Protein AF-A0A8S3Z8T8-F1 (afdb_monomer_lite)

Structure (mmCIF, N/CA/C/O backbone):
data_AF-A0A8S3Z8T8-F1
#
_entry.id   AF-A0A8S3Z8T8-F1
#
loop_
_atom_site.group_PDB
_atom_site.id
_atom_site.type_symbol
_atom_site.label_atom_id
_atom_site.label_alt_id
_atom_site.label_comp_id
_atom_site.label_asym_id
_atom_site.label_entity_id
_atom_site.label_seq_id
_atom_site.pdbx_PDB_ins_code
_atom_site.Cartn_x
_atom_site.Cartn_y
_atom_site.Cartn_z
_atom_site.occupancy
_atom_site.B_iso_or_equiv
_atom_site.auth_seq_id
_atom_site.auth_comp_id
_atom_site.auth_asym_id
_atom_site.auth_atom_id
_atom_site.pdbx_PDB_model_num
ATOM 1 N N . ASN A 1 1 ? 15.515 -17.900 -40.472 1.00 40.47 1 ASN A N 1
ATOM 2 C CA . ASN A 1 1 ? 16.265 -17.097 -39.489 1.00 40.47 1 ASN A CA 1
ATOM 3 C C . ASN A 1 1 ? 16.211 -15.652 -39.962 1.00 40.47 1 ASN A C 1
ATOM 5 O O . ASN A 1 1 ? 17.157 -15.161 -40.553 1.00 40.47 1 ASN A O 1
ATOM 9 N N . GLU A 1 2 ? 15.053 -15.016 -39.810 1.00 37.44 2 GLU A N 1
ATOM 10 C CA . GLU A 1 2 ? 14.874 -13.591 -40.089 1.00 37.44 2 GLU A CA 1
ATOM 11 C C . GLU A 1 2 ? 14.541 -12.959 -38.746 1.00 37.44 2 GLU A C 1
ATOM 13 O O . GLU A 1 2 ? 13.411 -13.037 -38.265 1.00 37.44 2 GLU A O 1
ATOM 18 N N . ALA A 1 3 ? 15.555 -12.401 -38.086 1.00 48.50 3 ALA A N 1
ATOM 19 C CA . ALA A 1 3 ? 15.300 -11.394 -37.076 1.00 48.50 3 ALA A CA 1
ATOM 20 C C . ALA A 1 3 ? 14.685 -10.217 -37.835 1.00 48.50 3 ALA A C 1
ATOM 22 O O . ALA A 1 3 ? 15.407 -9.455 -38.471 1.00 48.50 3 ALA A O 1
ATOM 23 N N . LEU A 1 4 ? 13.351 -10.145 -37.852 1.00 56.84 4 LEU A N 1
ATOM 24 C CA . LEU A 1 4 ? 12.610 -8.980 -38.319 1.00 56.84 4 LEU A CA 1
ATOM 25 C C . LEU A 1 4 ? 13.252 -7.755 -37.666 1.00 56.84 4 LEU A C 1
ATOM 27 O O . LEU A 1 4 ? 13.161 -7.574 -36.448 1.00 56.84 4 LEU A O 1
ATOM 31 N N . THR A 1 5 ? 13.962 -6.961 -38.463 1.00 69.50 5 THR A N 1
ATOM 32 C CA . THR A 1 5 ? 14.504 -5.674 -38.049 1.00 69.50 5 THR A CA 1
ATOM 33 C C . THR A 1 5 ? 13.307 -4.797 -37.739 1.00 69.50 5 THR A C 1
ATOM 35 O O . THR A 1 5 ? 12.630 -4.285 -38.624 1.00 69.50 5 THR A O 1
ATOM 38 N N . TYR A 1 6 ? 12.960 -4.723 -36.460 1.00 78.19 6 TYR A N 1
ATOM 39 C CA . TYR A 1 6 ? 11.878 -3.879 -35.995 1.00 78.19 6 TYR A CA 1
ATOM 40 C C . TYR A 1 6 ? 12.213 -2.425 -36.347 1.00 78.19 6 TYR A C 1
ATOM 42 O O . TYR A 1 6 ? 13.201 -1.883 -35.862 1.00 78.19 6 TYR A O 1
ATOM 50 N N . THR A 1 7 ? 11.401 -1.819 -37.213 1.00 82.38 7 THR A N 1
ATOM 51 C CA . THR A 1 7 ? 11.538 -0.428 -37.678 1.00 82.38 7 THR A CA 1
ATOM 52 C C . THR A 1 7 ? 10.599 0.531 -36.941 1.00 82.38 7 THR A C 1
ATOM 54 O O . THR A 1 7 ? 10.345 1.634 -37.420 1.00 82.38 7 THR A O 1
ATOM 57 N N . GLY A 1 8 ? 9.981 0.075 -35.850 1.00 85.12 8 GLY A N 1
ATOM 58 C CA . GLY A 1 8 ? 9.078 0.893 -35.048 1.00 85.12 8 GLY A CA 1
ATOM 59 C C . GLY A 1 8 ? 9.827 1.774 -34.041 1.00 85.12 8 GLY A C 1
ATOM 60 O O . GLY A 1 8 ? 11.057 1.753 -33.997 1.00 85.12 8 GLY A O 1
ATOM 61 N N . PRO A 1 9 ? 9.087 2.531 -33.216 1.00 88.62 9 PRO A N 1
ATOM 62 C CA . PRO A 1 9 ? 9.669 3.422 -32.216 1.00 88.62 9 PRO A CA 1
ATOM 63 C C . PRO A 1 9 ? 10.496 2.669 -31.172 1.00 88.62 9 PRO A C 1
ATOM 65 O O . PRO A 1 9 ? 10.160 1.537 -30.797 1.00 88.62 9 PRO A O 1
ATOM 68 N N . SER A 1 10 ? 11.546 3.316 -30.674 1.00 88.56 10 SER A N 1
ATOM 69 C CA . SER A 1 10 ? 12.369 2.807 -29.573 1.00 88.56 10 SER A CA 1
ATOM 70 C C . SER A 1 10 ? 11.569 2.683 -28.266 1.00 88.56 10 SER A C 1
ATOM 72 O O . SER A 1 10 ? 10.471 3.223 -28.115 1.00 88.56 10 SER A O 1
ATOM 74 N N . ALA A 1 11 ? 12.118 1.967 -27.282 1.00 87.81 11 ALA A N 1
ATOM 75 C CA . ALA A 1 11 ? 11.490 1.839 -25.965 1.00 87.81 11 ALA A CA 1
ATOM 76 C C . ALA A 1 11 ? 11.270 3.198 -25.275 1.00 87.81 11 ALA A C 1
ATOM 78 O O . ALA A 1 11 ? 10.215 3.417 -24.677 1.00 87.81 11 ALA A O 1
ATOM 79 N N . ASP A 1 12 ? 12.225 4.126 -25.405 1.00 86.00 12 ASP A N 1
ATOM 80 C CA . ASP A 1 12 ? 12.090 5.478 -24.858 1.00 86.00 12 ASP A CA 1
ATOM 81 C C . ASP A 1 12 ? 10.972 6.268 -25.556 1.00 86.00 12 ASP A C 1
ATOM 83 O O . ASP A 1 12 ? 10.213 6.973 -24.891 1.00 86.00 12 ASP A O 1
ATOM 87 N N . GLU A 1 13 ? 10.820 6.119 -26.877 1.00 88.00 13 GLU A N 1
ATOM 88 C CA . GLU A 1 13 ? 9.769 6.777 -27.654 1.00 88.00 13 GLU A CA 1
ATOM 89 C C . GLU A 1 13 ? 8.385 6.266 -27.269 1.00 88.00 13 GLU A C 1
ATOM 91 O O . GLU A 1 13 ? 7.450 7.059 -27.136 1.00 88.00 13 GLU A O 1
ATOM 96 N N . LEU A 1 14 ? 8.268 4.959 -27.032 1.00 90.19 14 LEU A N 1
ATOM 97 C CA . LEU A 1 14 ? 7.035 4.317 -26.588 1.00 90.19 14 LEU A CA 1
ATOM 98 C C . LEU A 1 14 ? 6.603 4.775 -25.192 1.00 90.19 14 LEU A C 1
ATOM 100 O O . LEU A 1 14 ? 5.413 4.972 -24.958 1.00 90.19 14 LEU A O 1
ATOM 104 N N . LEU A 1 15 ? 7.552 4.975 -24.275 1.00 88.19 15 LEU A N 1
ATOM 105 C CA . LEU A 1 15 ? 7.278 5.411 -22.900 1.00 88.19 15 LEU A CA 1
ATOM 106 C C . LEU A 1 15 ? 7.189 6.938 -22.744 1.00 88.19 15 LEU A C 1
ATOM 108 O O . LEU A 1 15 ? 6.720 7.439 -21.722 1.00 88.19 15 LEU A O 1
ATOM 112 N N . ARG A 1 16 ? 7.589 7.711 -23.757 1.00 86.00 16 ARG A N 1
ATOM 113 C CA . ARG A 1 16 ? 7.593 9.180 -23.710 1.00 86.00 16 ARG A CA 1
ATOM 114 C C . ARG A 1 16 ? 6.230 9.809 -23.380 1.00 86.00 16 ARG A C 1
ATOM 116 O O . ARG A 1 16 ? 6.229 10.744 -22.577 1.00 86.00 16 ARG A O 1
ATOM 123 N N . PRO A 1 17 ? 5.086 9.370 -23.949 1.00 82.69 17 PRO A N 1
ATOM 124 C CA . PRO A 1 17 ? 3.776 9.913 -23.575 1.00 82.69 17 PRO A CA 1
ATOM 125 C C . PRO A 1 17 ? 3.476 9.662 -22.097 1.00 82.69 17 PRO A C 1
ATOM 127 O O . PRO A 1 17 ? 3.118 10.577 -21.360 1.00 82.69 17 PRO A O 1
ATOM 130 N N . PHE A 1 18 ? 3.759 8.441 -21.649 1.00 80.12 18 PHE A N 1
ATOM 131 C CA . PHE A 1 18 ? 3.541 7.990 -20.285 1.00 80.12 18 PHE A CA 1
ATOM 132 C C . PHE A 1 18 ? 4.338 8.805 -19.247 1.00 80.12 18 PHE A C 1
ATOM 134 O O . PHE A 1 18 ? 3.805 9.148 -18.195 1.00 80.12 18 PHE A O 1
ATOM 141 N N . PHE A 1 19 ? 5.570 9.216 -19.570 1.00 85.69 19 PHE A N 1
ATOM 142 C CA . PHE A 1 19 ? 6.381 10.091 -18.708 1.00 85.69 19 PHE A CA 1
ATOM 143 C C . PHE A 1 19 ? 5.956 11.569 -18.719 1.00 85.69 19 PHE A C 1
ATOM 145 O O . PHE A 1 19 ? 6.254 12.302 -17.780 1.00 85.69 19 PHE A O 1
ATOM 152 N N . ARG A 1 20 ? 5.268 12.041 -19.768 1.00 79.88 20 ARG A N 1
ATOM 153 C CA . ARG A 1 20 ? 4.828 13.447 -19.887 1.00 79.88 20 ARG A CA 1
ATOM 154 C C . ARG A 1 20 ? 3.501 13.727 -19.199 1.00 79.88 20 ARG A C 1
ATOM 156 O O . ARG A 1 20 ? 3.276 14.846 -18.746 1.00 79.88 20 ARG A O 1
ATOM 163 N N . GLU A 1 21 ? 2.635 12.725 -19.119 1.00 77.25 21 GLU A N 1
ATOM 164 C CA . GLU A 1 21 ? 1.298 12.839 -18.531 1.00 77.25 21 GLU A CA 1
ATOM 165 C C . GLU A 1 21 ? 1.310 13.014 -17.002 1.00 77.25 21 GLU A C 1
ATOM 167 O O . GLU A 1 21 ? 0.248 13.145 -16.405 1.00 77.25 21 GLU A O 1
ATOM 172 N N . ASN A 1 22 ? 2.485 13.049 -16.356 1.00 74.38 22 ASN A N 1
ATOM 173 C CA . ASN A 1 22 ? 2.637 13.194 -14.901 1.00 74.38 22 ASN A CA 1
ATOM 174 C C . ASN A 1 22 ? 1.841 12.162 -14.100 1.00 74.38 22 ASN A C 1
ATOM 176 O O . ASN A 1 22 ? 1.340 12.456 -13.018 1.00 74.38 22 ASN A O 1
ATOM 180 N N . ARG A 1 23 ? 1.724 10.951 -14.638 1.00 85.00 23 ARG A N 1
ATOM 181 C CA . ARG A 1 23 ? 0.997 9.873 -13.980 1.00 85.00 23 ARG A CA 1
ATOM 182 C C . ARG A 1 23 ? 1.830 9.335 -12.827 1.00 85.00 23 ARG A C 1
ATOM 184 O O . ARG A 1 23 ? 3.034 9.121 -12.981 1.00 85.00 23 ARG A O 1
ATOM 191 N N . CYS A 1 24 ? 1.175 9.114 -11.695 1.00 88.50 24 CYS A N 1
ATOM 192 C CA . CYS A 1 24 ? 1.799 8.535 -10.519 1.00 88.50 24 CYS A CA 1
ATOM 193 C C . CYS A 1 24 ? 1.132 7.207 -10.168 1.00 88.50 24 CYS A C 1
ATOM 195 O O . CYS A 1 24 ? -0.095 7.087 -10.198 1.00 88.50 24 CYS A O 1
ATOM 197 N N . SER A 1 25 ? 1.966 6.228 -9.848 1.00 89.44 25 SER A N 1
ATOM 198 C CA . SER A 1 25 ? 1.575 4.956 -9.258 1.00 89.44 25 SER A CA 1
ATOM 199 C C . SER A 1 25 ? 1.893 4.967 -7.784 1.00 89.44 25 SER A C 1
ATOM 201 O O . SER A 1 25 ? 2.916 5.513 -7.369 1.00 89.44 25 SER A O 1
ATOM 203 N N . TYR A 1 26 ? 1.043 4.320 -7.001 1.00 88.31 26 TYR A N 1
ATOM 204 C CA . TYR A 1 26 ? 1.252 4.195 -5.569 1.00 88.31 26 TYR A CA 1
ATOM 205 C C . TYR A 1 26 ? 1.511 2.731 -5.207 1.00 88.31 26 TYR A C 1
ATOM 207 O O . TYR A 1 26 ? 1.255 1.823 -6.006 1.00 88.31 26 TYR A O 1
ATOM 215 N N . ARG A 1 27 ? 2.037 2.494 -4.010 1.00 87.31 27 ARG A N 1
ATOM 216 C CA . ARG A 1 27 ? 2.117 1.166 -3.402 1.00 87.31 27 ARG A CA 1
ATOM 217 C C . ARG A 1 27 ? 2.244 1.317 -1.896 1.00 87.31 27 ARG A C 1
ATOM 219 O O . ARG A 1 27 ? 3.112 2.049 -1.437 1.00 87.31 27 ARG A O 1
ATOM 226 N N . ILE A 1 28 ? 1.399 0.640 -1.130 1.00 85.81 28 ILE A N 1
ATOM 227 C CA . ILE A 1 28 ? 1.509 0.623 0.333 1.00 85.81 28 ILE A CA 1
ATOM 228 C C . ILE A 1 28 ? 2.181 -0.687 0.719 1.00 85.81 28 ILE A C 1
ATOM 230 O O . ILE A 1 28 ? 1.667 -1.745 0.372 1.00 85.81 28 ILE A O 1
ATOM 234 N N . GLU A 1 29 ? 3.300 -0.626 1.438 1.00 85.12 29 GLU A N 1
ATOM 235 C CA . GLU A 1 29 ? 3.973 -1.799 2.004 1.00 85.12 29 GLU A CA 1
ATOM 236 C C . GLU A 1 29 ? 4.264 -1.578 3.482 1.00 85.12 29 GLU A C 1
ATOM 238 O O . GLU A 1 29 ? 5.090 -0.742 3.859 1.00 85.12 29 GLU A O 1
ATOM 243 N N . ASN A 1 30 ? 3.609 -2.380 4.322 1.00 85.06 30 ASN A N 1
ATOM 244 C CA . ASN A 1 30 ? 3.766 -2.393 5.773 1.00 85.06 30 ASN A CA 1
ATOM 245 C C . ASN A 1 30 ? 3.616 -0.994 6.402 1.00 85.06 30 ASN A C 1
ATOM 247 O O . ASN A 1 30 ? 2.503 -0.568 6.704 1.00 85.06 30 ASN A O 1
ATOM 251 N N . TYR A 1 31 ? 4.740 -0.301 6.610 1.00 86.44 31 TYR A N 1
ATOM 252 C CA . TYR A 1 31 ? 4.825 1.032 7.201 1.00 86.44 31 TYR A CA 1
ATOM 253 C C . TYR A 1 31 ? 4.864 2.156 6.151 1.00 86.44 31 TYR A C 1
ATOM 255 O O . TYR A 1 31 ? 4.381 3.250 6.416 1.00 86.44 31 TYR A O 1
ATOM 263 N N . TRP A 1 32 ? 5.420 1.937 4.958 1.00 91.44 32 TRP A N 1
ATOM 264 C CA . TRP A 1 32 ? 5.645 3.005 3.978 1.00 91.44 32 TRP A CA 1
ATOM 265 C C . TRP A 1 32 ? 4.594 3.011 2.868 1.00 91.44 32 TRP A C 1
ATOM 267 O O . TRP A 1 32 ? 4.152 1.969 2.391 1.00 91.44 32 TRP A O 1
ATOM 277 N N . THR A 1 33 ? 4.231 4.210 2.415 1.00 91.19 33 THR A N 1
ATOM 278 C CA . THR A 1 33 ? 3.543 4.419 1.138 1.00 91.19 33 THR A CA 1
ATOM 279 C C . THR A 1 33 ? 4.538 4.963 0.125 1.00 91.19 33 THR A C 1
ATOM 281 O O . THR A 1 33 ? 5.194 5.973 0.369 1.00 91.19 33 THR A O 1
ATOM 284 N N . TYR A 1 34 ? 4.648 4.303 -1.017 1.00 93.19 34 TYR A N 1
ATOM 285 C CA . TYR A 1 34 ? 5.496 4.693 -2.131 1.00 93.19 34 TYR A CA 1
ATOM 286 C C . TYR A 1 34 ? 4.654 5.373 -3.208 1.00 93.19 34 TYR A C 1
ATOM 288 O O . TYR A 1 34 ? 3.551 4.932 -3.517 1.00 93.19 34 TYR A O 1
ATOM 296 N N . GLU A 1 35 ? 5.186 6.448 -3.774 1.00 93.06 35 GLU A N 1
ATOM 297 C CA . GLU A 1 35 ? 4.651 7.204 -4.901 1.00 93.06 35 GLU A CA 1
ATOM 298 C C . GLU A 1 35 ? 5.739 7.261 -5.975 1.00 93.06 35 GLU A C 1
ATOM 300 O O . GLU A 1 35 ? 6.795 7.867 -5.780 1.00 93.06 35 GLU A O 1
ATOM 305 N N . LEU A 1 36 ? 5.477 6.629 -7.114 1.00 93.62 36 LEU A N 1
ATOM 306 C CA . LEU A 1 36 ? 6.294 6.722 -8.312 1.00 93.62 36 LEU A CA 1
ATOM 307 C C . LEU A 1 36 ? 5.568 7.601 -9.322 1.00 93.62 36 LEU A C 1
ATOM 309 O O . LEU A 1 36 ? 4.656 7.135 -9.998 1.00 93.62 36 LEU A O 1
ATOM 313 N N . CYS A 1 37 ? 5.996 8.849 -9.469 1.00 92.19 37 CYS A N 1
ATOM 314 C CA . CYS A 1 37 ? 5.574 9.670 -10.595 1.00 92.19 37 CYS A CA 1
ATOM 315 C C . CYS A 1 37 ? 6.510 9.396 -11.770 1.00 92.19 37 CYS A C 1
ATOM 317 O O . CYS A 1 37 ? 7.704 9.715 -11.732 1.00 92.19 37 CYS A O 1
ATOM 319 N N . HIS A 1 38 ? 5.977 8.752 -12.806 1.00 90.38 38 HIS A N 1
ATOM 320 C CA . HIS A 1 38 ? 6.784 8.157 -13.865 1.00 90.38 38 HIS A CA 1
ATOM 321 C C . HIS A 1 38 ? 7.628 9.206 -14.594 1.00 90.38 38 HIS A C 1
ATOM 323 O O . HIS A 1 38 ? 7.117 10.195 -15.112 1.00 90.38 38 HIS A O 1
ATOM 329 N N . GLY A 1 39 ? 8.947 8.991 -14.603 1.00 86.62 39 GLY A N 1
ATOM 330 C CA . GLY A 1 39 ? 9.925 9.912 -15.189 1.00 86.62 39 GLY A CA 1
ATOM 331 C C . GLY A 1 39 ? 10.262 11.148 -14.343 1.00 86.62 39 GLY A C 1
ATOM 332 O O . GLY A 1 39 ? 11.104 11.934 -14.773 1.00 86.62 39 GLY A O 1
ATOM 333 N N . LYS A 1 40 ? 9.656 11.318 -13.157 1.00 90.38 40 LYS A N 1
ATOM 334 C CA . LYS A 1 40 ? 9.808 12.511 -12.306 1.00 90.38 40 LYS A CA 1
ATOM 335 C C . LYS A 1 40 ? 10.452 12.255 -10.960 1.00 90.38 40 LYS A C 1
ATOM 337 O O . LYS A 1 40 ? 11.371 12.979 -10.602 1.00 90.38 40 LYS A O 1
ATOM 342 N N . HIS A 1 41 ? 9.957 11.289 -10.200 1.00 93.75 41 HIS A N 1
ATOM 343 C CA . HIS A 1 41 ? 10.513 10.958 -8.893 1.00 93.75 41 HIS A CA 1
ATOM 344 C C . HIS A 1 41 ? 9.922 9.659 -8.366 1.00 93.75 41 HIS A C 1
ATOM 346 O O . HIS A 1 41 ? 8.789 9.294 -8.682 1.00 93.75 41 HIS A O 1
ATOM 352 N N . LEU A 1 42 ? 10.694 9.015 -7.500 1.00 96.12 42 LEU A N 1
ATOM 353 C CA . LEU A 1 42 ? 10.202 8.024 -6.558 1.00 96.12 42 LEU A CA 1
ATOM 354 C C . LEU A 1 42 ? 10.286 8.637 -5.161 1.00 96.12 42 LEU A C 1
ATOM 356 O O . LEU A 1 42 ? 11.348 9.107 -4.750 1.00 96.12 42 LEU A O 1
ATOM 360 N N . LYS A 1 43 ? 9.178 8.636 -4.427 1.00 95.25 43 LYS A N 1
ATOM 361 C CA . LYS A 1 43 ? 9.080 9.139 -3.054 1.00 95.25 43 LYS A CA 1
ATOM 362 C C . LYS A 1 43 ? 8.452 8.067 -2.178 1.00 95.25 43 LYS A C 1
ATOM 364 O O . LYS A 1 43 ? 7.519 7.397 -2.601 1.00 95.25 43 LYS A O 1
ATOM 369 N N . GLN A 1 44 ? 8.929 7.939 -0.948 1.00 94.88 44 GLN A N 1
ATOM 370 C CA . GLN A 1 44 ? 8.205 7.240 0.107 1.00 94.88 44 GLN A CA 1
ATOM 371 C C . GLN A 1 44 ? 7.721 8.243 1.145 1.00 94.88 44 GLN A C 1
ATOM 373 O O . GLN A 1 44 ? 8.396 9.239 1.420 1.00 94.88 44 GLN A O 1
ATOM 378 N N . TYR A 1 45 ? 6.578 7.964 1.748 1.00 93.75 45 TYR A N 1
ATOM 379 C CA . TYR A 1 45 ? 6.057 8.737 2.856 1.00 93.75 45 TYR A CA 1
ATOM 380 C C . TYR A 1 45 ? 5.242 7.870 3.812 1.00 93.75 45 TYR A C 1
ATOM 382 O O . TYR A 1 45 ? 4.739 6.806 3.455 1.00 93.75 45 TYR A O 1
ATOM 390 N N . HIS A 1 46 ? 5.141 8.323 5.052 1.00 91.44 46 HIS A N 1
ATOM 391 C CA . HIS A 1 46 ? 4.285 7.738 6.070 1.00 91.44 46 HIS A CA 1
ATOM 392 C C . HIS A 1 46 ? 3.640 8.858 6.881 1.00 91.44 46 HIS A C 1
ATOM 394 O O . HIS A 1 46 ? 4.297 9.846 7.224 1.00 91.44 46 HIS A O 1
ATOM 400 N N . GLU A 1 47 ? 2.355 8.705 7.188 1.00 90.88 47 GLU A N 1
ATOM 401 C CA . GLU A 1 47 ? 1.586 9.674 7.956 1.00 90.88 47 GLU A CA 1
ATOM 402 C C . GLU A 1 47 ? 1.213 9.073 9.314 1.00 90.88 47 GLU A C 1
ATOM 404 O O . GLU A 1 47 ? 0.521 8.063 9.410 1.00 90.88 47 GLU A O 1
ATOM 409 N N . THR A 1 48 ? 1.688 9.713 10.381 1.00 88.38 48 THR A N 1
ATOM 410 C CA . THR A 1 48 ? 1.342 9.355 11.760 1.00 88.38 48 THR A CA 1
ATOM 411 C C . THR A 1 48 ? 0.395 10.382 12.346 1.00 88.38 48 THR A C 1
ATOM 413 O O . THR A 1 48 ? 0.503 11.579 12.074 1.00 88.38 48 THR A O 1
ATOM 416 N N . LYS A 1 49 ? -0.505 9.924 13.212 1.00 86.19 49 LYS A N 1
ATOM 417 C CA . LYS A 1 49 ? -1.427 10.789 13.938 1.00 86.19 49 LYS A CA 1
ATOM 418 C C . LYS A 1 49 ? -1.519 10.326 15.381 1.00 86.19 49 LYS A C 1
ATOM 420 O O . LYS A 1 49 ? -1.817 9.168 15.654 1.00 86.19 49 LYS A O 1
ATOM 425 N N . GLU A 1 50 ? -1.239 11.244 16.295 1.00 82.12 50 GLU A N 1
ATOM 426 C CA . GLU A 1 50 ? -1.468 11.052 17.725 1.00 82.12 50 GLU A CA 1
ATOM 427 C C . GLU A 1 50 ? -2.805 11.691 18.110 1.00 82.12 50 GLU A C 1
ATOM 429 O O . GLU A 1 50 ? -3.244 12.665 17.490 1.00 82.12 50 GLU A O 1
ATOM 434 N N . GLN A 1 51 ? -3.456 11.158 19.144 1.00 73.94 51 GLN A N 1
ATOM 435 C CA . GLN A 1 51 ? -4.744 11.667 19.603 1.00 73.94 51 GLN A CA 1
ATOM 436 C C . GLN A 1 51 ? -4.644 13.159 19.968 1.00 73.94 51 GLN A C 1
ATOM 438 O O . GLN A 1 51 ? -3.772 13.576 20.732 1.00 73.94 51 GLN A O 1
ATOM 443 N N . GLY A 1 52 ? -5.530 13.976 19.390 1.00 75.62 52 GLY A N 1
ATOM 444 C CA . GLY A 1 52 ? -5.574 15.423 19.626 1.00 75.62 52 GLY A CA 1
ATOM 445 C C . GLY A 1 52 ? -4.428 16.230 19.002 1.00 75.62 52 GLY A C 1
ATOM 446 O O . GLY A 1 52 ? -4.313 17.418 19.299 1.00 75.62 52 GLY A O 1
ATOM 447 N N . LYS A 1 53 ? -3.585 15.626 18.152 1.00 81.69 53 LYS A N 1
ATOM 448 C CA . LYS A 1 53 ? -2.500 16.319 17.443 1.00 81.69 53 LYS A CA 1
ATOM 449 C C . LYS A 1 53 ? -2.707 16.302 15.933 1.00 81.69 53 LYS A C 1
ATOM 451 O O . LYS A 1 53 ? -3.336 15.401 15.381 1.00 81.69 53 LYS A O 1
ATOM 456 N N . GLU A 1 54 ? -2.125 17.301 15.279 1.00 83.94 54 GLU A N 1
ATOM 457 C CA . GLU A 1 54 ? -2.068 17.367 13.822 1.00 83.94 54 GLU A CA 1
ATOM 458 C C . GLU A 1 54 ? -1.252 16.196 13.244 1.00 83.94 54 GLU A C 1
ATOM 460 O O . GLU A 1 54 ? -0.249 15.793 13.854 1.00 83.94 54 GLU A O 1
ATOM 465 N N . PRO A 1 55 ? -1.642 15.658 12.074 1.00 85.56 55 PRO A N 1
ATOM 466 C CA . PRO A 1 55 ? -0.894 14.603 11.404 1.00 85.56 55 PRO A CA 1
ATOM 467 C C . PRO A 1 55 ? 0.543 15.028 11.086 1.00 85.56 55 PRO A C 1
ATOM 469 O O . PRO A 1 55 ? 0.807 16.142 10.625 1.00 85.56 55 PRO A O 1
ATOM 472 N N . LYS A 1 56 ? 1.489 14.113 11.300 1.00 89.50 56 LYS A N 1
ATOM 473 C CA . LYS A 1 56 ? 2.898 14.282 10.944 1.00 89.50 56 LYS A CA 1
ATOM 474 C C . LYS A 1 56 ? 3.237 13.381 9.771 1.00 89.50 56 LYS A C 1
ATOM 476 O O . LYS A 1 56 ? 3.119 12.160 9.869 1.00 89.50 56 LYS A O 1
ATOM 481 N N . VAL A 1 57 ? 3.715 13.996 8.695 1.00 91.25 57 VAL A N 1
ATOM 482 C CA . VAL A 1 57 ? 4.183 13.297 7.498 1.00 91.25 57 VAL A CA 1
ATOM 483 C C . VAL A 1 57 ? 5.704 13.199 7.546 1.00 91.25 57 VAL A C 1
ATOM 485 O O . VAL A 1 57 ? 6.393 14.210 7.683 1.00 91.25 57 VAL A O 1
ATOM 488 N N . GLN A 1 58 ? 6.218 11.979 7.439 1.00 92.31 58 GLN A N 1
ATOM 489 C CA . GLN A 1 58 ? 7.627 11.699 7.193 1.00 92.31 58 GLN A CA 1
ATOM 490 C C . GLN A 1 58 ? 7.776 11.313 5.725 1.00 92.31 58 GLN A C 1
ATOM 492 O O . GLN A 1 58 ? 7.110 10.380 5.290 1.00 92.31 58 GLN A O 1
ATOM 497 N N . GLU A 1 59 ? 8.639 11.995 4.974 1.00 94.81 59 GLU A N 1
ATOM 498 C CA . GLU A 1 59 ? 8.833 11.737 3.543 1.00 94.81 59 GLU A CA 1
ATOM 499 C C . GLU A 1 59 ? 10.310 11.733 3.141 1.00 94.81 59 GLU A C 1
ATOM 501 O O . GLU A 1 59 ? 11.128 12.462 3.705 1.00 94.81 59 GLU A O 1
ATOM 506 N N . TYR A 1 60 ? 10.638 10.909 2.144 1.00 95.62 60 TYR A N 1
ATOM 507 C CA . TYR A 1 60 ? 11.957 10.839 1.522 1.00 95.62 60 TYR A CA 1
ATOM 508 C C . TYR A 1 60 ? 11.818 10.629 0.018 1.00 95.62 60 TYR A C 1
ATOM 510 O O . TYR A 1 60 ? 11.058 9.774 -0.434 1.00 95.62 60 TYR A O 1
ATOM 518 N N . TYR A 1 61 ? 12.614 11.357 -0.756 1.00 97.19 61 TYR A N 1
ATOM 519 C CA . TYR A 1 61 ? 12.779 11.101 -2.181 1.00 97.19 61 TYR A CA 1
ATOM 520 C C . TYR A 1 61 ? 13.841 10.019 -2.360 1.00 97.19 61 TYR A C 1
ATOM 522 O O . TYR A 1 61 ? 14.967 10.150 -1.882 1.00 97.19 61 TYR A O 1
ATOM 530 N N . LEU A 1 62 ? 13.469 8.934 -3.025 1.00 96.69 62 LEU A N 1
ATOM 531 C CA . LEU A 1 62 ? 14.319 7.773 -3.284 1.00 96.69 62 LEU A CA 1
ATOM 532 C C . LEU A 1 62 ? 15.089 7.908 -4.599 1.00 96.69 62 LEU A C 1
ATOM 534 O O . LEU A 1 62 ? 16.068 7.209 -4.817 1.00 96.69 62 LEU A O 1
ATOM 538 N N . GLY A 1 63 ? 14.662 8.841 -5.444 1.00 94.81 63 GLY A N 1
ATOM 539 C CA . GLY A 1 63 ? 15.347 9.255 -6.655 1.00 94.81 63 GLY A CA 1
ATOM 540 C C . GLY A 1 63 ? 14.558 10.369 -7.331 1.00 94.81 63 GLY A C 1
ATOM 541 O O . GLY A 1 63 ? 13.325 10.390 -7.264 1.00 94.81 63 GLY A O 1
ATOM 542 N N . MET A 1 64 ? 15.264 11.290 -7.978 1.00 93.12 64 MET A N 1
ATOM 543 C CA . MET A 1 64 ? 14.684 12.315 -8.838 1.00 93.12 64 MET A CA 1
ATOM 544 C C . MET A 1 64 ? 14.889 11.904 -10.298 1.00 93.12 64 MET A C 1
ATOM 546 O O . MET A 1 64 ? 15.921 11.369 -10.704 1.00 93.12 64 MET A O 1
ATOM 550 N N . GLY A 1 65 ? 13.850 12.094 -11.091 1.00 81.00 65 GLY A N 1
ATOM 551 C CA . GLY A 1 65 ? 13.822 11.786 -12.505 1.00 81.00 65 GLY A CA 1
ATOM 552 C C . GLY A 1 65 ? 14.397 12.944 -13.302 1.00 81.00 65 GLY A C 1
ATOM 553 O O . GLY A 1 65 ? 13.784 14.003 -13.399 1.00 81.00 65 GLY A O 1
ATOM 554 N N . ASN A 1 66 ? 15.533 12.697 -13.950 1.00 63.53 66 ASN A N 1
ATOM 555 C CA . ASN A 1 66 ? 16.113 13.608 -14.939 1.00 63.53 66 ASN A CA 1
ATOM 556 C C . ASN A 1 66 ? 15.803 13.140 -16.367 1.00 63.53 66 ASN A C 1
ATOM 558 O O . ASN A 1 66 ? 16.508 13.512 -17.302 1.00 63.53 66 ASN A O 1
ATOM 562 N N . HIS A 1 67 ? 14.773 12.306 -16.568 1.00 61.12 67 HIS A N 1
ATOM 563 C CA . HIS A 1 67 ? 14.549 11.638 -17.854 1.00 61.12 67 HIS A CA 1
ATOM 564 C C . HIS A 1 67 ? 14.350 12.642 -19.003 1.00 61.12 67 HIS A C 1
ATOM 566 O O . HIS A 1 67 ? 14.764 12.380 -20.123 1.00 61.12 67 HIS A O 1
ATOM 572 N N . HIS A 1 68 ? 13.796 13.831 -18.736 1.00 53.66 68 HIS A N 1
ATOM 573 C CA . HIS A 1 68 ? 13.684 14.899 -19.738 1.00 53.66 68 HIS A CA 1
ATOM 574 C C . HIS A 1 68 ? 15.028 15.579 -20.087 1.00 53.66 68 HIS A C 1
ATOM 576 O O . HIS A 1 68 ? 15.174 16.119 -21.182 1.00 53.66 68 HIS A O 1
ATOM 582 N N . GLU A 1 69 ? 16.014 15.572 -19.186 1.00 51.91 69 GLU A N 1
ATOM 583 C CA . GLU A 1 69 ? 17.347 16.156 -19.415 1.00 51.91 69 GLU A CA 1
ATOM 584 C C . GLU A 1 69 ? 18.320 15.135 -20.013 1.00 51.91 69 GLU A C 1
ATOM 586 O O . GLU A 1 69 ? 19.006 15.453 -20.980 1.00 51.91 69 GLU A O 1
ATOM 591 N N . GLN A 1 70 ? 18.266 13.877 -19.563 1.0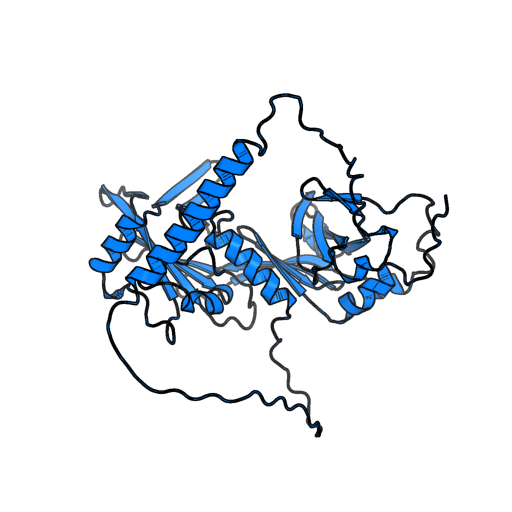0 49.66 70 GLN A N 1
ATOM 592 C CA . GLN A 1 70 ? 18.975 12.745 -20.181 1.00 49.66 70 GLN A CA 1
ATOM 593 C C . GLN A 1 70 ? 18.528 12.492 -21.638 1.00 49.66 70 GLN A C 1
ATOM 595 O O . GLN A 1 70 ? 19.262 11.902 -22.422 1.00 49.66 70 GLN A O 1
ATOM 600 N N . MET A 1 71 ? 17.350 12.994 -22.029 1.00 51.12 71 MET A N 1
ATOM 601 C CA . MET A 1 71 ? 16.845 12.995 -23.409 1.00 51.12 71 MET A CA 1
ATOM 602 C C . MET A 1 71 ? 17.575 13.960 -24.359 1.00 51.12 71 MET A C 1
ATOM 604 O O . MET A 1 71 ? 17.452 13.798 -25.573 1.00 51.12 71 MET A O 1
ATOM 608 N N . LYS A 1 72 ? 18.296 14.977 -23.858 1.00 42.31 72 LYS A N 1
ATOM 609 C CA . LYS A 1 72 ? 19.077 15.897 -24.711 1.00 42.31 72 LYS A CA 1
ATOM 610 C C . LYS A 1 72 ? 20.442 15.330 -25.093 1.00 42.31 72 LYS A C 1
ATOM 612 O O . LYS A 1 72 ? 20.930 15.643 -26.175 1.00 42.31 72 LYS A O 1
ATOM 617 N N . ASP A 1 73 ? 20.978 14.438 -24.267 1.00 41.31 73 ASP A N 1
ATOM 618 C CA . ASP A 1 73 ? 22.271 13.782 -24.472 1.00 41.31 73 ASP A CA 1
ATOM 619 C C . ASP A 1 73 ? 22.127 12.398 -25.131 1.00 41.31 73 ASP A C 1
ATOM 621 O O . ASP A 1 73 ? 23.019 11.557 -25.056 1.00 41.31 73 ASP A O 1
ATOM 625 N N . ALA A 1 74 ? 21.035 12.167 -25.874 1.00 43.78 74 ALA A N 1
ATOM 626 C CA . ALA A 1 74 ? 20.841 10.979 -26.718 1.00 43.78 74 ALA A CA 1
ATOM 627 C C . ALA A 1 74 ? 21.867 10.851 -27.874 1.00 43.78 74 ALA A C 1
ATOM 629 O O . ALA A 1 74 ? 21.722 9.992 -28.741 1.00 43.78 74 ALA A O 1
ATOM 630 N N . ALA A 1 75 ? 22.899 11.700 -27.896 1.00 39.25 75 ALA A N 1
ATOM 631 C CA . ALA A 1 75 ? 24.090 11.549 -28.722 1.00 39.25 75 ALA A CA 1
ATOM 632 C C . ALA A 1 75 ? 25.148 10.610 -28.098 1.00 39.25 75 ALA A C 1
ATOM 634 O O . ALA A 1 75 ? 26.033 10.171 -28.825 1.00 39.25 75 ALA A O 1
ATOM 635 N N . ASP A 1 76 ? 25.038 10.270 -26.804 1.00 36.34 76 ASP A N 1
ATOM 636 C CA . ASP A 1 76 ? 26.021 9.457 -26.063 1.00 36.34 76 ASP A CA 1
ATOM 637 C C . ASP A 1 76 ? 25.422 8.199 -25.397 1.00 36.34 76 ASP A C 1
ATOM 639 O O . ASP A 1 76 ? 26.034 7.596 -24.515 1.00 36.34 76 ASP A O 1
ATOM 643 N N . ILE A 1 77 ? 24.246 7.732 -25.836 1.00 45.94 77 ILE A N 1
ATOM 644 C CA . ILE A 1 77 ? 23.853 6.340 -25.562 1.00 45.94 77 ILE A CA 1
ATOM 645 C C . ILE A 1 77 ? 24.736 5.476 -26.469 1.00 45.94 77 ILE A C 1
ATOM 647 O O . ILE A 1 77 ? 24.633 5.627 -27.690 1.00 45.94 77 ILE A O 1
ATOM 651 N N . PRO A 1 78 ? 25.607 4.593 -25.936 1.00 36.94 78 PRO A N 1
ATOM 652 C CA . PRO A 1 78 ? 26.450 3.756 -26.771 1.00 36.94 78 PRO A CA 1
ATOM 653 C C . PRO A 1 78 ? 25.583 3.027 -27.790 1.00 36.94 78 PRO A C 1
ATOM 655 O O . PRO A 1 78 ? 24.656 2.297 -27.428 1.00 36.94 78 PRO A O 1
ATOM 658 N N . ALA A 1 79 ? 25.887 3.288 -29.061 1.00 38.12 79 ALA A N 1
ATOM 659 C CA . ALA A 1 79 ? 25.345 2.590 -30.207 1.00 38.12 79 ALA A CA 1
ATOM 660 C C . ALA A 1 79 ? 25.255 1.092 -29.903 1.00 38.12 79 ALA A C 1
ATOM 662 O O . ALA A 1 79 ? 26.242 0.505 -29.461 1.00 38.12 79 ALA A O 1
ATOM 663 N N . GLU A 1 80 ? 24.061 0.532 -30.111 1.00 43.56 80 GLU A N 1
ATOM 664 C CA . GLU A 1 80 ? 23.751 -0.898 -30.154 1.00 43.56 80 GLU A CA 1
ATOM 665 C C . GLU A 1 80 ? 24.861 -1.804 -29.611 1.00 43.56 80 GLU A C 1
ATOM 667 O O . GLU A 1 80 ? 25.686 -2.336 -30.358 1.00 43.56 80 GLU A O 1
ATOM 672 N N . VAL A 1 81 ? 24.839 -2.068 -28.302 1.00 40.66 81 VAL A N 1
ATOM 673 C CA . VAL A 1 81 ? 25.431 -3.322 -27.850 1.00 40.66 81 VAL A CA 1
ATOM 674 C C . VAL A 1 81 ? 24.605 -4.409 -28.526 1.00 40.66 81 VAL A C 1
ATOM 676 O O . VAL A 1 81 ? 23.405 -4.544 -28.300 1.00 40.66 81 VAL A O 1
ATOM 679 N N . THR A 1 82 ? 25.259 -5.194 -29.367 1.00 44.38 82 THR A N 1
ATOM 680 C CA . THR A 1 82 ? 24.791 -6.430 -30.006 1.00 44.38 82 THR A CA 1
ATOM 681 C C . THR A 1 82 ? 24.424 -7.537 -28.995 1.00 44.38 82 THR A C 1
ATOM 683 O O . THR A 1 82 ? 24.413 -8.720 -29.329 1.00 44.38 82 THR A O 1
ATOM 686 N N . ALA A 1 83 ? 24.093 -7.167 -27.756 1.00 55.22 83 ALA A N 1
ATOM 687 C CA . ALA A 1 83 ? 23.606 -8.012 -26.682 1.00 55.22 83 ALA A CA 1
ATOM 688 C C . ALA A 1 83 ? 22.093 -7.800 -26.511 1.00 55.22 83 ALA A C 1
ATOM 690 O O . ALA A 1 83 ? 21.569 -6.706 -26.712 1.00 55.22 83 ALA A O 1
ATOM 691 N N . GLY A 1 84 ? 21.366 -8.871 -26.191 1.00 68.25 84 GLY A N 1
ATOM 692 C CA . GLY A 1 84 ? 19.916 -8.821 -25.994 1.00 68.25 84 GLY A CA 1
ATOM 693 C C . GLY A 1 84 ? 19.484 -7.817 -24.917 1.00 68.25 84 GLY A C 1
ATOM 694 O O . GLY A 1 84 ? 20.273 -7.430 -24.061 1.00 68.25 84 GLY A O 1
ATOM 695 N N . VAL A 1 85 ? 18.207 -7.419 -24.957 1.00 82.38 85 VAL A N 1
ATOM 696 C CA . VAL A 1 85 ? 17.581 -6.618 -23.890 1.00 82.38 85 VAL A CA 1
ATOM 697 C C . VAL A 1 85 ? 17.750 -7.355 -22.554 1.00 82.38 85 VAL A C 1
ATOM 699 O O . VAL A 1 85 ? 17.522 -8.572 -22.529 1.00 82.38 85 VAL A O 1
ATOM 702 N N . PRO A 1 86 ? 18.154 -6.666 -21.470 1.00 88.12 86 PRO A N 1
ATOM 703 C CA . PRO A 1 86 ? 18.323 -7.300 -20.171 1.00 88.12 86 PRO A CA 1
ATOM 704 C C . PRO A 1 86 ? 16.992 -7.874 -19.675 1.00 88.12 86 PRO A C 1
ATOM 706 O O . PRO A 1 86 ? 15.922 -7.321 -19.937 1.00 88.12 86 PRO A O 1
ATOM 709 N N . VAL A 1 87 ? 17.065 -9.010 -18.984 1.00 88.44 87 VAL A N 1
ATOM 710 C CA . VAL A 1 87 ? 15.902 -9.741 -18.465 1.00 88.44 87 VAL A CA 1
ATOM 711 C C . VAL A 1 87 ? 15.940 -9.795 -16.948 1.00 88.44 87 VAL A C 1
ATOM 713 O O . VAL A 1 87 ? 17.010 -9.865 -16.344 1.00 88.44 87 VAL A O 1
ATOM 716 N N . ARG A 1 88 ? 14.759 -9.783 -16.335 1.00 84.31 88 ARG A N 1
ATOM 717 C CA . ARG A 1 88 ? 14.574 -9.930 -14.895 1.00 84.31 88 ARG A CA 1
ATOM 718 C C . ARG A 1 88 ? 13.562 -11.034 -14.628 1.00 84.31 88 ARG A C 1
ATOM 720 O O . ARG A 1 88 ? 12.528 -11.091 -15.285 1.00 84.31 88 ARG A O 1
ATOM 727 N N . SER A 1 89 ? 13.859 -11.897 -13.662 1.00 84.88 89 SER A N 1
ATOM 728 C CA . SER A 1 89 ? 12.904 -12.896 -13.182 1.00 84.88 89 SER A CA 1
ATOM 729 C C . SER A 1 89 ? 11.898 -12.226 -12.253 1.00 84.88 89 SER A C 1
ATOM 731 O O . SER A 1 89 ? 12.282 -11.745 -11.188 1.00 84.88 89 SER A O 1
ATOM 733 N N . VAL A 1 90 ? 10.627 -12.223 -12.643 1.00 79.69 90 VAL A N 1
ATOM 734 C CA . VAL A 1 90 ? 9.504 -11.734 -11.838 1.00 79.69 90 VAL A CA 1
ATOM 735 C C . VAL A 1 90 ? 8.480 -12.863 -11.752 1.00 79.69 90 VAL A C 1
ATOM 737 O O . VAL A 1 90 ? 8.053 -13.375 -12.784 1.00 79.69 90 VAL A O 1
ATOM 740 N N . ASP A 1 91 ? 8.170 -13.327 -10.540 1.00 74.94 91 ASP A N 1
ATOM 741 C CA . ASP A 1 91 ? 7.284 -14.479 -10.281 1.00 74.94 91 ASP A CA 1
ATOM 742 C C . ASP A 1 91 ? 7.623 -15.748 -11.095 1.00 74.94 91 ASP A C 1
ATOM 744 O O . ASP A 1 91 ? 6.754 -16.497 -11.536 1.00 74.94 91 ASP A O 1
ATOM 748 N N . GLY A 1 92 ? 8.919 -15.997 -11.318 1.00 76.06 92 GLY A N 1
ATOM 749 C CA . GLY A 1 92 ? 9.410 -17.151 -12.083 1.00 76.06 92 GLY A CA 1
ATOM 750 C C . GLY A 1 92 ? 9.327 -16.997 -13.607 1.00 76.06 92 GLY A C 1
ATOM 751 O O . GLY A 1 92 ? 9.645 -17.941 -14.333 1.00 76.06 92 GLY A O 1
ATOM 752 N N . VAL A 1 93 ? 8.938 -15.818 -14.103 1.00 82.00 93 VAL A N 1
ATOM 753 C CA . VAL A 1 93 ? 8.908 -15.474 -15.528 1.00 82.00 93 VAL A CA 1
ATOM 754 C C . VAL A 1 93 ? 10.041 -14.502 -15.850 1.00 82.00 93 VAL A C 1
ATOM 756 O O . VAL A 1 93 ? 10.187 -13.461 -15.213 1.00 82.00 93 VAL A O 1
ATOM 759 N N . GLU A 1 94 ? 10.845 -14.817 -16.865 1.00 86.31 94 GLU A N 1
ATOM 760 C CA . GLU A 1 94 ? 11.879 -13.906 -17.361 1.00 86.31 94 GLU A CA 1
ATOM 761 C C . GLU A 1 94 ? 11.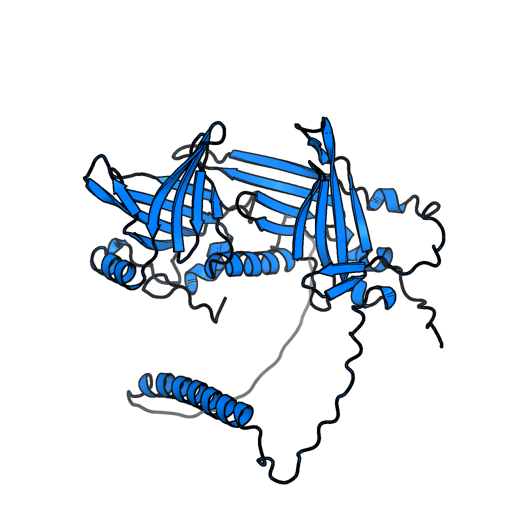266 -12.833 -18.268 1.00 86.31 94 GLU A C 1
ATOM 763 O O . GLU A 1 94 ? 10.845 -13.102 -19.399 1.00 86.31 94 GLU A O 1
ATOM 768 N N . LEU A 1 95 ? 11.235 -11.599 -17.772 1.00 88.69 95 LEU A N 1
ATOM 769 C CA . LEU A 1 95 ? 10.680 -10.444 -18.464 1.00 88.69 95 LEU A CA 1
ATOM 770 C C . LEU A 1 95 ? 11.805 -9.505 -18.915 1.00 88.69 95 LEU A C 1
ATOM 772 O O . LEU A 1 95 ? 12.582 -9.040 -18.075 1.00 88.69 95 LEU A O 1
ATOM 776 N N . PRO A 1 96 ? 11.918 -9.194 -20.219 1.00 92.75 96 PRO A N 1
ATOM 777 C CA . PRO A 1 96 ? 12.813 -8.141 -20.670 1.00 92.75 96 PRO A CA 1
ATOM 778 C C . PRO A 1 96 ? 12.305 -6.771 -20.206 1.00 92.75 96 PRO A C 1
ATOM 780 O O . PRO A 1 96 ? 11.101 -6.506 -20.259 1.00 92.75 96 PRO A O 1
ATOM 783 N N . TYR A 1 97 ? 13.212 -5.891 -19.784 1.00 93.38 97 TYR A N 1
ATOM 784 C CA . TYR A 1 97 ? 12.845 -4.605 -19.188 1.00 93.38 97 TYR A CA 1
ATOM 785 C C . TYR A 1 97 ? 13.588 -3.418 -19.796 1.00 93.38 97 TYR A C 1
ATOM 787 O O . TYR A 1 97 ? 14.719 -3.536 -20.270 1.00 93.38 97 TYR A O 1
ATOM 795 N N . TYR A 1 98 ? 12.941 -2.252 -19.761 1.00 92.56 98 TYR A N 1
ATOM 796 C CA . TYR A 1 98 ? 13.565 -0.955 -20.015 1.00 92.56 98 TYR A CA 1
ATOM 797 C C . TYR A 1 98 ? 13.855 -0.264 -18.683 1.00 92.56 98 TYR A C 1
ATOM 799 O O . TYR A 1 98 ? 12.960 -0.116 -17.853 1.00 92.56 98 TYR A O 1
ATOM 807 N N . GLU A 1 99 ? 15.103 0.138 -18.469 1.00 92.44 99 GLU A N 1
ATOM 808 C CA . GLU A 1 99 ? 15.557 0.708 -17.204 1.00 92.44 99 GLU A CA 1
ATOM 809 C C . GLU A 1 99 ? 15.578 2.234 -17.242 1.00 92.44 99 GLU A C 1
ATOM 811 O O . GLU A 1 99 ? 16.112 2.844 -18.166 1.00 92.44 99 GLU A O 1
ATOM 816 N N . VAL A 1 100 ? 15.039 2.844 -16.190 1.00 91.31 100 VAL A N 1
ATOM 817 C CA . VAL A 1 100 ? 15.169 4.271 -15.907 1.00 91.31 100 VAL A CA 1
ATOM 818 C C . VAL A 1 100 ? 15.842 4.440 -14.556 1.00 91.31 100 VAL A C 1
ATOM 820 O O . VAL A 1 100 ? 15.329 3.989 -13.533 1.00 91.31 100 VAL A O 1
ATOM 823 N N . ILE A 1 101 ? 16.975 5.136 -14.553 1.00 92.56 101 ILE A N 1
ATOM 824 C CA . ILE A 1 101 ? 17.718 5.458 -13.338 1.00 92.56 101 ILE A CA 1
ATOM 825 C C . ILE A 1 101 ? 17.260 6.826 -12.822 1.00 92.56 101 ILE A C 1
ATOM 827 O O . ILE A 1 101 ? 17.387 7.837 -13.515 1.00 92.56 101 ILE A O 1
ATOM 831 N N . MET A 1 102 ? 16.747 6.858 -11.593 1.00 93.56 102 MET A N 1
ATOM 832 C CA . MET A 1 102 ? 16.388 8.073 -10.862 1.00 93.56 102 MET A CA 1
ATOM 833 C C . MET A 1 102 ? 17.400 8.290 -9.733 1.00 93.56 102 MET A C 1
ATOM 835 O O . MET A 1 102 ? 17.466 7.494 -8.802 1.00 93.56 102 MET A O 1
ATOM 839 N N . ASP A 1 103 ? 18.191 9.356 -9.798 1.00 92.19 103 ASP A N 1
ATOM 840 C CA . ASP A 1 103 ? 19.256 9.661 -8.828 1.00 92.19 103 ASP A CA 1
ATOM 841 C C . ASP A 1 103 ? 19.004 11.028 -8.169 1.00 92.19 103 ASP A C 1
ATOM 843 O O . ASP A 1 103 ? 18.022 11.702 -8.473 1.00 92.19 103 ASP A O 1
ATOM 847 N N . GLY A 1 104 ? 19.848 11.451 -7.231 1.00 93.50 104 GLY A N 1
ATOM 848 C CA . GLY A 1 104 ? 19.713 12.749 -6.570 1.00 93.50 104 GLY A CA 1
ATOM 849 C C . GLY A 1 104 ? 18.551 12.804 -5.576 1.00 93.50 104 GLY A C 1
ATOM 850 O O . GLY A 1 104 ? 18.015 13.881 -5.319 1.00 93.50 104 GLY A O 1
ATOM 851 N N . GLY A 1 105 ? 18.151 11.658 -5.018 1.00 95.75 105 GLY A N 1
ATOM 852 C CA . GLY A 1 105 ? 17.166 11.596 -3.944 1.00 95.75 105 GLY A CA 1
ATOM 853 C C . GLY A 1 105 ? 17.655 12.238 -2.638 1.00 95.75 105 GLY A C 1
ATOM 854 O O . GLY A 1 105 ? 18.784 12.721 -2.507 1.00 95.75 105 GLY A O 1
ATOM 855 N N . SER A 1 106 ? 16.803 12.208 -1.615 1.00 96.56 106 SER A N 1
ATOM 856 C CA . SER A 1 106 ? 17.126 12.689 -0.272 1.00 96.56 106 SER A CA 1
ATOM 857 C C . SER A 1 106 ? 18.382 12.010 0.273 1.00 96.56 106 SER A C 1
ATOM 859 O O . SER A 1 106 ? 18.571 10.802 0.112 1.00 96.56 106 SER A O 1
ATOM 861 N N . ARG A 1 107 ? 19.222 12.773 0.983 1.00 96.25 107 ARG A N 1
ATOM 862 C CA . ARG A 1 107 ? 20.481 12.274 1.550 1.00 96.25 107 ARG A CA 1
ATOM 863 C C . ARG A 1 107 ? 20.237 11.092 2.489 1.00 96.25 107 ARG A C 1
ATOM 865 O O . ARG A 1 107 ? 19.450 11.194 3.431 1.00 96.25 107 ARG A O 1
ATOM 872 N N . CYS A 1 108 ? 20.910 9.981 2.226 1.00 95.06 108 CYS A N 1
ATOM 873 C CA . CYS A 1 108 ? 20.910 8.809 3.084 1.00 95.06 108 CYS A CA 1
ATOM 874 C C . CYS A 1 108 ? 21.674 9.113 4.376 1.00 95.06 108 CYS A C 1
ATOM 876 O O . CYS A 1 108 ? 22.801 9.604 4.348 1.00 95.06 108 CYS A O 1
ATOM 878 N N . ASP A 1 109 ? 21.059 8.820 5.508 1.00 93.75 109 ASP A N 1
ATOM 879 C CA . ASP A 1 109 ? 21.622 8.938 6.849 1.00 93.75 109 ASP A CA 1
ATOM 880 C C . ASP A 1 109 ? 22.703 7.881 7.113 1.00 93.75 109 ASP A C 1
ATOM 882 O O . ASP A 1 109 ? 23.712 8.188 7.744 1.00 93.75 109 ASP A O 1
ATOM 886 N N . LEU A 1 110 ? 22.544 6.680 6.549 1.00 93.19 110 LEU A N 1
ATOM 887 C CA . LEU A 1 110 ? 23.485 5.569 6.720 1.00 93.19 110 LEU A CA 1
ATOM 888 C C . LEU A 1 110 ? 24.732 5.689 5.831 1.00 93.19 110 LEU A C 1
ATOM 890 O O . LEU A 1 110 ? 25.849 5.472 6.293 1.00 93.19 110 LEU A O 1
ATOM 894 N N . THR A 1 111 ? 24.563 6.038 4.552 1.00 94.25 111 THR A N 1
ATOM 895 C CA . THR A 1 111 ? 25.676 6.087 3.580 1.00 94.25 111 THR A CA 1
ATOM 896 C C . THR A 1 111 ? 26.198 7.500 3.326 1.00 94.25 111 THR A C 1
ATOM 898 O O . THR A 1 111 ? 27.280 7.674 2.766 1.00 94.25 111 THR A O 1
ATOM 901 N N . GLY A 1 112 ? 25.425 8.531 3.678 1.00 94.12 112 GLY A N 1
ATOM 902 C CA . GLY A 1 112 ? 25.719 9.929 3.365 1.00 94.12 112 GLY A CA 1
ATOM 903 C C . GLY A 1 112 ? 25.536 10.323 1.894 1.00 94.12 112 GLY A C 1
ATOM 904 O O . GLY A 1 112 ? 25.670 11.505 1.569 1.00 94.12 112 GLY A O 1
ATOM 905 N N . LYS A 1 113 ? 25.238 9.377 0.998 1.00 95.25 113 LYS A N 1
ATOM 906 C CA . LYS A 1 113 ? 25.016 9.634 -0.433 1.00 95.25 113 LYS A CA 1
ATOM 907 C C . LYS A 1 113 ? 23.532 9.919 -0.718 1.00 95.25 113 LYS A C 1
ATOM 909 O O . LYS A 1 113 ? 22.685 9.525 0.086 1.00 95.25 113 LYS A O 1
ATOM 914 N N . PRO A 1 114 ? 23.188 10.620 -1.812 1.00 96.44 114 PRO A N 1
ATOM 915 C CA . PRO A 1 114 ? 21.807 10.690 -2.290 1.00 96.44 114 PRO A CA 1
ATOM 916 C C . PRO A 1 114 ? 21.237 9.286 -2.520 1.00 96.44 114 PRO A C 1
ATOM 918 O O . PRO A 1 114 ? 21.961 8.395 -2.965 1.00 96.44 114 PRO A O 1
ATOM 921 N N . ARG A 1 115 ? 19.960 9.089 -2.183 1.00 97.00 115 ARG A N 1
ATOM 922 C CA . ARG A 1 115 ? 19.229 7.863 -2.532 1.00 97.00 115 ARG A CA 1
ATOM 923 C C . ARG A 1 115 ? 19.062 7.761 -4.049 1.00 97.00 115 ARG A C 1
ATOM 925 O O . ARG A 1 115 ? 18.913 8.790 -4.716 1.00 97.00 115 ARG A O 1
ATOM 932 N N . LYS A 1 116 ? 19.068 6.529 -4.554 1.00 95.81 116 LYS A N 1
ATOM 933 C CA . LYS A 1 116 ? 18.962 6.216 -5.981 1.00 95.81 116 LYS A CA 1
ATOM 934 C C . LYS A 1 116 ? 17.963 5.084 -6.216 1.00 95.81 116 LYS A C 1
ATOM 936 O O . LYS A 1 116 ? 17.919 4.128 -5.448 1.00 95.81 116 LYS A O 1
ATOM 941 N N . ALA A 1 117 ? 17.194 5.163 -7.295 1.00 96.94 117 ALA A N 1
ATOM 942 C CA . ALA A 1 117 ? 16.223 4.151 -7.681 1.00 96.94 117 ALA A CA 1
ATOM 943 C C . ALA A 1 117 ? 16.420 3.691 -9.132 1.00 96.94 117 ALA A C 1
ATOM 945 O O . ALA A 1 117 ? 16.612 4.496 -10.045 1.00 96.94 117 ALA A O 1
ATOM 946 N N . HIS A 1 118 ? 16.325 2.384 -9.331 1.00 95.19 118 HIS A N 1
ATOM 947 C CA . HIS A 1 118 ? 16.332 1.689 -10.608 1.00 95.19 118 HIS A CA 1
ATOM 948 C C . HIS A 1 118 ? 14.901 1.250 -10.924 1.00 95.19 118 HIS A C 1
ATOM 950 O O . HIS A 1 118 ? 14.334 0.393 -10.244 1.00 95.19 118 HIS A O 1
ATOM 956 N N . VAL A 1 119 ? 14.286 1.872 -11.930 1.00 95.06 119 VAL A N 1
ATOM 957 C CA . VAL A 1 119 ? 12.896 1.607 -12.318 1.00 95.06 119 VAL A CA 1
ATOM 958 C C . VAL A 1 119 ? 12.878 0.781 -13.599 1.00 95.06 119 VAL A C 1
ATOM 960 O O . VAL A 1 119 ? 13.264 1.258 -14.665 1.00 95.06 119 VAL A O 1
ATOM 963 N N . PHE A 1 120 ? 12.413 -0.459 -13.495 1.00 94.50 120 PHE A N 1
ATOM 964 C CA . PHE A 1 120 ? 12.337 -1.435 -14.573 1.00 94.50 120 PHE A CA 1
ATOM 965 C C . PHE A 1 120 ? 10.917 -1.500 -15.134 1.00 94.50 120 PHE A C 1
ATOM 967 O O . PHE A 1 120 ? 10.006 -2.038 -14.507 1.00 94.50 120 PHE A O 1
ATOM 974 N N . TYR A 1 121 ? 10.727 -0.981 -16.341 1.00 93.81 121 TYR A N 1
ATOM 975 C CA . TYR A 1 121 ? 9.470 -1.097 -17.071 1.00 93.81 121 TYR A CA 1
ATOM 976 C C . TYR A 1 121 ? 9.440 -2.416 -17.842 1.00 93.81 121 TYR A C 1
ATOM 978 O O . TYR A 1 121 ? 10.281 -2.641 -18.715 1.00 93.81 121 TYR A O 1
ATOM 986 N N . VAL A 1 122 ? 8.466 -3.274 -17.543 1.00 93.38 122 VAL A N 1
ATOM 987 C CA . VAL A 1 122 ? 8.248 -4.562 -18.218 1.00 93.38 122 VAL A CA 1
ATOM 988 C C . VAL A 1 122 ? 6.968 -4.521 -19.049 1.00 93.38 122 VAL A C 1
ATOM 990 O O . VAL A 1 122 ? 5.995 -3.857 -18.686 1.00 93.38 122 VAL A O 1
ATOM 993 N N . CYS A 1 123 ? 6.949 -5.230 -20.180 1.00 92.19 123 CYS A N 1
ATOM 994 C CA . CYS A 1 123 ? 5.734 -5.342 -20.984 1.00 92.19 123 CYS A CA 1
ATOM 995 C C . CYS A 1 123 ? 4.680 -6.178 -20.252 1.00 92.19 123 CYS A C 1
ATOM 997 O O . CYS A 1 123 ? 4.894 -7.360 -19.986 1.00 92.19 123 CYS A O 1
ATOM 999 N N . GLN A 1 124 ? 3.514 -5.570 -20.039 1.00 90.38 124 GLN A N 1
ATOM 1000 C CA . GLN A 1 124 ? 2.282 -6.264 -19.690 1.00 90.38 124 GLN A CA 1
ATOM 1001 C C . GLN A 1 124 ? 1.113 -5.641 -20.466 1.00 90.38 124 GLN A C 1
ATOM 1003 O O . GLN A 1 124 ? 0.918 -4.430 -20.348 1.00 90.38 124 GLN A O 1
ATOM 1008 N N . PRO A 1 125 ? 0.332 -6.405 -21.257 1.00 88.06 125 PRO A N 1
ATOM 1009 C CA . PRO A 1 125 ? -0.719 -5.847 -22.114 1.00 88.06 125 PRO A CA 1
ATOM 1010 C C . PRO A 1 125 ? -1.784 -5.028 -21.376 1.00 88.06 125 PRO A C 1
ATOM 1012 O O . PRO A 1 125 ? -2.229 -4.009 -21.897 1.00 88.06 125 PRO A O 1
ATOM 1015 N N . GLU A 1 126 ? -2.155 -5.436 -20.161 1.00 84.75 126 GLU A N 1
ATOM 1016 C CA . GLU A 1 126 ? -3.105 -4.708 -19.303 1.00 84.75 126 GLU A CA 1
ATOM 1017 C C . GLU A 1 126 ? -2.427 -3.698 -18.362 1.00 84.75 126 GLU A C 1
ATOM 1019 O O . GLU A 1 126 ? -3.111 -2.974 -17.642 1.00 84.75 126 GLU A O 1
ATOM 1024 N N . GLY A 1 127 ? -1.091 -3.628 -18.379 1.00 84.69 127 GLY A N 1
ATOM 1025 C CA . GLY A 1 127 ? -0.308 -2.780 -17.488 1.00 84.69 127 GLY A CA 1
ATOM 1026 C C . GLY A 1 127 ? -0.495 -1.303 -17.809 1.00 84.69 127 GLY A C 1
ATOM 1027 O O . GLY A 1 127 ? -0.180 -0.841 -18.914 1.00 84.69 127 GLY A O 1
ATOM 1028 N N . MET A 1 128 ? -0.984 -0.540 -16.839 1.00 84.19 128 MET A N 1
ATOM 1029 C CA . MET A 1 128 ? -1.229 0.894 -16.975 1.00 84.19 128 MET A CA 1
ATOM 1030 C C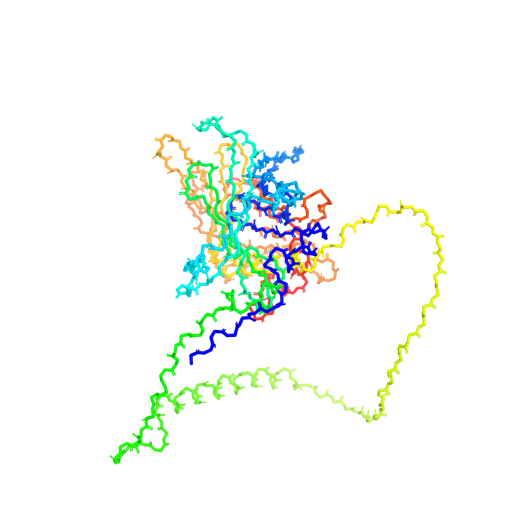 . MET A 1 128 ? -0.134 1.753 -16.344 1.00 84.19 128 MET A C 1
ATOM 1032 O O . MET A 1 128 ? -0.212 2.977 -16.475 1.00 84.19 128 MET A O 1
ATOM 1036 N N . GLY A 1 129 ? 0.859 1.141 -15.699 1.00 88.06 129 GLY A N 1
ATOM 1037 C CA . GLY A 1 129 ? 1.966 1.804 -15.011 1.00 88.06 129 GLY A CA 1
ATOM 1038 C C . GLY A 1 129 ? 2.135 1.390 -13.550 1.00 88.06 129 GLY A C 1
ATOM 1039 O O . GLY A 1 129 ? 2.926 2.003 -12.840 1.00 88.06 129 GLY A O 1
ATOM 1040 N N . GLU A 1 130 ? 1.357 0.431 -13.057 1.00 89.12 130 GLU A N 1
ATOM 1041 C CA . GLU A 1 130 ? 1.314 0.060 -11.646 1.00 89.12 130 GLU A CA 1
ATOM 1042 C C . GLU A 1 130 ? 2.631 -0.577 -11.177 1.00 89.12 130 GLU A C 1
ATOM 1044 O O . GLU A 1 130 ? 3.358 -1.206 -11.956 1.00 89.12 130 GLU A O 1
ATOM 1049 N N . ILE A 1 131 ? 2.946 -0.397 -9.891 1.00 91.31 131 ILE A N 1
ATOM 1050 C CA . ILE A 1 131 ? 4.145 -0.965 -9.269 1.00 91.31 131 ILE A CA 1
ATOM 1051 C C . ILE A 1 131 ? 3.875 -2.429 -8.909 1.00 91.31 131 ILE A C 1
ATOM 1053 O O . ILE A 1 131 ? 3.114 -2.719 -7.983 1.00 91.31 131 ILE A O 1
ATOM 1057 N N . LEU A 1 132 ? 4.552 -3.343 -9.599 1.00 88.25 132 LEU A N 1
ATOM 1058 C CA . LEU A 1 132 ? 4.466 -4.780 -9.353 1.00 88.25 132 LEU A CA 1
ATOM 1059 C C . LEU A 1 132 ? 5.304 -5.213 -8.143 1.00 88.25 132 LEU A C 1
ATOM 1061 O O . LEU A 1 132 ? 4.797 -5.885 -7.248 1.00 88.25 132 LEU A O 1
ATOM 1065 N N . GLU A 1 133 ? 6.567 -4.792 -8.101 1.00 89.75 133 GLU A N 1
ATOM 1066 C CA . GLU A 1 133 ? 7.530 -5.105 -7.037 1.00 89.75 133 GLU A CA 1
ATOM 1067 C C . GLU A 1 133 ? 8.283 -3.824 -6.672 1.00 89.75 133 GLU A C 1
ATOM 1069 O O . GLU A 1 133 ? 8.643 -3.038 -7.552 1.00 89.75 133 GLU A O 1
ATOM 1074 N N . LEU A 1 134 ? 8.543 -3.625 -5.383 1.00 92.75 134 LEU A N 1
ATOM 1075 C CA . LEU A 1 134 ? 9.458 -2.608 -4.887 1.00 92.75 134 LEU A CA 1
ATOM 1076 C C . LEU A 1 134 ? 10.330 -3.239 -3.807 1.00 92.75 134 LEU A C 1
ATOM 1078 O O . LEU A 1 134 ? 9.821 -3.909 -2.915 1.00 92.75 134 LEU A O 1
ATOM 1082 N N . LYS A 1 135 ? 11.644 -3.031 -3.880 1.00 92.88 135 LYS A N 1
ATOM 1083 C CA . LYS A 1 135 ? 12.559 -3.448 -2.815 1.00 92.88 135 LYS A CA 1
ATOM 1084 C C . LYS A 1 135 ? 13.762 -2.533 -2.696 1.00 92.88 135 LYS A C 1
ATOM 1086 O O . LYS A 1 135 ? 14.204 -1.931 -3.669 1.00 92.88 135 LYS A O 1
ATOM 1091 N N . GLU A 1 136 ? 14.322 -2.481 -1.498 1.00 94.31 136 GLU A N 1
ATOM 1092 C CA . GLU A 1 136 ? 15.643 -1.910 -1.252 1.00 94.31 136 GLU A CA 1
ATOM 1093 C C . GLU A 1 136 ? 16.691 -3.007 -1.499 1.00 94.31 136 GLU A C 1
ATOM 1095 O O . GLU A 1 136 ? 16.845 -3.925 -0.694 1.00 94.31 136 GLU A O 1
ATOM 1100 N N . SER A 1 137 ? 17.356 -2.972 -2.657 1.00 92.31 137 SER A N 1
ATOM 1101 C CA . SER A 1 137 ? 18.349 -3.986 -3.053 1.00 92.31 137 SER A CA 1
ATOM 1102 C C . SER A 1 137 ? 19.660 -3.856 -2.276 1.00 92.31 137 SER A C 1
ATOM 1104 O O . SER A 1 137 ? 20.364 -4.839 -2.042 1.00 92.31 137 SER A O 1
ATOM 1106 N N . SER A 1 138 ? 19.983 -2.629 -1.885 1.00 94.00 138 SER A N 1
ATOM 1107 C CA . SER A 1 138 ? 21.175 -2.217 -1.147 1.00 94.00 138 SER A CA 1
ATOM 1108 C C . SER A 1 138 ? 20.813 -0.978 -0.335 1.00 94.00 138 SER A C 1
ATOM 1110 O O . SER A 1 138 ? 19.862 -0.277 -0.661 1.00 94.00 138 SER A O 1
ATOM 1112 N N . THR A 1 139 ? 21.563 -0.679 0.727 1.00 93.88 139 THR A N 1
ATOM 1113 C CA . THR A 1 139 ? 21.257 0.471 1.590 1.00 93.88 139 THR A CA 1
ATOM 1114 C C . THR A 1 139 ? 21.105 1.764 0.781 1.00 93.88 139 THR A C 1
ATOM 1116 O O . THR A 1 139 ? 22.079 2.246 0.196 1.00 93.88 139 THR A O 1
ATOM 1119 N N . CYS A 1 140 ? 19.906 2.353 0.817 1.00 94.75 140 CYS A N 1
ATOM 1120 C CA . CYS A 1 140 ? 19.513 3.564 0.093 1.00 94.75 140 CYS A CA 1
ATOM 1121 C C . CYS A 1 140 ? 19.509 3.453 -1.446 1.00 94.75 140 CYS A C 1
ATOM 1123 O O . CYS A 1 140 ? 19.542 4.481 -2.132 1.00 94.75 140 CYS A O 1
ATOM 1125 N N . GLU A 1 141 ? 19.429 2.234 -1.979 1.00 96.75 141 GLU A N 1
ATOM 1126 C CA . GLU A 1 141 ? 19.285 1.940 -3.403 1.00 96.75 141 GLU A CA 1
ATOM 1127 C C . GLU A 1 141 ? 18.101 0.995 -3.632 1.00 96.75 141 GLU A C 1
ATOM 1129 O O . GLU A 1 141 ? 17.970 -0.058 -3.003 1.00 96.75 141 GLU A O 1
ATOM 1134 N N . TYR A 1 142 ? 17.201 1.417 -4.513 1.00 96.81 142 TYR A N 1
ATOM 1135 C CA . TYR A 1 142 ? 15.879 0.818 -4.658 1.00 96.81 142 TYR A CA 1
ATOM 1136 C C . TYR A 1 142 ? 15.693 0.252 -6.058 1.00 96.81 142 TYR A C 1
ATOM 1138 O O . TYR A 1 142 ? 16.092 0.869 -7.041 1.00 96.81 142 TYR A O 1
ATOM 1146 N N . GLU A 1 143 ? 15.021 -0.885 -6.154 1.00 95.75 143 GLU A N 1
ATOM 1147 C CA . GLU A 1 143 ? 14.593 -1.493 -7.405 1.00 95.75 143 GLU A CA 1
ATOM 1148 C C . GLU A 1 143 ? 13.068 -1.517 -7.458 1.00 95.75 143 GLU A C 1
ATOM 1150 O O . GLU A 1 143 ? 12.413 -1.974 -6.519 1.00 95.75 143 GLU A O 1
ATOM 1155 N N . VAL A 1 144 ? 12.500 -1.041 -8.565 1.00 95.56 144 VAL A N 1
ATOM 1156 C CA . VAL A 1 144 ? 11.049 -0.966 -8.765 1.00 95.56 144 VAL A CA 1
ATOM 1157 C C . VAL A 1 144 ? 10.690 -1.595 -10.101 1.00 95.56 144 VAL A C 1
ATOM 1159 O O . VAL A 1 144 ? 11.230 -1.197 -11.128 1.00 95.56 144 VAL A O 1
ATOM 1162 N N . VAL A 1 145 ? 9.765 -2.550 -10.109 1.00 94.12 145 VAL A N 1
ATOM 1163 C CA . VAL A 1 145 ? 9.239 -3.169 -11.333 1.00 94.12 145 VAL A CA 1
ATOM 1164 C C . VAL A 1 145 ? 7.874 -2.572 -11.648 1.00 94.12 145 VAL A C 1
ATOM 1166 O O . VAL A 1 145 ? 6.990 -2.546 -10.792 1.00 94.12 145 VAL A O 1
ATOM 1169 N N . VAL A 1 146 ? 7.695 -2.104 -12.881 1.00 93.69 146 VAL A N 1
ATOM 1170 C CA . VAL A 1 146 ? 6.491 -1.406 -13.340 1.00 93.69 146 VAL A CA 1
ATOM 1171 C C . VAL A 1 146 ? 5.900 -2.083 -14.570 1.00 93.69 146 VAL A C 1
ATOM 1173 O O . VAL A 1 146 ? 6.603 -2.332 -15.551 1.00 93.69 146 VAL A O 1
ATOM 1176 N N . LEU A 1 147 ? 4.589 -2.311 -14.547 1.00 91.94 147 LEU A N 1
ATOM 1177 C CA . LEU A 1 147 ? 3.846 -2.887 -15.666 1.00 91.94 147 LEU A CA 1
ATOM 1178 C C . LEU A 1 147 ? 3.502 -1.812 -16.705 1.00 91.94 147 LEU A C 1
ATOM 1180 O O . LEU A 1 147 ? 2.779 -0.867 -16.403 1.00 91.94 147 LEU A O 1
ATOM 1184 N N . ALA A 1 148 ? 3.995 -1.949 -17.939 1.00 91.56 148 ALA A N 1
ATOM 1185 C CA . ALA A 1 148 ? 3.818 -0.947 -18.992 1.00 91.56 148 ALA A CA 1
ATOM 1186 C C . ALA A 1 148 ? 3.372 -1.556 -20.331 1.00 91.56 148 ALA A C 1
ATOM 1188 O O . ALA A 1 148 ? 4.169 -2.117 -21.087 1.00 91.56 148 ALA A O 1
ATOM 1189 N N . SER A 1 149 ? 2.102 -1.352 -20.680 1.00 91.44 149 SER A N 1
ATOM 1190 C CA . SER A 1 149 ? 1.518 -1.778 -21.963 1.00 91.44 149 SER A CA 1
ATOM 1191 C C . SER A 1 149 ? 2.175 -1.134 -23.186 1.00 91.44 149 SER A C 1
ATOM 1193 O O . SER A 1 149 ? 2.314 -1.786 -24.222 1.00 91.44 149 SER A O 1
ATOM 1195 N N . TYR A 1 150 ? 2.661 0.106 -23.074 1.00 89.75 150 TYR A N 1
ATOM 1196 C CA . TYR A 1 150 ? 3.331 0.819 -24.170 1.00 89.75 150 TYR A CA 1
ATOM 1197 C C . TYR A 1 150 ? 4.547 0.061 -24.735 1.00 89.75 150 TYR A C 1
ATOM 1199 O O . TYR A 1 150 ? 4.752 0.034 -25.953 1.00 89.75 150 TYR A O 1
ATOM 1207 N N . LEU A 1 151 ? 5.309 -0.629 -23.875 1.00 91.56 151 LEU A N 1
ATOM 1208 C CA . LEU A 1 151 ? 6.472 -1.425 -24.285 1.00 91.56 151 LEU A CA 1
ATOM 1209 C C . LEU A 1 151 ? 6.098 -2.683 -25.075 1.00 91.56 151 LEU A C 1
ATOM 1211 O O . LEU A 1 151 ? 6.923 -3.203 -25.825 1.00 91.56 151 LEU A O 1
ATOM 1215 N N . CYS A 1 152 ? 4.860 -3.167 -24.963 1.00 91.25 152 CYS A N 1
ATOM 1216 C CA . CYS A 1 152 ? 4.428 -4.405 -25.609 1.00 91.25 152 CYS A CA 1
ATOM 1217 C C . CYS A 1 152 ? 4.332 -4.316 -27.133 1.00 91.25 152 CYS A C 1
ATOM 1219 O O . CYS A 1 152 ? 4.248 -5.341 -27.814 1.00 91.25 152 CYS A O 1
ATOM 1221 N N . SER A 1 153 ? 4.361 -3.114 -27.702 1.00 90.19 153 SER A N 1
ATOM 1222 C CA . SER A 1 153 ? 4.484 -2.938 -29.150 1.00 90.19 153 SER A CA 1
ATOM 1223 C C . SER A 1 153 ? 5.876 -3.337 -29.665 1.00 90.19 153 SER A C 1
ATOM 1225 O O . SER A 1 153 ? 5.987 -3.819 -30.793 1.00 90.19 153 SER A O 1
ATOM 1227 N N . HIS A 1 154 ? 6.909 -3.243 -28.821 1.00 90.38 154 HIS A N 1
ATOM 1228 C CA . HIS A 1 154 ? 8.288 -3.537 -29.181 1.00 90.38 154 HIS A CA 1
ATOM 1229 C C . HIS A 1 154 ? 8.613 -5.041 -29.019 1.00 90.38 154 HIS A C 1
ATOM 1231 O O . HIS A 1 154 ? 8.610 -5.562 -27.899 1.00 90.38 154 HIS A O 1
ATOM 1237 N N . PRO A 1 155 ? 8.990 -5.766 -30.093 1.00 89.12 155 PRO A N 1
ATOM 1238 C CA . PRO A 1 155 ? 9.189 -7.218 -30.058 1.00 89.12 155 PRO A CA 1
ATOM 1239 C C . PRO A 1 155 ? 10.228 -7.700 -29.042 1.00 89.12 155 PRO A C 1
ATOM 1241 O O . PRO A 1 155 ? 10.034 -8.746 -28.433 1.00 89.12 155 PRO A O 1
ATOM 1244 N N . LYS A 1 156 ? 11.312 -6.937 -28.825 1.00 88.75 156 LYS A N 1
ATOM 1245 C CA . LYS A 1 156 ? 12.363 -7.307 -27.856 1.00 88.75 156 LYS A CA 1
ATOM 1246 C C . LYS A 1 156 ? 11.918 -7.251 -26.383 1.00 88.75 156 LYS A C 1
ATOM 1248 O O . LYS A 1 156 ? 12.587 -7.868 -25.563 1.00 88.75 156 LYS A O 1
ATOM 1253 N N . TYR A 1 157 ? 10.837 -6.534 -26.059 1.00 90.06 157 TYR A N 1
ATOM 1254 C CA . TYR A 1 157 ? 10.335 -6.395 -24.684 1.00 90.06 157 TYR A CA 1
ATOM 1255 C C . TYR A 1 157 ? 9.154 -7.310 -24.377 1.00 90.06 157 TYR A C 1
ATOM 1257 O O . TYR A 1 157 ? 8.761 -7.431 -23.222 1.00 90.06 157 TYR A O 1
ATOM 1265 N N . ARG A 1 158 ? 8.583 -7.975 -25.388 1.00 87.69 158 ARG A N 1
ATOM 1266 C CA . ARG A 1 158 ? 7.516 -8.949 -25.156 1.00 87.69 158 ARG A CA 1
ATOM 1267 C C . ARG A 1 158 ? 8.055 -10.127 -24.341 1.00 87.69 158 ARG A C 1
ATOM 1269 O O . ARG A 1 158 ? 9.155 -10.598 -24.649 1.00 87.69 158 ARG A O 1
ATOM 1276 N N . PRO A 1 159 ? 7.278 -10.645 -23.372 1.00 82.50 159 PRO A N 1
ATOM 1277 C CA . PRO A 1 159 ? 7.607 -11.901 -22.721 1.00 82.50 159 PRO A CA 1
ATOM 1278 C C . PRO A 1 159 ? 7.860 -12.960 -23.792 1.00 82.50 159 PRO A C 1
ATOM 1280 O O . PRO A 1 159 ? 7.031 -13.169 -24.685 1.00 82.50 159 PRO A O 1
ATOM 1283 N N . LYS A 1 160 ? 9.021 -13.614 -23.739 1.00 74.88 160 LYS A N 1
ATOM 1284 C CA . LYS A 1 160 ? 9.255 -14.775 -24.592 1.00 74.88 160 LYS A CA 1
ATOM 1285 C C . LYS A 1 160 ? 8.338 -15.864 -24.061 1.00 74.88 160 LYS A C 1
ATOM 1287 O O . LYS A 1 160 ? 8.540 -16.338 -22.948 1.00 74.88 160 LYS A O 1
ATOM 1292 N N . SER A 1 161 ? 7.315 -16.237 -24.828 1.00 66.12 161 SER A N 1
ATOM 1293 C CA . SER A 1 161 ? 6.531 -17.424 -24.500 1.00 66.12 161 SER A CA 1
ATOM 1294 C C . SER A 1 161 ? 7.512 -18.577 -24.327 1.00 66.12 161 SER A C 1
ATOM 1296 O O . SER A 1 161 ? 8.299 -18.842 -25.244 1.00 66.12 161 SER A O 1
ATOM 1298 N N . GLN A 1 162 ? 7.487 -19.243 -23.172 1.00 59.44 162 GLN A N 1
ATOM 1299 C CA . GLN A 1 162 ? 8.201 -20.506 -23.053 1.00 59.44 162 GLN A CA 1
ATOM 1300 C C . GLN A 1 162 ? 7.721 -21.401 -24.201 1.00 59.44 162 GLN A C 1
ATOM 1302 O O . GLN A 1 162 ? 6.521 -21.401 -24.498 1.00 59.44 162 GLN A O 1
ATOM 1307 N N . PRO A 1 163 ? 8.620 -22.107 -24.903 1.00 60.41 163 PRO A N 1
ATOM 1308 C CA . PRO A 1 163 ? 8.190 -23.029 -25.936 1.00 60.41 163 PRO A CA 1
ATOM 1309 C C . PRO A 1 163 ? 7.282 -24.071 -25.278 1.00 60.41 163 PRO A C 1
ATOM 1311 O O . PRO A 1 163 ? 7.745 -24.932 -24.530 1.00 60.41 163 PRO A O 1
ATOM 1314 N N . VAL A 1 164 ? 5.973 -23.969 -25.520 1.00 65.44 164 VAL A N 1
ATOM 1315 C CA . VAL A 1 164 ? 5.031 -25.011 -25.126 1.00 65.44 164 VAL A CA 1
ATOM 1316 C C . VAL A 1 164 ? 5.293 -26.168 -26.070 1.00 65.44 164 VAL A C 1
ATOM 1318 O O . VAL A 1 164 ? 4.876 -26.156 -27.227 1.00 65.44 164 VAL A O 1
ATOM 1321 N N . ASN A 1 165 ? 6.041 -27.154 -25.590 1.00 75.94 165 ASN A N 1
ATOM 1322 C CA . ASN A 1 165 ? 6.176 -28.407 -26.306 1.00 75.94 165 ASN A CA 1
ATOM 1323 C C . ASN A 1 165 ? 4.818 -29.106 -26.250 1.00 75.94 165 ASN A C 1
ATOM 1325 O O . ASN A 1 165 ? 4.380 -29.541 -25.186 1.00 75.94 165 ASN A O 1
ATOM 1329 N N . GLU A 1 166 ? 4.133 -29.178 -27.388 1.00 75.25 166 GLU A N 1
ATOM 1330 C CA . GLU A 1 166 ? 2.873 -29.904 -27.495 1.00 75.25 166 GLU A CA 1
ATOM 1331 C C . GLU A 1 166 ? 3.134 -31.398 -27.238 1.00 75.25 166 GLU A C 1
ATOM 1333 O O . GLU A 1 166 ? 3.665 -32.112 -28.091 1.00 75.25 166 GLU A O 1
ATOM 1338 N N . ILE A 1 167 ? 2.772 -31.886 -26.049 1.00 82.00 167 ILE A N 1
ATOM 1339 C CA . ILE A 1 167 ? 2.806 -33.318 -25.745 1.00 82.00 167 ILE A CA 1
ATOM 1340 C C . ILE A 1 167 ? 1.496 -33.928 -26.236 1.00 82.00 167 ILE A C 1
ATOM 1342 O O . ILE A 1 167 ? 0.461 -33.862 -25.567 1.00 82.00 167 ILE A O 1
ATOM 1346 N N . LYS A 1 168 ? 1.546 -34.556 -27.412 1.00 84.62 168 LYS A N 1
ATOM 1347 C CA . LYS A 1 168 ? 0.420 -35.327 -27.948 1.00 84.62 168 LYS A CA 1
ATOM 1348 C C . LYS A 1 168 ? 0.252 -36.609 -27.141 1.00 84.62 168 LYS A C 1
ATOM 1350 O O . LYS A 1 168 ? 0.945 -37.600 -27.354 1.00 84.62 168 LYS A O 1
ATOM 1355 N N . CYS A 1 169 ? -0.660 -36.562 -26.181 1.00 80.69 169 CYS A N 1
ATOM 1356 C CA . CYS A 1 169 ? -1.029 -37.713 -25.373 1.00 80.69 169 CYS A CA 1
ATOM 1357 C C . CYS A 1 169 ? -2.067 -38.557 -26.122 1.00 80.69 169 CYS A C 1
ATOM 1359 O O . CYS A 1 169 ? -3.038 -38.025 -26.660 1.00 80.69 169 CYS A O 1
ATOM 1361 N N . HIS A 1 170 ? -1.893 -39.876 -26.117 1.00 84.19 170 HIS A N 1
ATOM 1362 C CA . HIS A 1 170 ? -2.865 -40.818 -26.669 1.00 84.19 170 HIS A CA 1
ATOM 1363 C C . HIS A 1 170 ? -3.374 -41.735 -25.559 1.00 84.19 170 HIS A C 1
ATOM 1365 O O . HIS A 1 170 ? -2.595 -42.219 -24.739 1.00 84.19 170 HIS A O 1
ATOM 1371 N N . ALA A 1 171 ? -4.685 -41.976 -25.533 1.00 83.06 171 ALA A N 1
ATOM 1372 C CA . ALA A 1 171 ? -5.279 -42.927 -24.605 1.00 83.06 171 ALA A CA 1
ATOM 1373 C C . ALA A 1 171 ? -4.747 -44.342 -24.888 1.00 83.06 171 ALA A C 1
ATOM 1375 O O . ALA A 1 171 ? -4.736 -44.793 -26.034 1.00 83.06 171 ALA A O 1
ATOM 1376 N N . MET A 1 172 ? -4.317 -45.049 -23.843 1.00 85.81 172 MET A N 1
ATOM 1377 C CA . MET A 1 172 ? -3.895 -46.444 -23.962 1.00 85.81 172 MET A CA 1
ATOM 1378 C C . MET A 1 172 ? -5.108 -47.373 -24.017 1.00 85.81 172 MET A C 1
ATOM 1380 O O . MET A 1 172 ? -6.201 -47.027 -23.563 1.00 85.81 172 MET A O 1
ATOM 1384 N N . HIS A 1 173 ? -4.921 -48.588 -24.526 1.00 86.75 173 HIS A N 1
ATOM 1385 C CA . HIS A 1 173 ? -5.984 -49.588 -24.534 1.00 86.75 173 HIS A CA 1
ATOM 1386 C C . HIS A 1 173 ? -6.481 -49.876 -23.103 1.00 86.75 173 HIS A C 1
ATOM 1388 O O . HIS A 1 173 ? -5.677 -50.106 -22.202 1.00 86.75 173 HIS A O 1
ATOM 1394 N N . GLY A 1 174 ? -7.799 -49.809 -22.885 1.00 85.06 174 GLY A N 1
ATOM 1395 C CA . GLY A 1 174 ? -8.417 -49.928 -21.556 1.00 85.06 174 GLY A CA 1
ATOM 1396 C C . GLY A 1 174 ? -8.419 -48.640 -20.720 1.00 85.06 174 GLY A C 1
ATOM 1397 O O . GLY A 1 174 ? -8.920 -48.649 -19.597 1.00 85.06 174 GLY A O 1
ATOM 1398 N N . SER A 1 175 ? -7.903 -47.527 -21.254 1.00 82.38 175 SER A N 1
ATOM 1399 C CA . SER A 1 175 ? -8.042 -46.217 -20.611 1.00 82.38 175 SER A CA 1
ATOM 1400 C C . SER A 1 175 ? -9.513 -45.787 -20.595 1.00 82.38 175 SER A C 1
ATOM 1402 O O . SER A 1 175 ? -10.228 -46.011 -21.577 1.00 82.38 175 SER A O 1
ATOM 1404 N N . PRO A 1 176 ? -9.987 -45.164 -19.504 1.00 80.19 176 PRO A N 1
ATOM 1405 C CA . PRO A 1 176 ? -11.349 -44.655 -19.447 1.00 80.19 176 PRO A CA 1
ATOM 1406 C C . PRO A 1 176 ? -11.552 -43.571 -20.515 1.00 80.19 176 PRO A C 1
ATOM 1408 O O . PRO A 1 176 ? -10.633 -42.811 -20.815 1.00 80.19 176 PRO A O 1
ATOM 1411 N N . LEU A 1 177 ? -12.773 -43.467 -21.057 1.00 80.94 177 LEU A N 1
ATOM 1412 C CA . LEU A 1 177 ? -13.141 -42.450 -22.061 1.00 80.94 177 LEU A CA 1
ATOM 1413 C C . LEU A 1 177 ? -12.875 -41.013 -21.586 1.00 80.94 177 LEU A C 1
ATOM 1415 O O . LEU A 1 177 ? -12.755 -40.098 -22.396 1.00 80.94 177 LEU A O 1
ATOM 1419 N N . LYS A 1 178 ? -12.787 -40.825 -20.268 1.00 81.44 178 LYS A N 1
ATOM 1420 C CA . LYS A 1 178 ? -12.493 -39.560 -19.616 1.00 81.44 178 LYS A CA 1
ATOM 1421 C C . LYS A 1 178 ? -11.533 -39.784 -18.447 1.00 81.44 178 LYS A C 1
ATOM 1423 O O . LYS A 1 178 ? -11.723 -40.756 -17.709 1.00 81.44 178 LYS A O 1
ATOM 1428 N N . PRO A 1 179 ? -10.526 -38.917 -18.241 1.00 83.44 179 PRO A N 1
ATOM 1429 C CA . PRO A 1 179 ? -9.683 -38.983 -17.053 1.00 83.44 179 PRO A CA 1
ATOM 1430 C C . PRO A 1 179 ? -10.538 -38.953 -15.782 1.00 83.44 179 PRO A C 1
ATOM 1432 O O . PRO A 1 179 ? -11.480 -38.164 -15.676 1.00 83.44 179 PRO A O 1
ATOM 1435 N N . ARG A 1 180 ? -10.220 -39.818 -14.814 1.00 80.06 180 ARG A N 1
ATOM 1436 C CA . ARG A 1 180 ? -10.969 -39.905 -13.551 1.00 80.06 180 ARG A CA 1
ATOM 1437 C C . ARG A 1 180 ? -10.959 -38.580 -12.794 1.00 80.06 180 ARG A C 1
ATOM 1439 O O . ARG A 1 180 ? -12.025 -38.123 -12.409 1.00 80.06 180 ARG A O 1
ATOM 1446 N N . GLU A 1 181 ? -9.801 -37.928 -12.715 1.00 81.62 181 GLU A N 1
ATOM 1447 C CA . GLU A 1 181 ? -9.661 -36.609 -12.082 1.00 81.62 181 GLU A CA 1
ATOM 1448 C C . GLU A 1 181 ? -10.495 -35.536 -12.779 1.00 81.62 181 GLU A C 1
ATOM 1450 O O . GLU A 1 181 ? -11.133 -34.731 -12.117 1.00 81.62 181 GLU A O 1
ATOM 1455 N N . LEU A 1 182 ? -10.580 -35.564 -14.114 1.00 81.69 182 LEU A N 1
ATOM 1456 C CA . LEU A 1 182 ? -11.454 -34.645 -14.848 1.00 81.69 182 LEU A CA 1
ATOM 1457 C C . LEU A 1 182 ? -12.931 -34.932 -14.551 1.00 81.69 182 LEU A C 1
ATOM 1459 O O . LEU A 1 182 ? -13.737 -34.018 -14.454 1.00 81.69 182 LEU A O 1
ATOM 1463 N N . THR A 1 183 ? -13.287 -36.204 -14.387 1.00 84.06 183 THR A N 1
ATOM 1464 C CA . THR A 1 183 ? -14.652 -36.603 -14.024 1.00 84.06 183 THR A CA 1
ATOM 1465 C C . THR A 1 183 ? -14.991 -36.151 -12.602 1.00 84.06 183 THR A C 1
ATOM 1467 O O . THR A 1 183 ? -16.077 -35.633 -12.377 1.00 84.06 183 THR A O 1
ATOM 1470 N N . HIS A 1 184 ? -14.060 -36.294 -11.656 1.00 82.19 184 HIS A N 1
ATOM 1471 C CA . HIS A 1 184 ? -14.210 -35.796 -10.287 1.00 82.19 184 HIS A CA 1
ATOM 1472 C C . HIS A 1 184 ? -14.301 -34.269 -10.247 1.00 82.19 184 HIS A C 1
ATOM 1474 O O . HIS A 1 184 ? -15.242 -33.749 -9.660 1.00 82.19 184 HIS A O 1
ATOM 1480 N N . ALA A 1 185 ? -13.404 -33.564 -10.938 1.00 84.19 185 ALA A N 1
ATOM 1481 C CA . ALA A 1 185 ? -13.407 -32.106 -11.013 1.00 84.19 185 ALA A CA 1
ATOM 1482 C C . ALA A 1 185 ? -14.687 -31.557 -11.660 1.00 84.19 185 ALA A C 1
ATOM 1484 O O . ALA A 1 185 ? -15.194 -30.520 -11.252 1.00 84.19 185 ALA A O 1
ATOM 1485 N N . GLU A 1 186 ? -15.255 -32.249 -12.648 1.00 86.19 186 GLU A N 1
ATOM 1486 C CA . GLU A 1 186 ? -16.542 -31.862 -13.229 1.00 86.19 186 GLU A CA 1
ATOM 1487 C C . GLU A 1 186 ? -17.726 -32.147 -12.313 1.00 86.19 186 GLU A C 1
ATOM 1489 O O . GLU A 1 186 ? -18.683 -31.378 -12.314 1.00 86.19 186 GLU A O 1
ATOM 1494 N N . VAL A 1 187 ? -17.689 -33.236 -11.544 1.00 84.38 187 VAL A N 1
ATOM 1495 C CA . VAL A 1 187 ? -18.705 -33.513 -10.521 1.00 84.38 187 VAL A CA 1
ATOM 1496 C C . VAL A 1 187 ? -18.630 -32.466 -9.414 1.00 84.38 187 VAL A C 1
ATOM 1498 O O . VAL A 1 187 ? -19.663 -31.940 -9.021 1.00 84.38 187 VAL A O 1
ATOM 1501 N N . GLU A 1 188 ? -17.428 -32.106 -8.971 1.00 82.56 188 GLU A N 1
ATOM 1502 C CA . GLU A 1 188 ? -17.190 -31.045 -7.991 1.00 82.56 188 GLU A CA 1
ATOM 1503 C C . GLU A 1 188 ? -17.613 -29.675 -8.536 1.00 82.56 188 GLU A C 1
ATOM 1505 O O . GLU A 1 188 ? -18.345 -28.946 -7.876 1.00 82.56 188 GLU A O 1
ATOM 1510 N N . SER A 1 189 ? -17.256 -29.351 -9.780 1.00 79.94 189 SER A N 1
ATOM 1511 C CA . SER A 1 189 ? -17.675 -28.114 -10.444 1.00 79.94 189 SER A CA 1
ATOM 1512 C C . SER A 1 189 ? -19.191 -28.042 -10.626 1.00 79.94 189 SER A C 1
ATOM 1514 O O . SER A 1 189 ? -19.776 -26.983 -10.402 1.00 79.94 189 SER A O 1
ATOM 1516 N N . ARG A 1 190 ? -19.847 -29.159 -10.971 1.00 80.62 190 ARG A N 1
ATOM 1517 C CA . ARG A 1 190 ? -21.313 -29.238 -11.018 1.00 80.62 190 ARG A CA 1
ATOM 1518 C C . ARG A 1 190 ? -21.924 -29.091 -9.638 1.00 80.62 190 ARG A C 1
ATOM 1520 O O . ARG A 1 190 ? -22.878 -28.347 -9.514 1.00 80.62 190 ARG A O 1
ATOM 1527 N N . TYR A 1 191 ? -21.370 -29.735 -8.616 1.00 76.50 191 TYR A N 1
ATOM 1528 C CA . TYR A 1 191 ? -21.837 -29.582 -7.240 1.00 76.50 191 TYR A CA 1
ATOM 1529 C C . TYR A 1 191 ? -21.713 -28.129 -6.762 1.00 76.50 191 TYR A C 1
ATOM 1531 O O . TYR A 1 191 ? -22.622 -27.612 -6.124 1.00 76.50 191 TYR A O 1
ATOM 1539 N N . LEU A 1 192 ? -20.631 -27.433 -7.119 1.00 70.25 192 LEU A N 1
ATOM 1540 C CA . LEU A 1 192 ? -20.442 -26.008 -6.829 1.00 70.25 192 LEU A CA 1
ATOM 1541 C C . LEU A 1 192 ? -21.409 -25.107 -7.619 1.00 70.25 192 LEU A C 1
ATOM 1543 O O . LEU A 1 192 ? -21.879 -24.104 -7.090 1.00 70.25 192 LEU A O 1
ATOM 1547 N N . GLN A 1 193 ? -21.746 -25.461 -8.862 1.00 72.12 193 GLN A N 1
ATOM 1548 C CA . GLN A 1 193 ? -22.772 -24.754 -9.641 1.00 72.12 193 GLN A CA 1
ATOM 1549 C C . GLN A 1 193 ? -24.188 -24.992 -9.097 1.00 72.12 193 GLN A C 1
ATOM 1551 O O . GLN A 1 193 ? -24.966 -24.045 -9.023 1.00 72.12 193 GLN A O 1
ATOM 1556 N N . ASP A 1 194 ? -24.500 -26.224 -8.695 1.00 66.19 194 ASP A N 1
ATOM 1557 C CA . ASP A 1 194 ? -25.813 -26.639 -8.187 1.00 66.19 194 ASP A CA 1
ATOM 1558 C C . ASP A 1 194 ? -26.048 -26.090 -6.771 1.00 66.19 194 ASP A C 1
ATOM 1560 O O . ASP A 1 194 ? -27.068 -25.465 -6.510 1.00 66.19 194 ASP A O 1
ATOM 1564 N N . SER A 1 195 ? -25.041 -26.146 -5.890 1.00 60.44 195 SER A N 1
ATOM 1565 C CA . SER A 1 195 ? -25.091 -25.478 -4.575 1.00 60.44 195 SER A CA 1
ATOM 1566 C C . SER A 1 195 ? -25.143 -23.947 -4.677 1.00 60.44 195 SER A C 1
ATOM 1568 O O . SER A 1 195 ? -25.727 -23.290 -3.814 1.00 60.44 195 SER A O 1
ATOM 1570 N N . GLY A 1 196 ? -24.603 -23.366 -5.755 1.00 54.09 196 GLY A N 1
ATOM 1571 C CA . GLY A 1 196 ? -24.801 -21.956 -6.099 1.00 54.09 196 GLY A CA 1
ATOM 1572 C C . GLY A 1 196 ? -26.219 -21.633 -6.596 1.00 54.09 196 GLY A C 1
ATOM 1573 O O . GLY A 1 196 ? -26.702 -20.524 -6.372 1.00 54.09 196 GLY A O 1
ATOM 1574 N N . GLN A 1 197 ? -26.912 -22.584 -7.231 1.00 51.50 197 GLN A N 1
ATOM 1575 C CA . GLN A 1 197 ? -28.302 -22.433 -7.683 1.00 51.50 197 GLN A CA 1
ATOM 1576 C C . GLN A 1 197 ? -29.325 -22.719 -6.574 1.00 51.50 197 GLN A C 1
ATOM 1578 O O . GLN A 1 197 ? -30.328 -22.006 -6.487 1.00 51.50 197 GLN A O 1
ATOM 1583 N N . ASP A 1 198 ? -29.051 -23.660 -5.671 1.00 41.81 198 ASP A N 1
ATOM 1584 C CA . ASP A 1 198 ? -29.906 -23.965 -4.516 1.00 41.81 198 ASP A CA 1
ATOM 1585 C C . ASP A 1 198 ? -30.018 -22.775 -3.544 1.00 41.81 198 ASP A C 1
ATOM 1587 O O . ASP A 1 198 ? -31.087 -22.530 -2.976 1.00 41.81 198 ASP A O 1
ATOM 1591 N N . TYR A 1 199 ? -28.969 -21.949 -3.428 1.00 42.72 199 TYR A N 1
ATOM 1592 C CA . TYR A 1 199 ? -29.011 -20.699 -2.653 1.00 42.72 199 TYR A CA 1
ATOM 1593 C C . TYR A 1 199 ? -29.887 -19.609 -3.315 1.00 42.72 199 TYR A C 1
ATOM 1595 O O . TYR A 1 199 ? -30.498 -18.775 -2.639 1.00 42.72 199 TYR A O 1
ATOM 1603 N N . ILE A 1 200 ? -30.008 -19.632 -4.647 1.00 42.69 200 ILE A N 1
ATOM 1604 C CA . ILE A 1 200 ? -30.857 -18.705 -5.418 1.00 42.69 200 ILE A CA 1
ATOM 1605 C C . ILE A 1 200 ? -32.329 -19.159 -5.398 1.00 42.69 200 ILE A C 1
ATOM 1607 O O . ILE A 1 200 ? -33.241 -18.327 -5.406 1.00 42.69 200 ILE A O 1
ATOM 1611 N N . MET A 1 201 ? -32.593 -20.466 -5.304 1.00 36.34 201 MET A N 1
ATOM 1612 C CA . MET A 1 201 ? -33.962 -20.993 -5.258 1.00 36.34 201 MET A CA 1
ATOM 1613 C C . MET A 1 201 ? -34.612 -20.890 -3.868 1.00 36.34 201 MET A C 1
ATOM 1615 O O . MET A 1 201 ? -35.825 -20.703 -3.785 1.00 36.34 201 MET A O 1
ATOM 1619 N N . GLN A 1 202 ? -33.836 -20.921 -2.775 1.00 36.81 202 GLN A N 1
ATOM 1620 C CA . GLN A 1 202 ? -34.367 -20.696 -1.417 1.00 36.81 202 GLN A CA 1
ATOM 1621 C C . GLN A 1 202 ? -34.719 -19.231 -1.109 1.00 36.81 202 GLN A C 1
ATOM 1623 O O . GLN A 1 202 ? -35.496 -18.976 -0.191 1.00 36.81 202 GLN A O 1
ATOM 1628 N N . SER A 1 203 ? -34.200 -18.267 -1.876 1.00 40.56 203 SER A N 1
ATOM 1629 C CA . SER A 1 203 ? -34.451 -16.833 -1.662 1.00 40.56 203 SER A CA 1
ATOM 1630 C C . SER A 1 203 ? -35.617 -16.261 -2.481 1.00 40.56 203 SER A C 1
ATOM 1632 O O . SER A 1 203 ? -35.950 -15.089 -2.319 1.00 40.56 203 SER A O 1
ATOM 1634 N N . THR A 1 204 ? -36.279 -17.058 -3.332 1.00 37.06 204 THR A N 1
ATOM 1635 C CA . THR A 1 204 ? -37.310 -16.550 -4.265 1.00 37.06 204 THR A CA 1
ATOM 1636 C C . THR A 1 204 ? -38.703 -17.176 -4.137 1.00 37.06 204 THR A C 1
ATOM 1638 O O . THR A 1 204 ? -39.587 -16.867 -4.935 1.00 37.06 204 THR A O 1
ATOM 1641 N N . SER A 1 205 ? -38.986 -17.963 -3.094 1.00 37.12 205 SER A N 1
ATOM 1642 C CA . SER A 1 205 ? -40.352 -18.430 -2.815 1.00 37.12 205 SER A CA 1
ATOM 1643 C C . SER A 1 205 ? -41.107 -17.500 -1.854 1.00 37.12 205 SER A C 1
ATOM 1645 O O . SER A 1 205 ? -41.273 -17.798 -0.674 1.00 37.12 205 SER A O 1
ATOM 1647 N N . THR A 1 206 ? -41.595 -16.372 -2.374 1.00 33.56 206 THR A N 1
ATOM 1648 C CA . THR A 1 206 ? -42.858 -15.750 -1.932 1.00 33.56 206 THR A CA 1
ATOM 1649 C C . THR A 1 206 ? -43.551 -15.097 -3.139 1.00 33.56 206 THR A C 1
ATOM 1651 O O . THR A 1 206 ? -43.032 -14.181 -3.767 1.00 33.56 206 THR A O 1
ATOM 1654 N N . GLU A 1 207 ? -44.703 -15.667 -3.492 1.00 32.84 207 GLU A N 1
ATOM 1655 C CA . GLU A 1 207 ? -45.685 -15.319 -4.541 1.00 32.84 207 GLU A CA 1
ATOM 1656 C C . GLU A 1 207 ? -46.128 -13.832 -4.520 1.00 32.84 207 GLU A C 1
ATOM 1658 O O . GLU A 1 207 ? -46.095 -13.214 -3.462 1.00 32.84 207 GLU A O 1
ATOM 1663 N N . ALA A 1 208 ? -46.651 -13.151 -5.556 1.00 29.48 208 ALA A N 1
ATOM 1664 C CA . ALA A 1 208 ? -46.998 -13.393 -6.971 1.00 29.48 208 ALA A CA 1
ATOM 1665 C C . ALA A 1 208 ? -47.379 -12.003 -7.608 1.00 29.48 208 ALA A C 1
ATOM 1667 O O . ALA A 1 208 ? -46.921 -10.976 -7.116 1.00 29.48 208 ALA A O 1
ATOM 1668 N N . PRO A 1 209 ? -48.264 -11.877 -8.623 1.00 35.78 209 PRO A N 1
ATOM 1669 C CA . PRO A 1 209 ? -48.007 -11.959 -10.064 1.00 35.78 209 PRO A CA 1
ATOM 1670 C C . PRO A 1 209 ? -48.334 -10.652 -10.837 1.00 35.78 209 PRO A C 1
ATOM 1672 O O . PRO A 1 209 ? -49.212 -9.888 -10.443 1.00 35.78 209 PRO A O 1
ATOM 1675 N N . GLY A 1 210 ? -47.762 -10.465 -12.037 1.00 26.52 210 GLY A N 1
ATOM 1676 C CA . GLY A 1 210 ? -48.473 -9.738 -13.103 1.00 26.52 210 GLY A CA 1
ATOM 1677 C C . GLY A 1 210 ? -47.676 -8.829 -14.049 1.00 26.52 210 GLY A C 1
ATOM 1678 O O . GLY A 1 210 ? -46.971 -7.918 -13.644 1.00 26.52 210 GLY A O 1
ATOM 1679 N N . SER A 1 211 ? -47.982 -9.017 -15.337 1.00 28.81 211 SER A N 1
ATOM 1680 C CA . SER A 1 211 ? -47.914 -8.065 -16.458 1.00 28.81 211 SER A CA 1
ATOM 1681 C C . SER A 1 211 ? -46.582 -7.809 -17.181 1.00 28.81 211 SER A C 1
ATOM 1683 O O . SER A 1 211 ? -45.793 -6.929 -16.857 1.00 28.81 211 SER A O 1
ATOM 1685 N N . SER A 1 212 ? -46.480 -8.491 -18.324 1.00 29.56 212 SER A N 1
ATOM 1686 C CA . SER A 1 212 ? -45.870 -8.078 -19.593 1.00 29.56 212 SER A CA 1
ATOM 1687 C C . SER A 1 212 ? -45.684 -6.570 -19.819 1.00 29.56 212 SER A C 1
ATOM 1689 O O . SER A 1 212 ? -46.646 -5.810 -19.706 1.00 29.56 212 SER A O 1
ATOM 1691 N N . ARG A 1 213 ? -44.523 -6.179 -20.373 1.00 30.98 213 ARG A N 1
ATOM 1692 C CA . ARG A 1 213 ? -44.410 -5.583 -21.726 1.00 30.98 213 ARG A CA 1
ATOM 1693 C C . ARG A 1 213 ? -42.957 -5.289 -22.126 1.00 30.98 213 ARG A C 1
ATOM 1695 O O . ARG A 1 213 ? -42.190 -4.680 -21.394 1.00 30.98 213 ARG A O 1
ATOM 1702 N N . GLN A 1 214 ? -42.634 -5.695 -23.352 1.00 30.25 214 GLN A N 1
ATOM 1703 C CA . GLN A 1 214 ? -41.461 -5.311 -24.137 1.00 30.25 214 GLN A CA 1
ATOM 1704 C C . GLN A 1 214 ? -41.369 -3.782 -24.319 1.00 30.25 214 GLN A C 1
ATOM 1706 O O . GLN A 1 214 ? -42.390 -3.160 -24.611 1.00 30.25 214 GLN A O 1
ATOM 1711 N N . ASN A 1 215 ? -40.160 -3.200 -24.302 1.00 28.72 215 ASN A N 1
ATOM 1712 C CA . ASN A 1 215 ? -39.571 -2.561 -25.495 1.00 28.72 215 ASN A CA 1
ATOM 1713 C C . ASN A 1 215 ? -38.220 -1.849 -25.256 1.00 28.72 215 ASN A C 1
ATOM 1715 O O . ASN A 1 215 ? -38.119 -0.902 -24.491 1.00 28.72 215 ASN A O 1
ATOM 1719 N N . LYS A 1 216 ? -37.257 -2.272 -26.085 1.00 28.28 216 LYS A N 1
ATOM 1720 C CA . LYS A 1 216 ? -36.359 -1.490 -26.959 1.00 28.28 216 LYS A CA 1
ATOM 1721 C C . LYS A 1 216 ? -35.425 -0.420 -26.368 1.00 28.28 216 LYS A C 1
ATOM 1723 O O . LYS A 1 216 ? -35.816 0.688 -26.025 1.00 28.28 216 LYS A O 1
ATOM 1728 N N . LEU A 1 217 ? -34.140 -0.753 -26.520 1.00 31.34 217 LEU A N 1
ATOM 1729 C CA . LEU A 1 217 ? -32.993 0.119 -26.775 1.00 31.34 217 LEU A CA 1
ATOM 1730 C C . LEU A 1 217 ? -33.323 1.422 -27.524 1.00 31.34 217 LEU A C 1
ATOM 1732 O O . LEU A 1 217 ? -33.960 1.384 -28.581 1.00 31.34 217 LEU A O 1
ATOM 1736 N N . HIS A 1 218 ? -32.697 2.524 -27.093 1.00 27.91 218 HIS A N 1
ATOM 1737 C CA . HIS A 1 218 ? -32.207 3.554 -28.010 1.00 27.91 218 HIS A CA 1
ATOM 1738 C C . HIS A 1 218 ? -30.892 4.188 -27.535 1.00 27.91 218 HIS A C 1
ATOM 1740 O O . HIS A 1 218 ? -30.795 4.800 -26.477 1.00 27.91 218 HIS A O 1
ATOM 1746 N N . ARG A 1 219 ? -29.890 4.031 -28.399 1.00 32.28 219 ARG A N 1
ATOM 1747 C CA . ARG A 1 219 ? -28.564 4.648 -28.413 1.00 32.28 219 ARG A CA 1
ATOM 1748 C C . ARG A 1 219 ? -28.682 6.088 -28.918 1.00 32.28 219 ARG A C 1
ATOM 1750 O O . ARG A 1 219 ? -29.200 6.274 -30.016 1.00 32.28 219 ARG A O 1
ATOM 1757 N N . LYS A 1 220 ? -28.138 7.073 -28.193 1.00 27.52 220 LYS A N 1
ATOM 1758 C CA . LYS A 1 220 ? -27.756 8.383 -28.755 1.00 27.52 220 LYS A CA 1
ATOM 1759 C C . LYS A 1 220 ? -26.493 8.934 -28.078 1.00 27.52 220 LYS A C 1
ATOM 1761 O O . LYS A 1 220 ? -26.446 9.111 -26.871 1.00 27.52 220 LYS A O 1
ATOM 1766 N N . GLN A 1 221 ? -25.504 9.223 -28.912 1.00 24.94 221 GLN A N 1
ATOM 1767 C CA . GLN A 1 221 ? -24.400 10.176 -28.745 1.00 24.94 221 GLN A CA 1
ATOM 1768 C C . GLN A 1 221 ? -24.398 11.030 -30.034 1.00 24.94 221 GLN A C 1
ATOM 1770 O O . GLN A 1 221 ? -24.991 10.584 -31.023 1.00 24.94 221 GLN A O 1
ATOM 1775 N N . PRO A 1 222 ? -23.620 12.119 -30.145 1.00 37.56 222 PRO A N 1
ATOM 1776 C CA . PRO A 1 222 ? -23.236 13.135 -29.155 1.00 37.56 222 PRO A CA 1
ATOM 1777 C C . PRO A 1 222 ? -23.473 14.562 -29.720 1.00 37.56 222 PRO A C 1
ATOM 1779 O O . PRO A 1 222 ? -23.718 14.719 -30.914 1.00 37.56 222 PRO A O 1
ATOM 1782 N N . VAL A 1 223 ? -23.336 15.621 -28.910 1.00 24.19 223 VAL A N 1
ATOM 1783 C CA . VAL A 1 223 ? -23.105 16.988 -29.430 1.00 24.19 223 VAL A CA 1
ATOM 1784 C C . VAL A 1 223 ? -22.119 17.724 -28.521 1.00 24.19 223 VAL A C 1
ATOM 1786 O O . VAL A 1 223 ? -22.326 17.811 -27.314 1.00 24.19 223 VAL A O 1
ATOM 1789 N N . ILE A 1 224 ? -21.048 18.237 -29.130 1.00 29.58 224 ILE A N 1
ATOM 1790 C CA . ILE A 1 224 ? -20.038 19.129 -28.550 1.00 29.58 224 ILE A CA 1
ATOM 1791 C C . ILE A 1 224 ? -20.435 20.571 -28.876 1.00 29.58 224 ILE A C 1
ATOM 1793 O O . ILE A 1 224 ? -20.774 20.873 -30.020 1.00 29.58 224 ILE A O 1
ATOM 1797 N N . SER A 1 225 ? -20.333 21.480 -27.911 1.00 27.91 225 SER A N 1
ATOM 1798 C CA . SER A 1 225 ? -20.180 22.922 -28.148 1.00 27.91 225 SER A CA 1
ATOM 1799 C C . SER A 1 225 ? -19.436 23.518 -26.956 1.00 27.91 225 SER A C 1
ATOM 1801 O O . SER A 1 225 ? -19.878 23.370 -25.820 1.00 27.91 225 SER A O 1
ATOM 1803 N N . GLY A 1 226 ? -18.268 24.106 -27.213 1.00 26.69 226 GLY A N 1
ATOM 1804 C CA . GLY A 1 226 ? -17.380 24.654 -26.191 1.00 26.69 226 GLY A CA 1
ATOM 1805 C C . GLY A 1 226 ? -17.660 26.116 -25.852 1.00 26.69 226 GLY A C 1
ATOM 1806 O O . GLY A 1 226 ? -18.235 26.839 -26.660 1.00 26.69 226 GLY A O 1
ATOM 1807 N N . GLN A 1 227 ? -17.173 26.543 -24.687 1.00 28.45 227 GLN A N 1
ATOM 1808 C CA . GLN A 1 227 ? -16.860 27.932 -24.350 1.00 28.45 227 GLN A CA 1
ATOM 1809 C C . GLN A 1 227 ? -15.671 27.969 -23.376 1.00 28.45 227 GLN A C 1
ATOM 1811 O O . GLN A 1 227 ? -15.517 27.100 -22.522 1.00 28.45 227 GLN A O 1
ATOM 1816 N N . VAL A 1 228 ? -14.814 28.966 -23.590 1.00 32.88 228 VAL A N 1
ATOM 1817 C CA . VAL A 1 228 ? -13.537 29.240 -22.918 1.00 32.88 228 VAL A CA 1
ATOM 1818 C C . VAL A 1 228 ? -13.785 29.979 -21.597 1.00 32.88 228 VAL A C 1
ATOM 1820 O O . VAL A 1 228 ? -14.547 30.942 -21.582 1.00 32.88 228 VAL A O 1
ATOM 1823 N N . GLY A 1 229 ? -13.108 29.564 -20.521 1.00 27.81 229 GLY A N 1
ATOM 1824 C CA . GLY A 1 229 ? -13.057 30.251 -19.226 1.00 27.81 229 GLY A CA 1
ATOM 1825 C C . GLY A 1 229 ? -11.862 29.773 -18.383 1.00 27.81 229 GLY A C 1
ATOM 1826 O O . GLY A 1 229 ? -11.547 28.589 -18.395 1.00 27.81 229 GLY A O 1
ATOM 1827 N N . GLU A 1 230 ? -11.202 30.740 -17.742 1.00 25.27 230 GLU A N 1
ATOM 1828 C CA . GLU A 1 230 ? -10.007 30.778 -16.866 1.00 25.27 230 GLU A CA 1
ATOM 1829 C C . GLU A 1 230 ? -9.605 29.543 -16.022 1.00 25.27 230 GLU A C 1
ATOM 1831 O O . GLU A 1 230 ? -10.435 28.686 -15.721 1.00 25.27 230 GLU A O 1
ATOM 1836 N N . PRO A 1 231 ? -8.317 29.440 -15.608 1.00 29.44 231 PRO A N 1
ATOM 1837 C CA . PRO A 1 231 ? -7.727 28.202 -15.104 1.00 29.44 231 PRO A CA 1
ATOM 1838 C C . PRO A 1 231 ? -8.270 27.839 -13.718 1.00 29.44 231 PRO A C 1
ATOM 1840 O O . PRO A 1 231 ? -7.748 28.250 -12.683 1.00 29.44 231 PRO A O 1
ATOM 1843 N N . SER A 1 232 ? -9.311 27.010 -13.700 1.00 26.31 232 SER A N 1
ATOM 1844 C CA . SER A 1 232 ? -9.701 26.263 -12.514 1.00 26.31 232 SER A CA 1
ATOM 1845 C C . SER A 1 232 ? -8.622 25.220 -12.226 1.00 26.31 232 SER A C 1
ATOM 1847 O O . SER A 1 232 ? -8.406 24.313 -13.034 1.00 26.31 232 SER A O 1
ATOM 1849 N N . VAL A 1 233 ? -7.963 25.333 -11.077 1.00 33.59 233 VAL A N 1
ATOM 1850 C CA . VAL A 1 233 ? -7.201 24.236 -10.473 1.00 33.59 233 VAL A CA 1
ATOM 1851 C C . VAL A 1 233 ? -8.188 23.088 -10.260 1.00 33.59 233 VAL A C 1
ATOM 1853 O O . VAL A 1 233 ? -9.032 23.151 -9.367 1.00 33.59 233 VAL A O 1
ATOM 1856 N N . GLN A 1 234 ? -8.162 22.094 -11.148 1.00 28.45 234 GLN A N 1
ATOM 1857 C CA . GLN A 1 234 ? -9.005 20.915 -11.008 1.00 28.45 234 GLN A CA 1
ATOM 1858 C C . GLN A 1 234 ? -8.436 20.033 -9.888 1.00 28.45 234 GLN A C 1
ATOM 1860 O O . GLN A 1 234 ? -7.222 19.824 -9.854 1.00 28.45 234 GLN A O 1
ATOM 1865 N N . PRO A 1 235 ? -9.283 19.523 -8.977 1.00 33.66 235 PRO A N 1
ATOM 1866 C CA . PRO A 1 235 ? -8.882 18.460 -8.078 1.00 33.66 235 PRO A CA 1
ATOM 1867 C C . PRO A 1 235 ? -8.553 17.246 -8.939 1.00 33.66 235 PRO A C 1
ATOM 1869 O O . PRO A 1 235 ? -9.359 16.839 -9.778 1.00 33.66 235 PRO A O 1
ATOM 1872 N N . ASP A 1 236 ? -7.336 16.751 -8.755 1.00 35.09 236 ASP A N 1
ATOM 1873 C CA . ASP A 1 236 ? -6.751 15.618 -9.451 1.00 35.09 236 ASP A CA 1
ATOM 1874 C C . ASP A 1 236 ? -7.785 14.490 -9.561 1.00 35.09 236 ASP A C 1
ATOM 1876 O O . ASP A 1 236 ? -8.244 13.931 -8.560 1.00 35.09 236 ASP A O 1
ATOM 1880 N N . GLN A 1 237 ? -8.218 14.200 -10.790 1.00 38.78 237 GLN A N 1
ATOM 1881 C CA . GLN A 1 237 ? -8.900 12.948 -11.063 1.00 38.78 237 GLN A CA 1
ATOM 1882 C C . GLN A 1 237 ? -7.906 11.876 -10.647 1.00 38.78 237 GLN A C 1
ATOM 1884 O O . GLN A 1 237 ? -6.874 11.757 -11.302 1.00 38.78 237 GLN A O 1
ATOM 1889 N N . GLN A 1 238 ? -8.198 11.125 -9.578 1.00 50.69 238 GLN A N 1
ATOM 1890 C CA . GLN A 1 238 ? -7.506 9.875 -9.271 1.00 50.69 238 GLN A CA 1
ATOM 1891 C C . GLN A 1 238 ? -7.306 9.149 -10.594 1.00 50.69 238 GLN A C 1
ATOM 1893 O O . GLN A 1 238 ? -8.269 8.680 -11.209 1.00 50.69 238 GLN A O 1
ATOM 1898 N N . SER A 1 239 ? -6.071 9.185 -11.098 1.00 60.78 239 SER A N 1
ATOM 1899 C CA . SER A 1 239 ? -5.790 8.647 -12.417 1.00 60.78 239 SER A CA 1
ATOM 1900 C C . SER A 1 239 ? -6.233 7.184 -12.404 1.00 60.78 239 SER A C 1
ATOM 1902 O O . SER A 1 239 ? -6.194 6.537 -11.354 1.00 60.78 239 SER A O 1
ATOM 1904 N N . ALA A 1 240 ? -6.656 6.628 -13.542 1.00 63.38 240 ALA A N 1
ATOM 1905 C CA . ALA A 1 240 ? -7.024 5.207 -13.622 1.00 63.38 240 ALA A CA 1
ATOM 1906 C C . ALA A 1 240 ? -5.961 4.278 -12.986 1.00 63.38 240 ALA A C 1
ATOM 1908 O O . ALA A 1 240 ? -6.275 3.180 -12.541 1.00 63.38 240 ALA A O 1
ATOM 1909 N N . LEU A 1 241 ? -4.719 4.762 -12.902 1.00 67.44 241 LEU A N 1
ATOM 1910 C CA . LEU A 1 241 ? -3.585 4.143 -12.238 1.00 67.44 241 LEU A CA 1
ATOM 1911 C C . LEU A 1 241 ? -3.694 4.099 -10.708 1.00 67.44 241 LEU A C 1
ATOM 1913 O O . LEU A 1 241 ? -3.524 3.032 -10.126 1.00 67.44 241 LEU A O 1
ATOM 1917 N N . GLY A 1 242 ? -4.047 5.220 -10.068 1.00 66.75 242 GLY A N 1
ATOM 1918 C CA . GLY A 1 242 ? -4.297 5.274 -8.626 1.00 66.75 242 GLY A CA 1
ATOM 1919 C C . GLY A 1 242 ? -5.405 4.303 -8.221 1.00 66.75 242 GLY A C 1
ATOM 1920 O O . GLY A 1 242 ? -5.210 3.488 -7.330 1.00 66.75 242 GLY A O 1
ATOM 1921 N N . ALA A 1 243 ? -6.510 4.270 -8.972 1.00 68.88 243 ALA A N 1
ATOM 1922 C CA . ALA A 1 243 ? -7.612 3.342 -8.707 1.00 68.88 243 ALA A CA 1
ATOM 1923 C C . ALA A 1 243 ? -7.223 1.853 -8.850 1.00 68.88 243 ALA A C 1
ATOM 1925 O O . ALA A 1 243 ? -7.767 1.005 -8.141 1.00 68.88 243 ALA A O 1
ATOM 1926 N N . VAL A 1 244 ? -6.303 1.509 -9.762 1.00 71.56 244 VAL A N 1
ATOM 1927 C CA . VAL A 1 244 ? -5.794 0.131 -9.898 1.00 71.56 244 VAL A CA 1
ATOM 1928 C C . VAL A 1 244 ? -4.888 -0.243 -8.735 1.00 71.56 244 VAL A C 1
ATOM 1930 O O . VAL A 1 244 ? -5.080 -1.305 -8.138 1.00 71.56 244 VAL A O 1
ATOM 1933 N N . THR A 1 245 ? -3.955 0.636 -8.373 1.00 69.94 245 THR A N 1
ATOM 1934 C CA . THR A 1 245 ? -3.128 0.453 -7.179 1.00 69.94 245 THR A CA 1
ATOM 1935 C C . THR A 1 245 ? -3.991 0.261 -5.931 1.00 69.94 245 THR A C 1
ATOM 1937 O O . THR A 1 245 ? -3.719 -0.628 -5.119 1.00 69.94 245 THR A O 1
ATOM 1940 N N . ASP A 1 246 ? -5.021 1.090 -5.770 1.00 72.81 246 ASP A N 1
ATOM 1941 C CA . ASP A 1 246 ? -5.896 1.080 -4.600 1.00 72.81 246 ASP A CA 1
ATOM 1942 C C . ASP A 1 246 ? -6.569 -0.279 -4.442 1.00 72.81 246 ASP A C 1
ATOM 1944 O O . ASP A 1 246 ? -6.555 -0.858 -3.357 1.00 72.81 246 ASP A O 1
ATOM 1948 N N . LYS A 1 247 ? -7.074 -0.844 -5.544 1.00 76.75 247 LYS A N 1
ATOM 1949 C CA . LYS A 1 247 ? -7.665 -2.187 -5.556 1.00 76.75 247 LYS A CA 1
ATOM 1950 C C . LYS A 1 247 ? -6.667 -3.276 -5.179 1.00 76.75 247 LYS A C 1
ATOM 1952 O O . LYS A 1 247 ? -6.994 -4.128 -4.358 1.00 76.75 247 LYS A O 1
ATOM 1957 N N . GLN A 1 248 ? -5.461 -3.261 -5.751 1.00 76.19 248 GLN A N 1
ATOM 1958 C CA . GLN A 1 248 ? -4.430 -4.260 -5.436 1.00 76.19 248 GLN A CA 1
ATOM 1959 C C . GLN A 1 248 ? -4.039 -4.210 -3.954 1.00 76.19 248 GLN A C 1
ATOM 1961 O O . GLN A 1 248 ? -3.994 -5.241 -3.284 1.00 76.19 248 GLN A O 1
ATOM 1966 N N . THR A 1 249 ? -3.833 -3.001 -3.435 1.00 77.12 249 THR A N 1
ATOM 1967 C CA . THR A 1 249 ? -3.474 -2.758 -2.035 1.00 77.12 249 THR A CA 1
ATOM 1968 C C . THR A 1 249 ? -4.584 -3.212 -1.086 1.00 77.12 249 THR A C 1
ATOM 1970 O O . THR A 1 249 ? -4.334 -3.956 -0.138 1.00 77.12 249 THR A O 1
ATOM 1973 N N . LEU A 1 250 ? -5.831 -2.818 -1.365 1.00 81.75 250 LEU A N 1
ATOM 1974 C CA . LEU A 1 250 ? -7.001 -3.237 -0.592 1.00 81.75 250 LEU A CA 1
ATOM 1975 C C . LEU A 1 250 ? -7.179 -4.751 -0.605 1.00 81.75 250 LEU A C 1
ATOM 1977 O O . LEU A 1 250 ? -7.478 -5.333 0.433 1.00 81.75 250 LEU A O 1
ATOM 1981 N N . ARG A 1 251 ? -6.969 -5.398 -1.753 1.00 82.69 251 ARG A N 1
ATOM 1982 C CA . ARG A 1 251 ? -7.050 -6.853 -1.869 1.00 82.69 251 ARG A CA 1
ATOM 1983 C C . ARG A 1 251 ? -6.000 -7.537 -0.997 1.00 82.69 251 ARG A C 1
ATOM 1985 O O . ARG A 1 251 ? -6.352 -8.453 -0.259 1.00 82.69 251 ARG A O 1
ATOM 1992 N N . GLY A 1 252 ? -4.742 -7.094 -1.042 1.00 81.88 252 GLY A N 1
ATOM 1993 C CA . GLY A 1 252 ? -3.678 -7.656 -0.200 1.00 81.88 252 GLY A CA 1
ATOM 1994 C C . GLY A 1 252 ? -3.975 -7.509 1.295 1.00 81.88 252 GLY A C 1
ATOM 1995 O O . GLY A 1 252 ? -3.837 -8.460 2.063 1.00 81.88 252 GLY A O 1
ATOM 1996 N N . PHE A 1 253 ? -4.486 -6.344 1.695 1.00 87.19 253 PHE A N 1
ATOM 1997 C CA . PHE A 1 253 ? -4.920 -6.104 3.068 1.00 87.19 253 PHE A CA 1
ATOM 1998 C C . PHE A 1 253 ? -6.106 -6.992 3.475 1.00 87.19 253 PHE A C 1
ATOM 2000 O O . PHE A 1 253 ? -6.005 -7.734 4.444 1.00 87.19 253 PHE A O 1
ATOM 2007 N N . LEU A 1 254 ? -7.218 -6.966 2.734 1.00 86.94 254 LEU A N 1
ATOM 2008 C CA . LEU A 1 254 ? -8.462 -7.659 3.105 1.00 86.94 254 LEU A CA 1
ATOM 2009 C C . LEU A 1 254 ? -8.374 -9.187 2.996 1.00 86.94 254 LEU A C 1
ATOM 2011 O O . LEU A 1 254 ? -9.163 -9.889 3.623 1.00 86.94 254 LEU A O 1
ATOM 2015 N N . THR A 1 255 ? -7.435 -9.715 2.210 1.00 84.62 255 THR A N 1
ATOM 2016 C CA . THR A 1 255 ? -7.132 -11.159 2.179 1.00 84.62 255 THR A CA 1
ATOM 2017 C C . THR A 1 255 ? -6.198 -11.595 3.308 1.00 84.62 255 THR A C 1
ATOM 2019 O O . THR A 1 255 ? -5.990 -12.792 3.489 1.00 84.62 255 THR A O 1
ATOM 2022 N N . GLY A 1 256 ? -5.633 -10.647 4.062 1.00 82.44 256 GLY A N 1
ATOM 2023 C CA . GLY A 1 256 ? -4.665 -10.919 5.120 1.00 82.44 256 GLY A CA 1
ATOM 2024 C C . GLY A 1 256 ? -3.271 -11.288 4.605 1.00 82.44 256 GLY A C 1
ATOM 2025 O O . GLY A 1 256 ? -2.432 -11.693 5.405 1.00 82.44 256 GLY A O 1
ATOM 2026 N N . SER A 1 257 ? -2.990 -11.149 3.300 1.00 82.44 257 SER A N 1
ATOM 2027 C CA . SER A 1 257 ? -1.648 -11.404 2.753 1.00 82.44 257 SER A CA 1
ATOM 2028 C C . SER A 1 257 ? -0.644 -10.317 3.136 1.00 82.44 257 SER A C 1
ATOM 2030 O O . SER A 1 257 ? 0.560 -10.549 3.084 1.00 82.44 257 SER A O 1
ATOM 2032 N N . GLN A 1 258 ? -1.135 -9.127 3.489 1.00 85.69 258 GLN A N 1
ATOM 2033 C CA . GLN A 1 258 ? -0.321 -8.002 3.920 1.00 85.69 258 GLN A CA 1
ATOM 2034 C C . GLN A 1 258 ? -0.913 -7.343 5.167 1.00 85.69 258 GLN A C 1
ATOM 2036 O O . GLN A 1 258 ? -2.090 -6.976 5.197 1.00 85.69 258 GLN A O 1
ATOM 2041 N N . CYS A 1 259 ? -0.070 -7.146 6.178 1.00 91.56 259 CYS A N 1
ATOM 2042 C CA . CYS A 1 259 ? -0.430 -6.438 7.399 1.00 91.56 259 CYS A CA 1
ATOM 2043 C C . CYS A 1 259 ? -0.095 -4.946 7.291 1.00 91.56 259 CYS A C 1
ATOM 2045 O O . CYS A 1 259 ? 0.798 -4.531 6.548 1.00 91.56 259 CYS A O 1
ATOM 2047 N N . LEU A 1 260 ? -0.831 -4.125 8.034 1.00 91.75 260 LEU A N 1
ATOM 2048 C CA . LEU A 1 260 ? -0.621 -2.682 8.093 1.00 91.75 260 LEU A CA 1
ATOM 2049 C C . LEU A 1 260 ? 0.097 -2.326 9.381 1.00 91.75 260 LEU A C 1
ATOM 2051 O O . LEU A 1 260 ? -0.356 -2.716 10.456 1.00 91.75 260 LEU A O 1
ATOM 2055 N N . ILE A 1 261 ? 1.171 -1.547 9.272 1.00 91.31 261 ILE A N 1
ATOM 2056 C CA . ILE A 1 261 ? 1.955 -1.105 10.422 1.00 91.31 261 ILE A CA 1
ATOM 2057 C C . ILE A 1 261 ? 1.848 0.410 10.547 1.00 91.31 261 ILE A C 1
ATOM 2059 O O . ILE A 1 261 ? 2.065 1.158 9.596 1.00 91.31 261 ILE A O 1
ATOM 2063 N N . GLY A 1 262 ? 1.560 0.877 11.753 1.00 89.88 262 GLY A N 1
ATOM 2064 C CA . GLY A 1 262 ? 1.577 2.292 12.085 1.00 89.88 262 GLY A CA 1
ATOM 2065 C C . GLY A 1 262 ? 1.979 2.525 13.532 1.00 89.88 262 GLY A C 1
ATOM 2066 O O . GLY A 1 262 ? 2.635 1.696 14.160 1.00 89.88 262 GLY A O 1
ATOM 2067 N N . GLY A 1 263 ? 1.586 3.675 14.068 1.00 82.19 263 GLY A N 1
ATOM 2068 C CA . GLY A 1 263 ? 1.965 4.114 15.409 1.00 82.19 263 GLY A CA 1
ATOM 2069 C C . GLY A 1 263 ? 3.034 5.201 15.393 1.00 82.19 263 GLY A C 1
ATOM 2070 O O . GLY A 1 263 ? 3.840 5.306 14.466 1.00 82.19 263 GLY A O 1
ATOM 2071 N N . ALA A 1 264 ? 3.007 6.030 16.431 1.00 73.56 264 ALA A N 1
ATOM 2072 C CA . ALA A 1 264 ? 3.882 7.176 16.618 1.00 73.56 264 ALA A CA 1
ATOM 2073 C C . ALA A 1 264 ? 4.672 7.027 17.924 1.00 73.56 264 ALA A C 1
ATOM 2075 O O . ALA A 1 264 ? 4.165 6.507 18.918 1.00 73.56 264 ALA A O 1
ATOM 2076 N N . GLY A 1 265 ? 5.913 7.517 17.934 1.00 77.00 265 GLY A N 1
ATOM 2077 C CA . GLY A 1 265 ? 6.765 7.472 19.120 1.00 77.00 265 GLY A CA 1
ATOM 2078 C C . GLY A 1 265 ? 7.316 6.072 19.408 1.00 77.00 265 GLY A C 1
ATOM 2079 O O . GLY A 1 265 ? 7.902 5.449 18.527 1.00 77.00 265 GLY A O 1
ATOM 2080 N N . TRP A 1 266 ? 7.186 5.623 20.662 1.00 79.38 266 TRP A N 1
ATOM 2081 C CA . TRP A 1 266 ? 7.780 4.375 21.165 1.00 79.38 266 TRP A CA 1
ATOM 2082 C C . TRP A 1 266 ? 7.067 3.117 20.665 1.00 79.38 266 TRP A C 1
ATOM 2084 O O . TRP A 1 266 ? 7.712 2.121 20.350 1.00 79.38 266 TRP A O 1
ATOM 2094 N N . TRP A 1 267 ? 5.737 3.162 20.595 1.00 85.19 267 TRP A N 1
ATOM 2095 C CA . TRP A 1 267 ? 4.921 2.007 20.247 1.00 85.19 267 TRP A CA 1
ATOM 2096 C C . TRP A 1 267 ? 4.581 1.983 18.761 1.00 85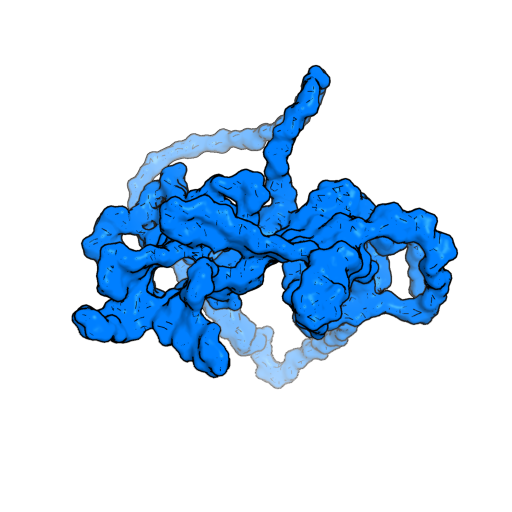.19 267 TRP A C 1
ATOM 2098 O O . TRP A 1 267 ? 4.203 2.995 18.161 1.00 85.19 267 TRP A O 1
ATOM 2108 N N . ARG A 1 268 ? 4.681 0.791 18.180 1.00 90.56 268 ARG A N 1
ATOM 2109 C CA . ARG A 1 268 ? 4.161 0.449 16.861 1.00 90.56 268 ARG A CA 1
ATOM 2110 C C . ARG A 1 268 ? 2.951 -0.453 17.012 1.00 90.56 268 ARG A C 1
ATOM 2112 O O . ARG A 1 268 ? 2.832 -1.191 17.986 1.00 90.56 268 ARG A O 1
ATOM 2119 N N . HIS A 1 269 ? 2.052 -0.377 16.047 1.00 92.81 269 HIS A N 1
ATOM 2120 C CA . HIS A 1 269 ? 0.837 -1.178 16.002 1.00 92.81 269 HIS A CA 1
ATOM 2121 C C . HIS A 1 269 ? 0.777 -1.865 14.654 1.00 92.81 269 HIS A C 1
ATOM 2123 O O . HIS A 1 269 ? 1.016 -1.222 13.631 1.00 92.81 269 HIS A O 1
ATOM 2129 N N . GLU A 1 270 ? 0.435 -3.141 14.660 1.00 94.69 270 GLU A N 1
ATOM 2130 C CA . GLU A 1 270 ? 0.231 -3.929 13.458 1.00 94.69 270 GLU A CA 1
ATOM 2131 C C . GLU A 1 270 ? -1.181 -4.511 13.457 1.00 94.69 270 GLU A C 1
ATOM 2133 O O . GLU A 1 270 ? -1.666 -5.042 14.460 1.00 94.69 270 GLU A O 1
ATOM 2138 N N . LEU A 1 271 ? -1.835 -4.389 12.305 1.00 95.75 271 LEU A N 1
ATOM 2139 C CA . LEU A 1 271 ? -3.118 -5.001 12.001 1.00 95.75 271 LEU A CA 1
ATOM 2140 C C . LEU A 1 271 ? -2.938 -5.967 10.832 1.00 95.75 271 LEU A C 1
ATOM 2142 O O . LEU A 1 271 ? -2.722 -5.539 9.696 1.00 95.75 271 LEU A O 1
ATOM 2146 N N . CYS A 1 272 ? -3.116 -7.255 11.102 1.00 94.62 272 CYS A N 1
ATOM 2147 C CA . CYS A 1 272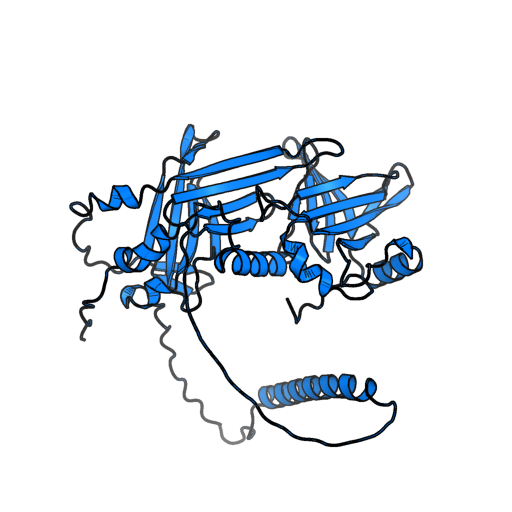 ? -3.269 -8.284 10.083 1.00 94.62 272 CYS A CA 1
ATOM 2148 C C . CYS A 1 272 ? -4.759 -8.617 9.958 1.00 94.62 272 CYS A C 1
ATOM 2150 O O . CYS A 1 272 ? -5.335 -9.257 10.844 1.00 94.62 272 CYS A O 1
ATOM 2152 N N . PHE A 1 273 ? -5.400 -8.150 8.884 1.00 92.25 273 PHE A N 1
ATOM 2153 C CA . PHE A 1 273 ? -6.846 -8.290 8.708 1.00 92.25 273 PHE A CA 1
ATOM 2154 C C . PHE A 1 273 ? -7.278 -9.759 8.727 1.00 92.25 273 PHE A C 1
ATOM 2156 O O . PHE A 1 273 ? -6.676 -10.601 8.065 1.00 92.25 273 PHE A O 1
ATOM 2163 N N . GLY A 1 274 ? -8.319 -10.070 9.501 1.00 92.31 274 GLY A N 1
ATOM 2164 C CA . GLY A 1 274 ? -8.815 -11.439 9.644 1.00 92.31 274 GLY A CA 1
ATOM 2165 C C . GLY A 1 274 ? -7.899 -12.357 10.463 1.00 92.31 274 GLY A C 1
ATOM 2166 O O . GLY A 1 274 ? -8.148 -13.559 10.511 1.00 92.31 274 GLY A O 1
ATOM 2167 N N . SER A 1 275 ? -6.862 -11.811 11.111 1.00 95.50 275 SER A N 1
ATOM 2168 C CA . SER A 1 275 ? -5.888 -12.574 11.894 1.00 95.50 275 SER A CA 1
ATOM 2169 C C . SER A 1 275 ? -5.702 -11.999 13.301 1.00 95.50 275 SER A C 1
ATOM 2171 O O . SER A 1 275 ? -6.271 -12.535 14.250 1.00 95.50 275 SER A O 1
ATOM 2173 N N . PHE A 1 276 ? -4.967 -10.895 13.469 1.00 96.75 276 PHE A N 1
ATOM 2174 C CA . PHE A 1 276 ? -4.676 -10.331 14.792 1.00 96.75 276 PHE A CA 1
ATOM 2175 C C . PHE A 1 276 ? -4.393 -8.827 14.766 1.00 96.75 276 PHE A C 1
ATOM 2177 O O . PHE A 1 276 ? -4.099 -8.235 13.724 1.00 96.75 276 PHE A O 1
ATOM 2184 N N . VAL A 1 277 ? -4.433 -8.236 15.960 1.00 97.62 277 VAL A N 1
ATOM 2185 C CA . VAL A 1 277 ? -3.908 -6.904 16.263 1.00 97.62 277 VAL A CA 1
ATOM 2186 C C . VAL A 1 277 ? -2.815 -7.042 17.311 1.00 97.62 277 VAL A C 1
ATOM 2188 O O . VAL A 1 277 ? -3.029 -7.661 18.355 1.00 97.62 277 VAL A O 1
ATOM 2191 N N . THR A 1 278 ? -1.661 -6.435 17.062 1.00 95.69 278 THR A N 1
ATOM 2192 C CA . THR A 1 278 ? -0.546 -6.416 18.012 1.00 95.69 278 THR A CA 1
ATOM 2193 C C . THR A 1 278 ? -0.002 -5.007 18.191 1.00 95.69 278 THR A C 1
ATOM 2195 O O . THR A 1 278 ? -0.053 -4.168 17.288 1.00 95.69 278 THR A O 1
ATOM 2198 N N . GLN A 1 279 ? 0.514 -4.739 19.382 1.00 93.62 279 GLN A N 1
ATOM 2199 C CA . GLN A 1 279 ? 1.346 -3.587 19.669 1.00 93.62 279 GLN A CA 1
ATOM 2200 C C . GLN A 1 279 ? 2.748 -4.081 20.006 1.00 93.62 279 GLN A C 1
ATOM 2202 O O . GLN A 1 279 ? 2.919 -5.001 20.805 1.00 93.62 279 GLN A O 1
ATOM 2207 N N . PHE A 1 280 ? 3.757 -3.448 19.420 1.00 92.00 280 PHE A N 1
ATOM 2208 C CA . PHE A 1 280 ? 5.137 -3.850 19.611 1.00 92.00 280 PHE A CA 1
ATOM 2209 C C . PHE A 1 280 ? 6.095 -2.668 19.682 1.00 92.00 280 PHE A C 1
ATOM 2211 O O . PHE A 1 280 ? 5.816 -1.570 19.198 1.00 92.00 280 PHE A O 1
ATOM 2218 N N . HIS A 1 281 ? 7.246 -2.894 20.299 1.00 89.62 281 HIS A N 1
ATOM 2219 C CA . HIS A 1 281 ? 8.401 -2.014 20.180 1.00 89.62 281 HIS A CA 1
ATOM 2220 C C . HIS A 1 281 ? 9.675 -2.854 20.191 1.00 89.62 281 HIS A C 1
ATOM 2222 O O . HIS A 1 281 ? 9.714 -3.934 20.783 1.00 89.62 281 HIS A O 1
ATOM 2228 N N . SER A 1 282 ? 10.719 -2.335 19.551 1.00 83.69 282 SER A N 1
ATOM 2229 C CA . SER A 1 282 ? 12.043 -2.946 19.572 1.00 83.69 282 SER A CA 1
ATOM 2230 C C . SER A 1 282 ? 13.023 -1.983 20.224 1.00 83.69 282 SER A C 1
ATOM 2232 O O . SER A 1 282 ? 13.214 -0.863 19.746 1.00 83.69 282 SER A O 1
ATOM 2234 N N . GLU A 1 283 ? 13.646 -2.410 21.322 1.00 80.44 283 GLU A N 1
ATOM 2235 C CA . GLU A 1 283 ? 14.741 -1.676 21.952 1.00 80.44 283 GLU A CA 1
ATOM 2236 C C . GLU A 1 283 ? 15.974 -2.579 22.065 1.00 80.44 283 GLU A C 1
ATOM 2238 O O . GLU A 1 283 ? 15.952 -3.626 22.713 1.00 80.44 283 GLU A O 1
ATOM 2243 N N . LYS A 1 284 ? 17.086 -2.162 21.438 1.00 74.62 284 LYS A N 1
ATOM 2244 C CA . LYS A 1 284 ? 18.400 -2.836 21.519 1.00 74.62 284 LYS A CA 1
ATOM 2245 C C . LYS A 1 284 ? 18.342 -4.349 21.224 1.00 74.62 284 LYS A C 1
ATOM 2247 O O . LYS A 1 284 ? 19.061 -5.128 21.846 1.00 74.62 284 LYS A O 1
ATOM 2252 N N . GLY A 1 285 ? 17.492 -4.756 20.279 1.00 72.44 285 GLY A N 1
ATOM 2253 C CA . GLY A 1 285 ? 17.341 -6.152 19.855 1.00 72.44 285 GLY A CA 1
ATOM 2254 C C . GLY A 1 285 ? 16.471 -7.021 20.770 1.00 72.44 285 GLY A C 1
ATOM 2255 O O . GLY A 1 285 ? 16.493 -8.241 20.631 1.00 72.44 285 GLY A O 1
ATOM 2256 N N . ARG A 1 286 ? 15.730 -6.428 21.717 1.00 75.31 286 ARG A N 1
ATOM 2257 C 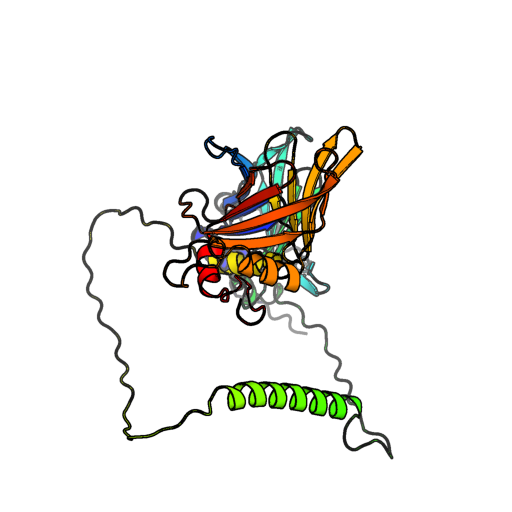CA . ARG A 1 286 ? 14.618 -7.099 22.401 1.00 75.31 286 ARG A CA 1
ATOM 2258 C C . ARG A 1 286 ? 13.308 -6.576 21.840 1.00 75.31 286 ARG A C 1
ATOM 2260 O O . ARG A 1 286 ? 13.021 -5.386 21.962 1.00 75.31 286 ARG A O 1
ATOM 2267 N N . ASP A 1 287 ? 12.529 -7.490 21.287 1.00 82.50 287 ASP A N 1
ATOM 2268 C CA . ASP A 1 287 ? 11.204 -7.193 20.767 1.00 82.50 287 ASP A CA 1
ATOM 2269 C C . ASP A 1 287 ? 10.172 -7.525 21.842 1.00 82.50 287 ASP A C 1
ATOM 2271 O O . ASP A 1 287 ? 10.097 -8.655 22.334 1.00 82.50 287 ASP A O 1
ATOM 2275 N N . VAL A 1 288 ? 9.391 -6.523 22.233 1.00 87.94 288 VAL A N 1
ATOM 2276 C CA . VAL A 1 288 ? 8.207 -6.719 23.067 1.00 87.94 288 VAL A CA 1
ATOM 2277 C C . VAL A 1 288 ? 7.013 -6.701 22.136 1.00 87.94 288 VAL A C 1
ATOM 2279 O O . VAL A 1 288 ? 6.782 -5.694 21.476 1.00 87.94 288 VAL A O 1
ATOM 2282 N N . ASN A 1 289 ? 6.264 -7.799 22.110 1.00 92.81 289 ASN A N 1
ATOM 2283 C CA . ASN A 1 289 ? 5.033 -7.942 21.343 1.00 92.81 289 ASN A CA 1
ATOM 2284 C C . ASN A 1 289 ? 3.885 -8.199 22.320 1.00 92.81 289 ASN A C 1
ATOM 2286 O O . ASN A 1 289 ? 4.011 -9.062 23.188 1.00 92.81 289 ASN A O 1
ATOM 2290 N N . ILE A 1 290 ? 2.799 -7.442 22.185 1.00 94.50 290 ILE A N 1
ATOM 2291 C CA . ILE A 1 290 ? 1.588 -7.564 22.996 1.00 94.50 290 ILE A CA 1
ATOM 2292 C C . ILE A 1 290 ? 0.408 -7.725 22.043 1.00 94.50 290 ILE A C 1
ATOM 2294 O O . ILE A 1 290 ? 0.038 -6.788 21.331 1.00 94.50 290 ILE A O 1
ATOM 2298 N N . PHE A 1 291 ? -0.218 -8.897 22.055 1.00 97.31 291 PHE A N 1
ATOM 2299 C CA . PHE A 1 291 ? -1.397 -9.161 21.239 1.00 97.31 291 PHE A CA 1
ATOM 2300 C C . PHE A 1 291 ? -2.629 -8.524 21.880 1.00 97.31 291 PHE A C 1
ATOM 2302 O O . PHE A 1 291 ? -3.023 -8.860 22.998 1.00 97.31 291 PHE A O 1
ATOM 2309 N N . LEU A 1 292 ? -3.249 -7.591 21.160 1.00 97.81 292 LEU A N 1
ATOM 2310 C CA . LEU A 1 292 ? -4.432 -6.862 21.619 1.00 97.81 292 LEU A CA 1
ATOM 2311 C C . LEU A 1 292 ? -5.726 -7.632 21.324 1.00 97.81 292 LEU A C 1
ATOM 2313 O O . LEU A 1 292 ? -6.746 -7.380 21.960 1.00 97.81 292 LEU A O 1
ATOM 2317 N N . GLY A 1 293 ? -5.679 -8.573 20.380 1.00 97.62 293 GLY A N 1
ATOM 2318 C CA . GLY A 1 293 ? -6.769 -9.489 20.072 1.00 97.62 293 GLY A CA 1
ATOM 2319 C C . GLY A 1 293 ? -6.532 -10.275 18.784 1.00 97.62 293 GLY A C 1
ATOM 2320 O O . GLY A 1 293 ? -5.735 -9.884 17.930 1.00 97.62 293 GLY A O 1
ATOM 2321 N N . TYR A 1 294 ? -7.279 -11.360 18.636 1.00 98.12 294 TYR A N 1
ATOM 2322 C CA . TYR A 1 294 ? -7.325 -12.248 17.485 1.00 98.12 294 TYR A CA 1
ATOM 2323 C C . TYR A 1 294 ? -8.713 -12.219 16.852 1.00 98.12 294 TYR A C 1
ATOM 2325 O O . TYR A 1 294 ? -9.729 -12.015 17.522 1.00 98.12 294 TYR A O 1
ATOM 2333 N N . TRP A 1 295 ? -8.751 -12.423 15.543 1.00 97.62 295 TRP A N 1
ATOM 2334 C CA . TRP A 1 295 ? -9.985 -12.467 14.786 1.00 97.62 295 TRP A CA 1
ATOM 2335 C C . TRP A 1 295 ? -10.740 -13.770 15.038 1.00 97.62 295 TRP A C 1
ATOM 2337 O O . TRP A 1 295 ? -10.189 -14.868 14.941 1.00 97.62 295 TRP A O 1
ATOM 2347 N N . ASN A 1 296 ? -12.037 -13.652 15.300 1.00 97.38 296 ASN A N 1
ATOM 2348 C CA . ASN A 1 296 ? -12.950 -14.782 15.299 1.00 97.38 296 ASN A CA 1
ATOM 2349 C C . ASN A 1 296 ? -14.345 -14.305 14.880 1.00 97.38 296 ASN A C 1
ATOM 2351 O O . ASN A 1 296 ? -14.955 -13.483 15.564 1.00 97.38 296 ASN A O 1
ATOM 2355 N N . LYS A 1 297 ? -14.855 -14.839 13.763 1.00 96.19 297 LYS A N 1
ATOM 2356 C CA . LYS A 1 297 ? -16.138 -14.416 13.185 1.00 96.19 297 LYS A CA 1
ATOM 2357 C C . LYS A 1 297 ? -17.302 -14.576 14.167 1.00 96.19 297 LYS A C 1
ATOM 2359 O O . LYS A 1 297 ? -18.087 -13.648 14.323 1.00 96.19 297 LYS A O 1
ATOM 2364 N N . ASP A 1 298 ? -17.397 -15.711 14.854 1.00 97.62 298 ASP A N 1
ATOM 2365 C CA . ASP A 1 298 ? -18.518 -15.990 15.759 1.00 97.62 298 ASP A CA 1
ATOM 2366 C C . ASP A 1 298 ? -18.508 -15.055 16.974 1.00 97.62 298 ASP A C 1
ATOM 2368 O O . ASP A 1 298 ? -19.551 -14.535 17.376 1.00 97.62 298 ASP A O 1
ATOM 2372 N N . LYS A 1 299 ? -17.318 -14.779 17.526 1.00 98.12 299 LYS A N 1
ATOM 2373 C CA . LYS A 1 299 ? -17.152 -13.821 18.629 1.00 98.12 299 LYS A CA 1
ATOM 2374 C C . LYS A 1 299 ? -17.454 -12.391 18.196 1.00 98.12 299 LYS A C 1
ATOM 2376 O O . LYS A 1 299 ? -18.052 -11.653 18.972 1.00 98.12 299 LYS A O 1
ATOM 2381 N N . HIS A 1 300 ? -17.098 -12.012 16.969 1.00 98.06 300 HIS A N 1
ATOM 2382 C CA . HIS A 1 300 ? -17.442 -10.709 16.396 1.00 98.06 300 HIS A CA 1
ATOM 2383 C C . HIS A 1 300 ? -18.957 -10.529 16.236 1.00 98.06 300 HIS A C 1
ATOM 2385 O O . HIS A 1 300 ? -19.519 -9.552 16.730 1.00 98.06 300 HIS A O 1
ATOM 2391 N N . VAL A 1 301 ? -19.642 -11.507 15.637 1.00 97.50 301 VAL A N 1
ATOM 2392 C CA . VAL A 1 301 ? -21.107 -11.480 15.483 1.00 97.50 301 VAL A CA 1
ATOM 2393 C C . VAL A 1 301 ? -21.802 -11.438 16.847 1.00 97.50 301 VAL A C 1
ATOM 2395 O O . VAL A 1 301 ? -22.767 -10.697 17.035 1.00 97.50 301 VAL A O 1
ATOM 2398 N N . GLN A 1 302 ? -21.312 -12.199 17.829 1.00 98.00 302 GLN A N 1
ATOM 2399 C CA . GLN A 1 302 ? -21.844 -12.140 19.191 1.00 98.00 302 GLN A CA 1
ATOM 2400 C C . GLN A 1 302 ? -21.613 -10.764 19.832 1.00 98.00 302 GLN A C 1
ATOM 2402 O O . GLN A 1 302 ? -22.544 -10.185 20.389 1.00 98.00 302 GLN A O 1
ATOM 2407 N N . TRP A 1 303 ? -20.416 -10.195 19.683 1.00 98.06 303 TRP A N 1
ATOM 2408 C CA . TRP A 1 303 ? -20.093 -8.861 20.183 1.00 98.06 303 TRP A CA 1
ATOM 2409 C C . TRP A 1 303 ? -21.003 -7.775 19.594 1.00 98.06 303 TRP A C 1
ATOM 2411 O O . TRP A 1 303 ? -21.429 -6.891 20.335 1.00 98.06 303 TRP A O 1
ATOM 2421 N N . LEU A 1 304 ? -21.371 -7.858 18.310 1.00 97.75 304 LEU A N 1
ATOM 2422 C CA . LEU A 1 304 ? -22.326 -6.934 17.681 1.00 97.75 304 LEU A CA 1
ATOM 2423 C C . LEU A 1 304 ? -23.750 -7.049 18.244 1.00 97.75 304 LEU A C 1
ATOM 2425 O O . LEU A 1 304 ? -24.451 -6.039 18.337 1.00 97.75 304 LEU A O 1
ATOM 2429 N N . LYS A 1 305 ? -24.188 -8.253 18.636 1.00 97.12 305 LYS A N 1
ATOM 2430 C CA . LYS A 1 305 ? -25.487 -8.451 19.308 1.00 97.12 305 LYS A CA 1
ATOM 2431 C C . LYS A 1 305 ? -25.496 -7.807 20.689 1.00 97.12 305 LYS A C 1
ATOM 2433 O O . LYS A 1 305 ? -26.472 -7.156 21.053 1.00 97.12 305 LYS A O 1
ATOM 2438 N N . ASP A 1 306 ? -24.393 -7.954 21.416 1.00 97.62 306 ASP A N 1
ATOM 2439 C CA . ASP A 1 306 ? -24.223 -7.380 22.751 1.00 97.62 306 ASP A CA 1
ATOM 2440 C C . ASP A 1 306 ? -23.968 -5.859 22.699 1.00 97.62 306 ASP A C 1
ATOM 2442 O O . ASP A 1 306 ? -24.161 -5.157 23.691 1.00 97.62 306 ASP A O 1
ATOM 2446 N N . ASN A 1 307 ? -23.584 -5.328 21.529 1.00 96.88 307 ASN A N 1
ATOM 2447 C CA . ASN A 1 307 ? -23.278 -3.916 21.298 1.00 96.88 307 ASN A CA 1
ATOM 2448 C C . ASN A 1 307 ? -23.997 -3.352 20.055 1.00 96.88 307 ASN A C 1
ATOM 2450 O O . ASN A 1 307 ? -23.334 -2.998 19.074 1.00 96.88 307 ASN A O 1
ATOM 2454 N N . PRO A 1 308 ? -25.333 -3.173 20.081 1.00 95.62 308 PRO A N 1
ATOM 2455 C CA . PRO A 1 308 ? -26.093 -2.711 18.914 1.00 95.62 308 PRO A CA 1
ATOM 2456 C C . PRO A 1 308 ? -25.614 -1.367 18.342 1.00 95.62 308 PRO A C 1
ATOM 2458 O O . PRO A 1 308 ? -25.685 -1.134 17.140 1.00 95.62 308 PRO A O 1
ATOM 2461 N N . GLN A 1 309 ? -25.054 -0.487 19.180 1.00 94.25 309 GLN A N 1
ATOM 2462 C CA . GLN A 1 309 ? -24.474 0.797 18.766 1.00 94.25 309 GLN A CA 1
ATOM 2463 C C . GLN A 1 309 ? -23.231 0.674 17.867 1.00 94.25 309 GLN A C 1
ATOM 2465 O O . GLN A 1 309 ? -22.783 1.679 17.314 1.00 94.25 309 GLN A O 1
ATOM 2470 N N . LYS A 1 310 ? -22.640 -0.523 17.767 1.00 95.06 310 LYS A N 1
ATOM 2471 C CA . LYS A 1 310 ? -21.452 -0.824 16.954 1.00 95.06 310 LYS A CA 1
ATOM 2472 C C . LYS A 1 310 ? -21.795 -1.430 15.598 1.00 95.06 310 LYS A C 1
ATOM 2474 O O . LYS A 1 310 ? -20.894 -1.597 14.779 1.00 95.06 310 LYS A O 1
ATOM 2479 N N . GLN A 1 311 ? -23.069 -1.735 15.352 1.00 94.50 311 GLN A N 1
ATOM 2480 C CA . GLN A 1 311 ? -23.502 -2.257 14.064 1.00 94.50 311 GLN A CA 1
ATOM 2481 C C . GLN A 1 311 ? -23.216 -1.251 12.938 1.00 94.50 311 GLN A C 1
ATOM 2483 O O . GLN A 1 311 ? -23.339 -0.033 13.141 1.00 94.50 311 GLN A O 1
ATOM 2488 N N . PRO A 1 312 ? -22.835 -1.735 11.744 1.00 94.56 312 PRO A N 1
ATOM 2489 C CA . PRO A 1 312 ? -22.662 -0.889 10.578 1.00 94.56 312 PRO A CA 1
ATOM 2490 C C . PRO A 1 312 ? -23.911 -0.049 10.307 1.00 94.56 312 PRO A C 1
ATOM 2492 O O . PRO A 1 312 ? -25.041 -0.531 10.318 1.00 94.56 312 PRO A O 1
ATOM 2495 N N . ARG A 1 313 ? -23.706 1.230 9.990 1.00 94.06 313 ARG A N 1
ATOM 2496 C CA . ARG A 1 313 ? -24.796 2.079 9.488 1.00 94.06 313 ARG A CA 1
ATOM 2497 C C . ARG A 1 313 ? -25.269 1.600 8.105 1.00 94.06 313 ARG A C 1
ATOM 2499 O O . ARG A 1 313 ? -24.506 0.900 7.437 1.00 94.06 313 ARG A O 1
ATOM 2506 N N . PRO A 1 314 ? -26.460 2.015 7.636 1.00 92.69 314 PRO A N 1
ATOM 2507 C CA . PRO A 1 314 ? -26.901 1.763 6.264 1.00 92.69 314 PRO A CA 1
ATOM 2508 C C . PRO A 1 314 ? -25.858 2.190 5.222 1.00 92.69 314 PRO A C 1
ATOM 2510 O O . PRO A 1 314 ? -25.140 3.174 5.423 1.00 92.69 314 PRO A O 1
ATOM 2513 N N . ALA A 1 315 ? -25.749 1.425 4.131 1.00 89.44 315 ALA A N 1
ATOM 2514 C CA . ALA A 1 315 ? -24.657 1.524 3.158 1.00 89.44 315 ALA A CA 1
ATOM 2515 C C . ALA A 1 315 ? -24.493 2.921 2.524 1.00 89.44 315 ALA A C 1
ATOM 2517 O O . ALA A 1 315 ? -23.377 3.315 2.194 1.00 89.44 315 ALA A O 1
ATOM 2518 N N . ASP A 1 316 ? -25.577 3.685 2.394 1.00 87.69 316 ASP A N 1
ATOM 2519 C CA . ASP A 1 316 ? -25.625 5.038 1.830 1.00 87.69 316 ASP A CA 1
ATOM 2520 C C . ASP A 1 316 ? -24.976 6.109 2.724 1.00 87.69 316 ASP A C 1
ATOM 2522 O O . ASP A 1 316 ? -24.445 7.100 2.224 1.00 87.69 316 ASP A O 1
ATOM 2526 N N . VAL A 1 317 ? -24.971 5.905 4.044 1.00 91.06 317 VAL A N 1
ATOM 2527 C CA . VAL A 1 317 ? -24.412 6.849 5.031 1.00 91.06 317 VAL A CA 1
ATOM 2528 C C . VAL A 1 317 ? -23.221 6.279 5.807 1.00 91.06 317 VAL A C 1
ATOM 2530 O O . VAL A 1 317 ? -22.693 6.925 6.723 1.00 91.06 317 VAL A O 1
ATOM 2533 N N . ARG A 1 318 ? -22.793 5.055 5.484 1.00 92.50 318 ARG A N 1
ATOM 2534 C CA . ARG A 1 318 ? -21.736 4.337 6.197 1.00 92.50 318 ARG A CA 1
ATOM 2535 C C . ARG A 1 318 ? -20.367 4.967 5.936 1.00 92.50 318 ARG A C 1
ATOM 2537 O O . ARG A 1 318 ? -19.848 4.933 4.828 1.00 92.50 318 ARG A O 1
ATOM 2544 N N . LYS A 1 319 ? -19.752 5.503 6.996 1.00 92.50 319 LYS A N 1
ATOM 2545 C CA . LYS A 1 319 ? -18.391 6.079 6.963 1.00 92.50 319 LYS A CA 1
ATOM 2546 C C . LYS A 1 319 ? -17.320 5.188 7.590 1.00 92.50 319 LYS A C 1
ATOM 2548 O O . LYS A 1 319 ? -16.134 5.454 7.422 1.00 92.50 319 LYS A O 1
ATOM 2553 N N . HIS A 1 320 ? -17.730 4.163 8.330 1.00 96.12 320 HIS A N 1
ATOM 2554 C CA . HIS A 1 320 ? -16.834 3.168 8.904 1.00 96.12 320 HIS A CA 1
ATOM 2555 C C . HIS A 1 320 ? -17.569 1.854 9.181 1.00 96.12 320 HIS A C 1
ATOM 2557 O O . HIS A 1 320 ? -18.802 1.837 9.239 1.00 96.12 320 HIS A O 1
ATOM 2563 N N . VAL A 1 321 ? -16.794 0.792 9.384 1.00 96.50 321 VAL A N 1
ATOM 2564 C CA . VAL A 1 321 ? -17.223 -0.478 9.988 1.00 96.50 321 VAL A CA 1
ATOM 2565 C C . VAL A 1 321 ? -16.371 -0.763 11.221 1.00 96.50 321 VAL A C 1
ATOM 2567 O O . VAL A 1 321 ? -15.223 -0.315 11.284 1.00 96.50 321 VAL A O 1
ATOM 2570 N N . SER A 1 322 ? -16.932 -1.495 12.181 1.00 97.56 322 SER A N 1
ATOM 2571 C CA . SER A 1 322 ? -16.242 -1.940 13.393 1.00 97.56 322 SER A CA 1
ATOM 2572 C C . SER A 1 322 ? -16.099 -3.457 13.377 1.00 97.56 322 SER A C 1
ATOM 2574 O O . SER A 1 322 ? -17.065 -4.160 13.102 1.00 97.56 322 SER A O 1
ATOM 2576 N N . LEU A 1 323 ? -14.903 -3.948 13.689 1.00 97.81 323 LEU A N 1
ATOM 2577 C CA . LEU A 1 323 ? -14.542 -5.363 13.718 1.00 97.81 323 LEU A CA 1
ATOM 2578 C C . LEU A 1 323 ? -13.932 -5.699 15.075 1.00 97.81 323 LEU A C 1
ATOM 2580 O O . LEU A 1 323 ? -13.020 -5.010 15.531 1.00 97.81 323 LEU A O 1
ATOM 2584 N N . PHE A 1 324 ? -14.419 -6.752 15.720 1.00 98.50 324 PHE A N 1
ATOM 2585 C CA . PHE A 1 324 ? -13.978 -7.121 17.058 1.00 98.50 324 PHE A CA 1
ATOM 2586 C C . PHE A 1 324 ? -12.908 -8.212 17.035 1.00 98.50 324 PHE A C 1
ATOM 2588 O O . PHE A 1 324 ? -13.082 -9.267 16.426 1.00 98.50 324 PHE A O 1
ATOM 2595 N N . TYR A 1 325 ? -11.809 -7.944 17.735 1.00 98.50 325 TYR A N 1
ATOM 2596 C CA . TYR A 1 325 ? -10.696 -8.856 17.956 1.00 98.50 325 TYR A CA 1
ATOM 2597 C C . TYR A 1 325 ? -10.608 -9.147 19.459 1.00 98.50 325 TYR A C 1
ATOM 2599 O O . TYR A 1 325 ? -10.531 -8.227 20.276 1.00 98.50 325 TYR A O 1
ATOM 2607 N N . SER A 1 326 ? -10.624 -10.423 19.836 1.00 98.12 326 SER A N 1
ATOM 2608 C CA . SER A 1 326 ? -10.719 -10.876 21.231 1.00 98.12 326 SER A CA 1
ATOM 2609 C C . SER A 1 326 ? -9.579 -11.807 21.625 1.00 98.12 326 SER A C 1
ATOM 2611 O O . SER A 1 326 ? -8.751 -12.164 20.799 1.00 98.12 326 SER A O 1
ATOM 2613 N N . ASP A 1 327 ? -9.538 -12.230 22.890 1.00 97.88 327 ASP A N 1
ATOM 2614 C CA . ASP A 1 327 ? -8.584 -13.243 23.372 1.00 97.88 327 ASP A CA 1
ATOM 2615 C C . ASP A 1 327 ? -7.109 -12.857 23.179 1.00 97.88 327 ASP A C 1
ATOM 2617 O O . ASP A 1 327 ? -6.261 -13.720 22.956 1.00 97.88 327 ASP A O 1
ATOM 2621 N N . GLY A 1 328 ? -6.798 -11.561 23.260 1.00 97.56 328 GLY A N 1
ATOM 2622 C CA . GLY A 1 328 ? -5.417 -11.094 23.299 1.00 97.56 328 GLY A CA 1
ATOM 2623 C C . GLY A 1 328 ? -4.696 -11.538 24.574 1.00 97.56 328 GLY A C 1
ATOM 2624 O O . GLY A 1 328 ? -5.256 -12.219 25.439 1.00 97.56 328 GLY A O 1
ATOM 2625 N N . ASP A 1 329 ? -3.451 -11.097 24.730 1.00 97.69 329 ASP A N 1
ATOM 2626 C CA . ASP A 1 329 ? -2.641 -11.440 25.896 1.00 97.69 329 ASP A CA 1
ATOM 2627 C C . ASP A 1 329 ? -3.339 -11.029 27.197 1.00 97.69 329 ASP A C 1
ATOM 2629 O O . ASP A 1 329 ? -4.015 -9.995 27.265 1.00 97.69 329 ASP A O 1
ATOM 2633 N N . VAL A 1 330 ? -3.150 -11.818 28.257 1.00 97.31 330 VAL A N 1
ATOM 2634 C CA . VAL A 1 330 ? -3.776 -11.559 29.560 1.00 97.31 330 VAL A CA 1
ATOM 2635 C C . VAL A 1 330 ? -3.265 -10.241 30.133 1.00 97.31 330 VAL A C 1
ATOM 2637 O O . VAL A 1 330 ? -2.061 -10.020 30.274 1.00 97.31 330 VAL A O 1
ATOM 2640 N N . CYS A 1 331 ? -4.196 -9.345 30.440 1.00 95.25 331 CYS A N 1
ATOM 2641 C CA . CYS A 1 331 ? -3.917 -8.069 31.068 1.00 95.25 331 CYS A CA 1
ATOM 2642 C C . CYS A 1 331 ? -3.444 -8.279 32.505 1.00 95.25 331 CYS A C 1
ATOM 2644 O O . CYS A 1 331 ? -4.143 -8.880 33.317 1.00 95.25 331 CYS A O 1
ATOM 2646 N N . ASP A 1 332 ? -2.285 -7.733 32.835 1.00 94.38 332 ASP A N 1
ATOM 2647 C CA . ASP A 1 332 ? -1.702 -7.727 34.174 1.00 94.38 332 ASP A CA 1
ATOM 2648 C C . ASP A 1 332 ? -2.528 -6.896 35.167 1.00 94.38 332 ASP A C 1
ATOM 2650 O O . ASP A 1 332 ? -2.618 -7.248 36.341 1.00 94.38 332 ASP A O 1
ATOM 2654 N N . LEU A 1 333 ? -3.195 -5.840 34.689 1.00 94.62 333 LEU A N 1
ATOM 2655 C CA . LEU A 1 333 ? -4.016 -4.959 35.526 1.00 94.62 333 LEU A CA 1
ATOM 2656 C C . LEU A 1 333 ? -5.397 -5.544 35.853 1.00 94.62 333 LEU A C 1
ATOM 2658 O O . LEU A 1 333 ? -5.896 -5.370 36.963 1.00 94.62 333 LEU A O 1
ATOM 2662 N N . THR A 1 334 ? -6.040 -6.205 34.887 1.00 95.56 334 THR A N 1
ATOM 2663 C CA . THR A 1 334 ? -7.437 -6.661 35.020 1.00 95.56 334 THR A CA 1
ATOM 2664 C C . THR A 1 334 ? -7.578 -8.176 35.150 1.00 95.56 334 THR A C 1
ATOM 2666 O O . THR A 1 334 ? -8.653 -8.659 35.507 1.00 95.56 334 THR A O 1
ATOM 2669 N N . GLY A 1 335 ? -6.529 -8.940 34.829 1.00 96.00 335 GLY A N 1
ATOM 2670 C CA . GLY A 1 335 ? -6.548 -10.403 34.754 1.00 96.00 335 GLY A CA 1
ATOM 2671 C C . GLY A 1 335 ? -7.364 -10.972 33.586 1.00 96.00 335 GLY A C 1
ATOM 2672 O O . GLY A 1 335 ? -7.479 -12.190 33.466 1.00 96.00 335 GLY A O 1
ATOM 2673 N N . LYS A 1 336 ? -7.952 -10.123 32.733 1.00 96.62 336 LYS A N 1
ATOM 2674 C CA . LYS A 1 336 ? -8.762 -10.531 31.575 1.00 96.62 336 LYS A CA 1
ATOM 2675 C C . LYS A 1 336 ? -7.937 -10.477 30.282 1.00 96.62 336 LYS A C 1
ATOM 2677 O O . LYS A 1 336 ? -7.006 -9.674 30.205 1.00 96.62 336 LYS A O 1
ATOM 2682 N N . PRO A 1 337 ? -8.266 -11.283 29.257 1.00 97.75 337 PRO A N 1
ATOM 2683 C CA . PRO A 1 337 ? -7.670 -11.137 27.930 1.00 97.75 337 PRO A CA 1
ATOM 2684 C C . PRO A 1 337 ? -7.900 -9.732 27.362 1.00 97.75 337 PRO A C 1
ATOM 2686 O O . PRO A 1 337 ? -8.989 -9.172 27.526 1.00 97.75 337 PRO A O 1
ATOM 2689 N N . ARG A 1 338 ? -6.888 -9.173 26.691 1.00 98.25 338 ARG A N 1
ATOM 2690 C CA . ARG A 1 338 ? -7.019 -7.914 25.943 1.00 98.25 338 ARG A CA 1
ATOM 2691 C C . ARG A 1 338 ? -8.030 -8.061 24.805 1.00 98.25 338 ARG A C 1
ATOM 2693 O O . ARG A 1 338 ? -8.231 -9.154 24.268 1.00 98.25 338 ARG A O 1
ATOM 2700 N N . THR A 1 339 ? -8.676 -6.953 24.458 1.00 98.31 339 THR A N 1
ATOM 2701 C CA . THR A 1 339 ? -9.616 -6.890 23.330 1.00 98.31 339 THR A CA 1
ATOM 2702 C C . THR A 1 339 ? -9.398 -5.623 22.516 1.00 98.31 339 THR A C 1
ATOM 2704 O O . THR A 1 339 ? -8.979 -4.598 23.058 1.00 98.31 339 THR A O 1
ATOM 2707 N N . CYS A 1 340 ? -9.697 -5.675 21.219 1.00 98.44 340 CYS A N 1
ATOM 2708 C CA . CYS A 1 340 ? -9.534 -4.550 20.312 1.00 98.44 340 CYS A CA 1
ATOM 2709 C C . CYS A 1 340 ? -10.733 -4.411 19.362 1.00 98.44 340 CYS A C 1
ATOM 2711 O O . CYS A 1 340 ? -11.114 -5.354 18.671 1.00 98.44 340 CYS A O 1
ATOM 2713 N N . GLU A 1 341 ? -11.313 -3.214 19.301 1.00 98.19 341 GLU A N 1
ATOM 2714 C CA . GLU A 1 341 ? -12.222 -2.796 18.234 1.00 98.19 341 GLU A CA 1
ATOM 2715 C C . GLU A 1 341 ? -11.404 -2.162 17.100 1.00 98.19 341 GLU A C 1
ATOM 2717 O O . GLU A 1 341 ? -10.860 -1.067 17.249 1.00 98.19 341 GLU A O 1
ATOM 2722 N N . VAL A 1 342 ? -11.356 -2.812 15.942 1.00 98.00 342 VAL A N 1
ATOM 2723 C CA . VAL A 1 342 ? -10.748 -2.265 14.726 1.00 98.00 342 VAL A CA 1
ATOM 2724 C C . VAL A 1 342 ? -11.806 -1.503 13.934 1.00 98.00 342 VAL A C 1
ATOM 2726 O O . VAL A 1 342 ? -12.825 -2.069 13.547 1.00 98.00 342 VAL A O 1
ATOM 2729 N N . ARG A 1 343 ? -11.565 -0.220 13.653 1.00 97.25 343 ARG A N 1
ATOM 2730 C CA . ARG A 1 343 ? -12.439 0.626 12.832 1.00 97.25 343 ARG A CA 1
ATOM 2731 C C . ARG A 1 343 ? -11.787 0.923 11.493 1.00 97.25 343 ARG A C 1
ATOM 2733 O O . ARG A 1 343 ? -10.804 1.658 11.448 1.00 97.25 343 ARG A O 1
ATOM 2740 N N . LEU A 1 344 ? -12.362 0.428 10.400 1.00 95.88 344 LEU A N 1
ATOM 2741 C CA . LEU A 1 344 ? -11.969 0.858 9.055 1.00 95.88 344 LEU A CA 1
ATOM 2742 C C . LEU A 1 344 ? -12.795 2.081 8.678 1.00 95.88 344 LEU A C 1
ATOM 2744 O O . LEU A 1 344 ? -14.018 1.980 8.569 1.00 95.88 344 LEU A O 1
ATOM 2748 N N . LYS A 1 345 ? -12.153 3.238 8.510 1.00 94.94 345 LYS A N 1
ATOM 2749 C CA . LYS A 1 345 ? -12.831 4.526 8.351 1.00 94.94 345 LYS A CA 1
ATOM 2750 C C . LYS A 1 345 ? -12.423 5.220 7.057 1.00 94.94 345 LYS A C 1
ATOM 2752 O O . LYS A 1 345 ? -11.253 5.525 6.837 1.00 94.94 345 LYS A O 1
ATOM 2757 N N . CYS A 1 346 ? -13.424 5.536 6.244 1.00 92.69 346 CYS A N 1
ATOM 2758 C CA . CYS A 1 346 ? -13.263 6.418 5.097 1.00 92.69 346 CYS A CA 1
ATOM 2759 C C . CYS A 1 346 ? -13.077 7.858 5.586 1.00 92.69 346 CYS A C 1
ATOM 2761 O O . CYS A 1 346 ? -13.888 8.378 6.362 1.00 92.69 346 CYS A O 1
ATOM 2763 N N . ILE A 1 347 ? -12.006 8.495 5.121 1.00 89.56 347 ILE A N 1
ATOM 2764 C CA . ILE A 1 347 ? -11.745 9.923 5.309 1.00 89.56 347 ILE A CA 1
ATOM 2765 C C . ILE A 1 347 ? -11.559 10.595 3.953 1.00 89.56 347 ILE A C 1
ATOM 2767 O O . ILE A 1 347 ? -11.230 9.937 2.972 1.00 89.56 347 ILE A O 1
ATOM 2771 N N . GLU A 1 348 ? -11.719 11.913 3.918 1.00 83.75 348 GLU A N 1
ATOM 2772 C CA . GLU A 1 348 ? -11.267 12.737 2.801 1.00 83.75 348 GLU A CA 1
ATOM 2773 C C . GLU A 1 348 ? -9.873 13.276 3.146 1.00 83.75 348 GLU A C 1
ATOM 2775 O O . GLU A 1 348 ? -9.720 14.025 4.112 1.00 83.75 348 GLU A O 1
ATOM 2780 N N . ASN A 1 349 ? -8.847 12.878 2.390 1.00 77.06 349 ASN A N 1
ATOM 2781 C CA . ASN A 1 349 ? -7.491 13.415 2.516 1.00 77.06 349 ASN A CA 1
ATOM 2782 C C . ASN A 1 349 ? -7.049 13.976 1.162 1.00 77.06 349 ASN A C 1
ATOM 2784 O O . ASN A 1 349 ? -6.595 13.243 0.290 1.00 77.06 349 ASN A O 1
ATOM 2788 N N . LEU A 1 350 ? -7.208 15.288 0.985 1.00 73.56 350 LEU A N 1
ATOM 2789 C CA . LEU A 1 350 ? -6.879 15.965 -0.274 1.00 73.56 350 LEU A CA 1
ATOM 2790 C C . LEU A 1 350 ? -5.370 16.124 -0.496 1.00 73.56 350 LEU A C 1
ATOM 2792 O O . LEU A 1 350 ? -4.945 16.372 -1.619 1.00 73.56 350 LEU A O 1
ATOM 2796 N N . ARG A 1 351 ? -4.559 16.021 0.565 1.00 77.44 351 ARG A N 1
ATOM 2797 C CA . ARG A 1 351 ? -3.106 16.201 0.480 1.00 77.44 351 ARG A CA 1
ATOM 2798 C C . ARG A 1 351 ? -2.409 14.900 0.100 1.00 77.44 351 ARG A C 1
ATOM 2800 O O . ARG A 1 351 ? -1.561 14.908 -0.782 1.00 77.44 351 ARG A O 1
ATOM 2807 N N . ASN A 1 352 ? -2.782 13.812 0.769 1.00 79.38 352 ASN A N 1
ATOM 2808 C CA . ASN A 1 352 ? -2.240 12.478 0.556 1.00 79.38 352 ASN A CA 1
ATOM 2809 C C . ASN A 1 352 ? -3.410 11.487 0.418 1.00 79.38 352 ASN A C 1
ATOM 2811 O O . ASN A 1 352 ? -3.770 10.824 1.393 1.00 79.38 352 ASN A O 1
ATOM 2815 N N . PRO A 1 353 ? -4.043 11.375 -0.762 1.00 81.38 353 PRO A N 1
ATOM 2816 C CA . PRO A 1 353 ? -5.225 10.528 -0.926 1.00 81.38 353 PRO A CA 1
ATOM 2817 C C . PRO A 1 353 ? -4.931 9.053 -0.629 1.00 81.38 353 PRO A C 1
ATOM 2819 O O . PRO A 1 353 ? -5.767 8.372 -0.042 1.00 81.38 353 PRO A O 1
ATOM 2822 N N . HIS A 1 354 ? -3.722 8.582 -0.934 1.00 81.38 354 HIS A N 1
ATOM 2823 C CA . HIS A 1 354 ? -3.294 7.202 -0.686 1.00 81.38 354 HIS A CA 1
ATOM 2824 C C . HIS A 1 354 ? -2.651 6.997 0.698 1.00 81.38 354 HIS A C 1
ATOM 2826 O O . HIS A 1 354 ? -2.128 5.920 0.970 1.00 81.38 354 HIS A O 1
ATOM 2832 N N . ALA A 1 355 ? -2.679 8.004 1.584 1.00 84.31 355 ALA A N 1
ATOM 2833 C CA . ALA A 1 355 ? -2.182 7.836 2.944 1.00 84.31 355 ALA A CA 1
ATOM 2834 C C . ALA A 1 355 ? -3.043 6.850 3.737 1.00 84.31 355 ALA A C 1
ATOM 2836 O O . ALA A 1 355 ? -4.274 6.788 3.612 1.00 84.31 355 ALA A O 1
ATOM 2837 N N . LEU A 1 356 ? -2.361 6.112 4.604 1.00 87.88 356 LEU A N 1
ATOM 2838 C CA . LEU A 1 356 ? -2.957 5.173 5.530 1.00 87.88 356 LEU A CA 1
ATOM 2839 C C . LEU A 1 356 ? -2.451 5.483 6.937 1.00 87.88 356 LEU A C 1
ATOM 2841 O O . LEU A 1 356 ? -1.245 5.519 7.173 1.00 87.88 356 LEU A O 1
ATOM 2845 N N . VAL A 1 357 ? -3.382 5.727 7.859 1.00 90.19 357 VAL A N 1
ATOM 2846 C CA . VAL A 1 357 ? -3.073 6.193 9.216 1.00 90.19 357 VAL A CA 1
ATOM 2847 C C . VAL A 1 357 ? -3.706 5.258 10.240 1.00 90.19 357 VAL A C 1
ATOM 2849 O O . VAL A 1 357 ? -4.917 5.047 10.215 1.00 90.19 357 VAL A O 1
ATOM 2852 N N . LEU A 1 358 ? -2.897 4.724 11.160 1.00 92.50 358 LEU A N 1
ATOM 2853 C CA . LEU A 1 358 ? -3.360 3.914 12.292 1.00 92.50 358 LEU A CA 1
ATOM 2854 C C . LEU A 1 358 ? -3.321 4.750 13.572 1.00 92.50 358 LEU A C 1
ATOM 2856 O O . LEU A 1 358 ? -2.255 5.219 13.977 1.00 92.50 358 LEU A O 1
ATOM 2860 N N . VAL A 1 359 ? -4.470 4.875 14.233 1.00 91.75 359 VAL A N 1
ATOM 2861 C CA . VAL A 1 359 ? -4.621 5.551 15.526 1.00 91.75 359 VAL A CA 1
ATOM 2862 C C . VAL A 1 359 ? -5.124 4.540 16.547 1.00 91.75 359 VAL A C 1
ATOM 2864 O O . VAL A 1 359 ? -6.236 4.034 16.412 1.00 91.75 359 VAL A O 1
ATOM 2867 N N . LEU A 1 360 ? -4.302 4.241 17.553 1.00 93.06 360 LEU A N 1
ATOM 2868 C CA . LEU A 1 360 ? -4.669 3.357 18.658 1.00 93.06 360 LEU A CA 1
ATOM 2869 C C . LEU A 1 360 ? -5.059 4.190 19.882 1.00 93.06 360 LEU A C 1
ATOM 2871 O O . LEU A 1 360 ? -4.304 5.064 20.306 1.00 93.06 360 LEU A O 1
ATOM 2875 N N . GLU A 1 361 ? -6.216 3.884 20.456 1.00 93.12 361 GLU A N 1
ATOM 2876 C CA . GLU A 1 361 ? -6.716 4.462 21.702 1.00 93.12 361 GLU A CA 1
ATOM 2877 C C . GLU A 1 361 ? -6.983 3.341 22.716 1.00 93.12 361 GLU A C 1
ATOM 2879 O O . GLU A 1 361 ? -7.458 2.270 22.343 1.00 93.12 361 GLU A O 1
ATOM 2884 N N . GLU A 1 362 ? -6.712 3.587 23.997 1.00 93.94 362 GLU A N 1
ATOM 2885 C CA . GLU A 1 362 ? -7.053 2.687 25.109 1.00 93.94 362 GLU A CA 1
ATOM 2886 C C . GLU A 1 362 ? -8.101 3.381 25.999 1.00 93.94 362 GLU A C 1
ATOM 2888 O O . GLU A 1 362 ? -7.744 4.026 26.987 1.00 93.94 362 GLU A O 1
ATOM 2893 N N . PRO A 1 363 ? -9.394 3.366 25.615 1.00 94.25 363 PRO A N 1
ATOM 2894 C CA . PRO A 1 363 ? -10.448 4.036 26.381 1.00 94.25 363 PRO A CA 1
ATOM 2895 C C . PRO A 1 363 ? -10.672 3.429 27.773 1.00 94.25 363 PRO A C 1
ATOM 2897 O O . PRO A 1 363 ? -11.049 4.146 28.698 1.00 94.25 363 PRO A O 1
ATOM 2900 N N . GLU A 1 364 ? -10.438 2.125 27.926 1.00 94.31 364 GLU A N 1
ATOM 2901 C CA . GLU A 1 364 ? -10.464 1.414 29.204 1.00 94.31 364 GLU A CA 1
ATOM 2902 C C . GLU A 1 364 ? -9.235 0.511 29.298 1.00 94.31 364 GLU A C 1
ATOM 2904 O O . GLU A 1 364 ? -8.730 0.042 28.281 1.00 94.31 364 GLU A O 1
ATOM 2909 N N . SER A 1 365 ? -8.770 0.224 30.516 1.00 94.81 365 SER A N 1
ATOM 2910 C CA . SER A 1 365 ? -7.576 -0.599 30.721 1.00 94.81 365 SER A CA 1
ATOM 2911 C C . SER A 1 365 ? -7.680 -1.945 29.994 1.00 94.81 365 SER A C 1
ATOM 2913 O O . SER A 1 365 ? -8.570 -2.750 30.287 1.00 94.81 365 SER A O 1
ATOM 2915 N N . CYS A 1 366 ? -6.740 -2.197 29.080 1.00 95.25 366 CYS A N 1
ATOM 2916 C CA . CYS A 1 366 ? -6.651 -3.389 28.236 1.00 95.25 366 CYS A CA 1
ATOM 2917 C C . CYS A 1 366 ? -7.814 -3.600 27.245 1.00 95.25 366 CYS A C 1
ATOM 2919 O O . CYS A 1 366 ? -7.987 -4.707 26.721 1.00 95.25 366 CYS A O 1
ATOM 2921 N N . GLN A 1 367 ? -8.589 -2.551 26.959 1.00 97.25 367 GLN A N 1
ATOM 2922 C CA . GLN A 1 367 ? -9.547 -2.504 25.856 1.00 97.25 367 GLN A CA 1
ATOM 2923 C C . GLN A 1 367 ? -9.142 -1.401 24.889 1.00 97.25 367 GLN A C 1
ATOM 2925 O O . GLN A 1 367 ? -9.027 -0.236 25.265 1.00 97.25 367 GLN A O 1
ATOM 2930 N N . TYR A 1 368 ? -8.955 -1.772 23.630 1.00 97.31 368 TYR A N 1
ATOM 2931 C CA . TYR A 1 368 ? -8.367 -0.895 22.632 1.00 97.31 368 TYR A CA 1
ATOM 2932 C C . TYR A 1 368 ? -9.345 -0.575 21.509 1.00 97.31 368 TYR A C 1
ATOM 2934 O O . TYR A 1 368 ? -10.197 -1.385 21.144 1.00 97.31 368 TYR A O 1
ATOM 2942 N N . VAL A 1 369 ? -9.171 0.592 20.901 1.00 97.31 369 VAL A N 1
ATOM 2943 C CA . VAL A 1 369 ? -9.817 0.975 19.648 1.00 97.31 369 VAL A CA 1
ATOM 2944 C C . VAL A 1 369 ? -8.721 1.344 18.657 1.00 97.31 369 VAL A C 1
ATOM 2946 O O . VAL A 1 369 ? -8.038 2.351 18.831 1.00 97.31 369 VAL A O 1
ATOM 2949 N N . LEU A 1 370 ? -8.554 0.538 17.610 1.00 96.69 370 LEU A N 1
ATOM 2950 C CA . LEU A 1 370 ? -7.624 0.811 16.518 1.00 96.69 370 LEU A CA 1
ATOM 2951 C C . LEU A 1 370 ? -8.398 1.359 15.320 1.00 96.69 370 LEU A C 1
ATOM 2953 O O . LEU A 1 370 ? -9.093 0.621 14.628 1.00 96.69 370 LEU A O 1
ATOM 2957 N N . THR A 1 371 ? -8.272 2.653 15.045 1.00 95.38 371 THR A N 1
ATOM 2958 C CA . THR A 1 371 ? -8.887 3.278 13.868 1.00 95.38 371 THR A CA 1
ATOM 2959 C C . THR A 1 371 ? -7.885 3.354 12.724 1.00 95.38 371 THR A C 1
ATOM 2961 O O . THR A 1 371 ? -6.827 3.963 12.868 1.00 95.38 371 THR A O 1
ATOM 2964 N N . VAL A 1 372 ? -8.239 2.768 11.581 1.00 94.12 372 VAL A N 1
ATOM 2965 C CA . VAL A 1 372 ? -7.497 2.870 10.322 1.00 94.12 372 VAL A CA 1
ATOM 2966 C C . VAL A 1 372 ? -8.220 3.869 9.424 1.00 94.12 372 VAL A C 1
ATOM 2968 O O . VAL A 1 372 ? -9.340 3.616 8.974 1.00 94.12 372 VAL A O 1
ATOM 2971 N N . GLU A 1 373 ? -7.600 5.021 9.186 1.00 92.75 373 GLU A N 1
ATOM 2972 C CA . GLU A 1 373 ? -8.143 6.092 8.350 1.00 92.75 373 GLU A CA 1
ATOM 2973 C C . GLU A 1 373 ? -7.479 6.061 6.965 1.00 92.75 373 GLU A C 1
ATOM 2975 O O . GLU A 1 373 ? -6.254 6.143 6.860 1.00 92.75 373 GLU A O 1
ATOM 2980 N N . SER A 1 374 ? -8.279 5.933 5.899 1.00 90.00 374 SER A N 1
ATOM 2981 C CA . SER A 1 374 ? -7.800 6.051 4.514 1.00 90.00 374 SER A CA 1
ATOM 2982 C C . SER A 1 374 ? -8.944 6.334 3.534 1.00 90.00 374 SER A C 1
ATOM 2984 O O . SER A 1 374 ? -10.082 5.911 3.759 1.00 90.00 374 SER A O 1
ATOM 2986 N N . THR A 1 375 ? -8.653 7.014 2.418 1.00 88.56 375 THR A N 1
ATOM 2987 C CA . THR A 1 375 ? -9.631 7.186 1.324 1.00 88.56 375 THR A CA 1
ATOM 2988 C C . THR A 1 375 ? -9.934 5.853 0.620 1.00 88.56 375 THR A C 1
ATOM 2990 O O . THR A 1 375 ? -11.023 5.669 0.077 1.00 88.56 375 THR A O 1
ATOM 2993 N N . LEU A 1 376 ? -9.014 4.881 0.718 1.00 86.62 376 LEU A N 1
ATOM 2994 C CA . LEU A 1 376 ? -9.132 3.543 0.132 1.00 86.62 376 LEU A CA 1
ATOM 2995 C C . LEU A 1 376 ? -10.383 2.795 0.602 1.00 86.62 376 LEU A C 1
ATOM 2997 O O . LEU A 1 376 ? -10.950 1.988 -0.129 1.00 86.62 376 LEU A O 1
ATOM 3001 N N . PHE A 1 377 ? -10.855 3.069 1.819 1.00 89.94 377 PHE A N 1
ATOM 3002 C CA . PHE A 1 377 ? -12.028 2.386 2.355 1.00 89.94 377 PHE A CA 1
ATOM 3003 C C . PHE A 1 377 ? -13.348 2.935 1.801 1.00 89.94 377 PHE A C 1
ATOM 3005 O O . PHE A 1 377 ? -14.349 2.222 1.778 1.00 89.94 377 PHE A O 1
ATOM 3012 N N . CYS A 1 378 ? -13.372 4.173 1.304 1.00 88.44 378 CYS A N 1
ATOM 3013 C CA . CYS A 1 378 ? -14.585 4.822 0.804 1.00 88.44 378 CYS A CA 1
ATOM 3014 C C . CYS A 1 378 ? -15.359 3.998 -0.247 1.00 88.44 378 CYS A C 1
ATOM 3016 O O . CYS A 1 378 ? -16.568 3.826 -0.073 1.00 88.44 378 CYS A O 1
ATOM 3018 N N . PRO A 1 379 ? -14.727 3.437 -1.301 1.00 85.25 379 PRO A N 1
ATOM 3019 C CA . PRO A 1 379 ? -15.446 2.631 -2.286 1.00 85.25 379 PRO A CA 1
ATOM 3020 C C . PRO A 1 379 ? -15.944 1.287 -1.744 1.00 85.25 379 PRO A C 1
ATOM 3022 O O . PRO A 1 379 ? -16.961 0.805 -2.236 1.00 85.25 379 PRO A O 1
ATOM 3025 N N . ILE A 1 380 ? -15.268 0.686 -0.759 1.00 87.44 380 ILE A N 1
ATOM 3026 C CA . ILE A 1 380 ? -15.570 -0.681 -0.302 1.00 87.44 380 ILE A CA 1
ATOM 3027 C C . ILE A 1 380 ? -16.554 -0.736 0.867 1.00 87.44 380 ILE A C 1
ATOM 3029 O O . ILE A 1 380 ? -17.263 -1.725 1.011 1.00 87.44 380 ILE A O 1
ATOM 3033 N N . LEU A 1 381 ? -16.653 0.313 1.692 1.00 90.88 381 LEU A N 1
ATOM 3034 C CA . LEU A 1 381 ? -17.497 0.290 2.897 1.00 90.88 381 LEU A CA 1
ATOM 3035 C C . LEU A 1 381 ? -18.974 0.019 2.585 1.00 90.88 381 LEU A C 1
ATOM 3037 O O . LEU A 1 381 ? -19.659 -0.638 3.368 1.00 90.88 381 LEU A O 1
ATOM 3041 N N . LYS A 1 382 ? -19.456 0.472 1.424 1.00 88.38 382 LYS A N 1
ATOM 3042 C CA . LYS A 1 382 ? -20.822 0.212 0.943 1.00 88.38 382 LYS A CA 1
ATOM 3043 C C . LYS A 1 382 ? -21.101 -1.266 0.629 1.00 88.38 382 LYS A C 1
ATOM 3045 O O . LYS A 1 382 ? -22.263 -1.642 0.561 1.00 88.38 382 LYS A O 1
ATOM 3050 N N . HIS A 1 383 ? -20.056 -2.071 0.429 1.00 88.94 383 HIS A N 1
ATOM 3051 C CA . HIS A 1 383 ? -20.138 -3.500 0.117 1.00 88.94 383 HIS A CA 1
ATOM 3052 C C . HIS A 1 383 ? -20.014 -4.396 1.354 1.00 88.94 383 HIS A C 1
ATOM 3054 O O . HIS A 1 383 ? -20.157 -5.609 1.231 1.00 88.94 383 HIS A O 1
ATOM 3060 N N . ALA A 1 384 ? -19.737 -3.830 2.533 1.00 91.38 384 ALA A N 1
ATOM 3061 C CA . ALA A 1 384 ? -19.757 -4.614 3.759 1.00 91.38 384 ALA A CA 1
ATOM 3062 C C . ALA A 1 384 ? -21.193 -5.061 4.092 1.00 91.38 384 ALA A C 1
ATOM 3064 O O . ALA A 1 384 ? -22.145 -4.304 3.869 1.00 91.38 384 ALA A O 1
ATOM 3065 N N . ASP A 1 385 ? -21.349 -6.261 4.636 1.00 92.44 385 ASP A N 1
ATOM 3066 C CA . ASP A 1 385 ? -22.643 -6.781 5.080 1.00 92.44 385 ASP A CA 1
ATOM 3067 C C . ASP A 1 385 ? -23.117 -6.129 6.398 1.00 92.44 385 ASP A C 1
ATOM 3069 O O . ASP A 1 385 ? -22.539 -5.146 6.883 1.00 92.44 385 ASP A O 1
ATOM 3073 N N . ASP A 1 386 ? -24.206 -6.651 6.964 1.00 92.00 386 ASP A N 1
ATOM 3074 C CA . ASP A 1 386 ? -24.782 -6.167 8.225 1.00 92.00 386 ASP A CA 1
ATOM 3075 C C . ASP A 1 386 ? -23.896 -6.468 9.447 1.00 92.00 386 ASP A C 1
ATOM 3077 O O . ASP A 1 386 ? -24.035 -5.815 10.481 1.00 92.00 386 ASP A O 1
ATOM 3081 N N . ASP A 1 387 ? -22.931 -7.382 9.312 1.00 94.00 387 ASP A N 1
ATOM 3082 C CA . ASP A 1 387 ? -21.905 -7.663 10.318 1.00 94.00 387 ASP A CA 1
ATOM 3083 C C . ASP A 1 387 ? -20.616 -6.854 10.065 1.00 94.00 387 ASP A C 1
ATOM 3085 O O . ASP A 1 387 ? -19.656 -6.939 10.832 1.00 94.00 387 ASP A O 1
ATOM 3089 N N . GLY A 1 388 ? -20.562 -6.037 9.008 1.00 91.19 388 GLY A N 1
ATOM 3090 C CA . GLY A 1 388 ? -19.392 -5.233 8.653 1.00 91.19 388 GLY A CA 1
ATOM 3091 C C . GLY A 1 388 ? -18.275 -6.034 7.978 1.00 91.19 388 GLY A C 1
ATOM 3092 O O . GLY A 1 388 ? -17.142 -5.551 7.912 1.00 91.19 388 GLY A O 1
ATOM 3093 N N . LEU A 1 389 ? -18.580 -7.237 7.486 1.00 91.75 389 LEU A N 1
ATOM 3094 C CA . LEU A 1 389 ? -17.653 -8.132 6.797 1.00 91.75 389 LEU A CA 1
ATOM 3095 C C . LEU A 1 389 ? -17.700 -7.907 5.283 1.00 91.75 389 LEU A C 1
ATOM 3097 O O . LEU A 1 389 ? -18.718 -7.497 4.730 1.00 91.75 389 LEU A O 1
ATOM 3101 N N . PHE A 1 390 ? -16.595 -8.200 4.599 1.00 86.56 390 PHE A N 1
ATOM 3102 C CA . PHE A 1 390 ? -16.490 -8.077 3.145 1.00 86.56 390 PHE A CA 1
ATOM 3103 C C . PHE A 1 390 ? -16.460 -9.461 2.491 1.00 86.56 390 PHE A C 1
ATOM 3105 O O . PHE A 1 390 ? -15.686 -10.325 2.902 1.00 86.56 390 PHE A O 1
ATOM 3112 N N . ASN A 1 391 ? -17.249 -9.663 1.434 1.00 71.81 391 ASN A N 1
ATOM 3113 C CA . ASN A 1 391 ? -17.174 -10.881 0.629 1.00 71.81 391 ASN A CA 1
ATOM 3114 C C . ASN A 1 391 ? -15.967 -10.818 -0.319 1.00 71.81 391 ASN A C 1
ATOM 3116 O O . ASN A 1 391 ? -15.870 -9.925 -1.158 1.00 71.81 391 ASN A O 1
ATOM 3120 N N . HIS A 1 392 ? -15.070 -11.805 -0.234 1.00 59.72 392 HIS A N 1
ATOM 3121 C CA . HIS A 1 392 ? -13.838 -11.873 -1.037 1.00 59.72 392 HIS A CA 1
ATOM 3122 C C . HIS A 1 392 ? -14.057 -11.957 -2.563 1.00 59.72 392 HIS A C 1
ATOM 3124 O O . HIS A 1 392 ? -13.097 -11.833 -3.320 1.00 59.72 392 HIS A O 1
ATOM 3130 N N . VAL A 1 393 ? -15.289 -12.193 -3.023 1.00 47.06 393 VAL A N 1
ATOM 3131 C CA . VAL A 1 393 ? -15.617 -12.448 -4.437 1.00 47.06 393 VAL A CA 1
ATOM 3132 C C . VAL A 1 393 ? -15.857 -11.153 -5.233 1.00 47.06 393 VAL A C 1
ATOM 3134 O O . VAL A 1 393 ? -15.745 -11.171 -6.455 1.00 47.06 393 VAL A O 1
ATOM 3137 N N . GLU A 1 394 ? -16.136 -10.023 -4.571 1.00 48.03 394 GLU A N 1
ATOM 3138 C CA . GLU A 1 394 ? -16.573 -8.776 -5.234 1.00 48.03 394 GLU A CA 1
ATOM 3139 C C . GLU A 1 394 ? -15.582 -7.594 -5.132 1.00 48.03 394 GLU A C 1
ATOM 3141 O O . GLU A 1 394 ? -15.924 -6.479 -5.532 1.00 48.03 394 GLU A O 1
ATOM 3146 N N . LEU A 1 395 ? -14.365 -7.819 -4.616 1.00 50.12 395 LEU A N 1
ATOM 3147 C CA . LEU A 1 395 ? -13.335 -6.785 -4.392 1.00 50.12 395 LEU A CA 1
ATOM 3148 C C . LEU A 1 395 ? -12.284 -6.687 -5.509 1.00 50.12 395 LEU A C 1
ATOM 3150 O O . LEU A 1 395 ? -11.657 -7.723 -5.844 1.00 50.12 395 LEU A O 1
#

Foldseek 3Di:
DDPPPDPDDDPCRLCVVVLVVQDWAWADAAAWIWIDRDLAFIKIKAWEDAPPDDIDIDMKTQFGHPVVVVVVVPVPPPPDPVDAQDWDQDPNFTFRWDWGKGWPIDQQPVPRGTHIEIETEAEDLPFPWYWPDWDDPDRSYIYTYTYDNSCCVPPSRNGDPDPPPDDDDDADVVRPPDPPVVVVVVVVVVVVVVVVVVVVVVVPPDDDDDDDDDDDDDDDDDDDDDDDDDDDPDQDDCPVNNVVSLVVNVLCQQVQVHWHWHDDDAKIWIDRHQFFIWIWGDDPRDIDIWTQFTADPVVLVVVCVVPVVQWADALVPGFKHWGKGWQIDQAPVPRGHAIEIEIEGADDDSPCQAHWYWYWDCPDRRYIYIYIYHNSCVVCQSQQDRSSRHDSPPD

Organism: NCBI:txid100452

pLDDT: mean 79.65, std 20.75, range [24.19, 98.5]

InterPro domains:
  IPR009011 Mannose-6-phosphate receptor binding domain superfamily [G3DSA:2.70.130.10] (20-148)
  IPR009011 Mannose-6-phosphate receptor binding domain superfamily [G3DSA:2.70.130.10] (255-374)
  IPR009011 Mannose-6-phosphate receptor binding domain superfamily [SSF50911] (98-152)
  IPR009011 Mannose-6-phosphate receptor binding domain superfamily [SSF50911] (318-379)
  IPR012913 Protein OS9-like domain [PF07915] (23-108)
  IPR012913 Protein OS9-like domain [PF07915] (257-331)
  IPR044865 MRH domain [PS51914] (22-154)
  IPR044865 MRH domain [PS51914] (257-380)
  IPR045149 Protein OS-9-like [PTHR15414] (5-225)

Radius of gyration: 27.02 Å; chains: 1; bounding box: 75×81×76 Å

Sequence (395 aa):
NEALTYTGPSADELLRPFFRENRCSYRIENYWTYELCHGKHLKQYHETKEQGKEPKVQEYYLGMGNHHEQMKDAADIPAEVTAGVPVRSVDGVELPYYEVIMDGGSRCDLTGKPRKAHVFYVCQPEGMGEILELKESSTCEYEVVVLASYLCSHPKYRPKSQPVNEIKCHAMHGSPLKPRELTHAEVESRYLQDSGQDYIMQSTSTEAPGSSRQNKLHRKQPVISGQVGEPSVQPDQQSALGAVTDKQTLRGFLTGSQCLIGGAGWWRHELCFGSFVTQFHSEKGRDVNIFLGYWNKDKHVQWLKDNPQKQPRPADVRKHVSLFYSDGDVCDLTGKPRTCEVRLKCIENLRNPHALVLVLEEPESCQYVLTVESTLFCPILKHADDDGLFNHVEL

Secondary structure (DSSP, 8-state):
-------S--HHHHHHHHHHTT-EEEEEETTEEEEEETTTEEEEEEEE--TTS--EEEEEEEEE--HHHHTT-TTSS-S--SSPPPEEEETTEEEEEEEEEEB--SBPTTTSSBPEEEEEEE--TT-EEEEEEEEEEETTEEEEEEEEGGGGGSGGGS------------PPTT--SS-HHHHHHHHHHHHHHHHHHHHHHTT--S---------------------------------HHHHHHHHHHHHHHHTTSS-EEE-STT-EEEEETTTEEEEEEEETTEEEEEEEEEE-HHHHHHHHHH-GGGSPPPTTT--EEEEEEE--SBPTTTSSBPEEEEEEEE---SS-TT--EEEEEEEETTEEEEEEEEGGGHHHHTT--TTS---TT--